Protein AF-0000000072984556 (afdb_homodimer)

Nearest PDB structures (foldseek):
  3bqy-assembly1_A-2  TM=7.834E-01  e=7.595E-07  Streptomyces coelicolor A3(2)
  6yr1-assembly1_AAA-2  TM=8.014E-01  e=3.953E-06  Escherichia coli
  3fiw-assembly2_C  TM=7.321E-01  e=1.421E-04  Streptomyces coelicolor
  5f27-assembly1_A-2  TM=6.091E-01  e=1.572E-03  Mycobacterium tuberculosis CDC1551
  6ho0-assembly1_A-2  TM=5.954E-01  e=1.648E-03  Mycobacterium tuberculosis H37Rv

Solvent-accessible surface area (backbone atoms only — not comparable to full-atom values): 23986 Å² total; per-residue (Å²): 130,78,80,74,72,81,74,85,72,74,88,40,70,67,54,52,44,53,51,48,51,55,50,36,63,76,36,54,66,86,76,63,45,66,61,58,50,18,58,75,69,72,45,56,48,65,68,51,36,75,75,27,83,44,70,66,53,44,50,51,50,45,45,50,52,52,49,57,68,33,65,57,82,72,75,88,42,82,85,48,47,39,65,53,50,52,51,50,39,51,50,41,41,41,53,53,42,63,76,33,54,54,46,48,72,58,51,43,34,47,72,90,68,46,52,69,56,50,52,44,50,40,54,50,48,53,52,24,41,76,50,66,50,74,88,43,78,46,44,49,54,52,54,49,38,55,50,18,27,43,50,17,43,43,39,50,54,50,67,22,61,62,47,65,67,52,50,33,70,53,49,65,52,55,37,66,56,78,42,65,64,51,43,59,46,44,39,36,66,78,64,56,71,59,53,72,68,55,54,49,48,52,43,55,50,6,34,64,66,22,52,66,83,85,101,130,78,80,75,72,80,72,85,70,76,88,39,70,68,55,52,46,52,50,48,51,55,50,36,63,76,37,54,66,85,76,62,46,64,60,57,49,17,56,75,68,72,45,57,47,65,66,52,37,76,76,28,84,42,68,65,53,45,52,50,49,46,44,51,54,52,48,56,68,32,66,58,83,73,74,87,42,81,85,48,46,40,66,54,50,52,51,51,38,51,51,42,41,42,54,54,41,64,76,35,53,55,46,49,70,56,53,43,36,48,73,91,70,47,52,69,56,50,52,46,50,39,54,51,48,54,51,26,41,75,50,66,50,73,89,44,77,45,44,48,54,51,54,49,39,54,48,18,27,43,49,16,45,43,39,50,54,50,68,23,60,61,47,64,67,52,50,34,71,53,48,64,54,53,35,68,60,77,41,66,64,50,44,58,45,44,39,35,66,77,62,57,72,59,53,71,67,56,53,51,48,52,44,53,50,6,36,64,67,22,51,66,82,84,99

Foldseek 3Di:
DPPPDDDLPPDDLVVLLVLQLVVLQVDAPVVDDLCVSCVSSVHHSVSVCVNPVGPLSSLVSNLVVLLVQLLDFPVVPPPPALLRRLLSSLVSSLVSCLSRVSSLVSNVVDDDDDPVSVVSVVVSVVVNVVRPDDDDPCVVVLSVVSNVLSSVLSNVVRPPPPVLVPVPVVVVVVCPCCPPVVCVVCVCVVVVVDDSSRVSVVVSVCSVVVVDPPD/DPPPPDDLPPDDLVVLLVLQLVVLQVDAPVVDDLCVSCVSSVHHSVSVCVNPVGPLSSLVSNLVVLLVQLLDDPVVPPPPALLRRLLSSLVSSLVSCLSRVSSLVSNVVDDDDDPVSVVSVVVSVVVNVVRPDDDDPCVVVLSVVSNVLSSVLSNVVRPPPPVLVPVPVVVVVVPPVPDPVVCVVCVCVVVVVDDSSRVSVVVSVCSVVVVDPPD

Sequence (430 aa):
MKPVKPTKTTLSRSYILQVALELLDQEDLQKFTMRKLGQEMSVSPMAVYRYFPNQEALFDGLVEMLWQRVLVLDQDAANATWQDQVTGLMSRLRQTLLAHPNILPLISTRPLSTHSEFALVEKILTIWTTKGLAIQPTTVFLINSLTAYTLGFVWTEAVNPQSMSELEPNLLSAAHPQSDLLNQFMQPIREQQFTSDEQFLMGIQALLAGWKKENMKPVKPTKTTLSRSYILQVALELLDQEDLQKFTMRKLGQEMSVSPMAVYRYFPNQEALFDGLVEMLWQRVLVLDQDAANATWQDQVTGLMSRLRQTLLAHPNILPLISTRPLSTHSEFALVEKILTIWTTKGLAIQPTTVFLINSLTAYTLGFVWTEAVNPQSMSELEPNLLSAAHPQSDLLNQFMQPIREQQFTSDEQFLMGIQALLAGWKKEN

pLDDT: mean 84.01, std 17.72, range [31.02, 98.44]

Structure (mmCIF, N/CA/C/O backbone):
data_AF-0000000072984556-model_v1
#
loop_
_entity.id
_entity.type
_entity.pdbx_description
1 polymer 'Transcriptional regulator'
#
loop_
_atom_site.group_PDB
_atom_site.id
_atom_site.type_symbol
_atom_site.label_atom_id
_atom_site.label_alt_id
_atom_site.label_comp_id
_atom_site.label_asym_id
_atom_site.label_entity_id
_atom_site.label_seq_id
_atom_site.pdbx_PDB_ins_code
_atom_site.Cartn_x
_atom_site.Cartn_y
_atom_site.Cartn_z
_atom_site.occupancy
_atom_site.B_iso_or_equiv
_atom_site.auth_seq_id
_atom_site.auth_comp_id
_atom_site.auth_asym_id
_atom_site.auth_atom_id
_atom_site.pdbx_PDB_model_num
ATOM 1 N N . MET A 1 1 ? 16.281 40.781 -21.234 1 40.44 1 MET A N 1
ATOM 2 C CA . MET A 1 1 ? 16.266 41.062 -19.812 1 40.44 1 MET A CA 1
ATOM 3 C C . MET A 1 1 ? 16.453 39.812 -18.984 1 40.44 1 MET A C 1
ATOM 5 O O . MET A 1 1 ? 15.727 38.812 -19.188 1 40.44 1 MET A O 1
ATOM 9 N N . LYS A 1 2 ? 17.625 39.594 -18.375 1 42.53 2 LYS A N 1
ATOM 10 C CA . LYS A 1 2 ? 18 38.406 -17.656 1 42.53 2 LYS A CA 1
ATOM 11 C C . LYS A 1 2 ? 16.969 38.062 -16.594 1 42.53 2 LYS A C 1
ATOM 13 O O . LYS A 1 2 ? 16.438 38.938 -15.922 1 42.53 2 LYS A O 1
ATOM 18 N N . PRO A 1 3 ? 16.359 36.969 -16.578 1 41.28 3 PRO A N 1
ATOM 19 C CA . PRO A 1 3 ? 15.375 36.656 -15.539 1 41.28 3 PRO A CA 1
ATOM 20 C C . PRO A 1 3 ? 15.914 36.938 -14.133 1 41.28 3 PRO A C 1
ATOM 22 O O . PRO A 1 3 ? 17.094 36.75 -13.875 1 41.28 3 PRO A O 1
ATOM 25 N N . VAL A 1 4 ? 15.562 38.031 -13.445 1 38.84 4 VAL A N 1
ATOM 26 C CA . VAL A 1 4 ? 15.945 38.406 -12.086 1 38.84 4 VAL A CA 1
ATOM 27 C C . VAL A 1 4 ? 15.93 37.188 -11.18 1 38.84 4 VAL A C 1
ATOM 29 O O . VAL A 1 4 ? 14.953 36.438 -11.156 1 38.84 4 VAL A O 1
ATOM 32 N N . LYS A 1 5 ? 16.984 36.719 -10.797 1 48.56 5 LYS A N 1
ATOM 33 C CA . LYS A 1 5 ? 17.188 35.656 -9.797 1 48.56 5 LYS A CA 1
ATOM 34 C C . LYS A 1 5 ? 16.234 35.844 -8.609 1 48.56 5 LYS A C 1
ATOM 36 O O . LYS A 1 5 ? 16.172 36.938 -8.039 1 48.56 5 LYS A O 1
ATOM 41 N N . PRO A 1 6 ? 15.164 35.031 -8.344 1 43.53 6 PRO A N 1
ATOM 42 C CA . PRO A 1 6 ? 14.234 35.344 -7.258 1 43.53 6 PRO A CA 1
ATOM 43 C C . PRO A 1 6 ? 14.922 35.938 -6.043 1 43.53 6 PRO A C 1
ATOM 45 O O . PRO A 1 6 ? 16.109 35.688 -5.809 1 43.53 6 PRO A O 1
ATOM 48 N N . THR A 1 7 ? 14.5 37.125 -5.477 1 44.78 7 THR A N 1
ATOM 49 C CA . THR A 1 7 ? 14.852 37.75 -4.211 1 44.78 7 THR A CA 1
ATOM 50 C C . THR A 1 7 ? 14.922 36.719 -3.092 1 44.78 7 THR A C 1
ATOM 52 O O . THR A 1 7 ? 14.328 35.656 -3.193 1 44.78 7 THR A O 1
ATOM 55 N N . LYS A 1 8 ? 15.719 36.875 -1.88 1 49.16 8 LYS A N 1
ATOM 56 C CA . LYS A 1 8 ? 16.062 36.031 -0.732 1 49.16 8 LYS A CA 1
ATOM 57 C C . LYS A 1 8 ? 14.812 35.406 -0.125 1 49.16 8 LYS A C 1
ATOM 59 O O . LYS A 1 8 ? 14.031 36.062 0.551 1 49.16 8 LYS A O 1
ATOM 64 N N . THR A 1 9 ? 14.062 34.625 -0.736 1 57.25 9 THR A N 1
ATOM 65 C CA . THR A 1 9 ? 12.898 34.031 -0.079 1 57.25 9 THR A CA 1
ATOM 66 C C . THR A 1 9 ? 13.227 33.656 1.366 1 57.25 9 THR A C 1
ATOM 68 O O . THR A 1 9 ? 14.289 33.094 1.647 1 57.25 9 THR A O 1
ATOM 71 N N . THR A 1 10 ? 12.672 34.438 2.334 1 75 10 THR A N 1
ATOM 72 C CA . THR A 1 10 ? 12.828 34.188 3.766 1 75 10 THR A CA 1
ATOM 73 C C . THR A 1 10 ? 12.602 32.719 4.098 1 75 10 THR A C 1
ATOM 75 O O . THR A 1 10 ? 11.641 32.125 3.619 1 75 10 THR A O 1
ATOM 78 N N . LEU A 1 11 ? 13.641 32.125 4.59 1 87.56 11 LEU A N 1
ATOM 79 C CA . LEU A 1 11 ? 13.602 30.75 5.035 1 87.56 11 LEU A CA 1
ATOM 80 C C . LEU A 1 11 ? 12.461 30.531 6.023 1 87.56 11 LEU A C 1
ATOM 82 O O . LEU A 1 11 ? 12.281 31.312 6.957 1 87.56 11 LEU A O 1
ATOM 86 N N . SER A 1 12 ? 11.539 29.703 5.609 1 94.12 12 SER A N 1
ATOM 87 C CA . SER A 1 12 ? 10.43 29.297 6.473 1 94.12 12 SER A CA 1
ATOM 88 C C . SER A 1 12 ? 10.242 27.797 6.461 1 94.12 12 SER A C 1
ATOM 90 O O . SER A 1 12 ? 10.758 27.109 5.574 1 94.12 12 SER A O 1
ATOM 92 N N . ARG A 1 13 ? 9.586 27.375 7.445 1 95.19 13 ARG A N 1
ATOM 93 C CA . ARG A 1 13 ? 9.266 25.953 7.523 1 95.19 13 ARG A CA 1
ATOM 94 C C . ARG A 1 13 ? 8.547 25.484 6.266 1 95.19 13 ARG A C 1
ATOM 96 O O . ARG A 1 13 ? 8.898 24.453 5.691 1 95.19 13 ARG A O 1
ATOM 103 N N . SER A 1 14 ? 7.613 26.281 5.84 1 95.38 14 SER A N 1
ATOM 104 C CA . SER A 1 14 ? 6.809 25.922 4.676 1 95.38 14 SER A CA 1
ATOM 105 C C . SER A 1 14 ? 7.652 25.906 3.406 1 95.38 14 SER A C 1
ATOM 107 O O . SER A 1 14 ? 7.492 25.031 2.559 1 95.38 14 SER A O 1
ATOM 109 N N . TYR A 1 15 ? 8.484 26.812 3.291 1 95.31 15 TYR A N 1
ATOM 110 C CA . TYR A 1 15 ? 9.344 26.875 2.115 1 95.31 15 TYR A CA 1
ATOM 111 C C . TYR A 1 15 ? 10.289 25.688 2.068 1 95.31 15 TYR A C 1
ATOM 113 O O . TYR A 1 15 ? 10.461 25.062 1.017 1 95.31 15 TYR A O 1
ATOM 121 N N . ILE A 1 16 ? 10.859 25.359 3.168 1 96.88 16 ILE A N 1
ATOM 122 C CA . ILE A 1 16 ? 11.781 24.219 3.256 1 96.88 16 ILE A CA 1
ATOM 123 C C . ILE A 1 16 ? 11.062 22.938 2.838 1 96.88 16 ILE A C 1
ATOM 125 O O . ILE A 1 16 ? 11.594 22.156 2.051 1 96.88 16 ILE A O 1
ATOM 129 N N . LEU A 1 17 ? 9.875 22.812 3.312 1 97.19 17 LEU A N 1
ATOM 130 C CA . LEU A 1 17 ? 9.102 21.609 3.008 1 97.19 17 LEU A CA 1
ATOM 131 C C . LEU A 1 17 ? 8.766 21.547 1.521 1 97.19 17 LEU A C 1
ATOM 133 O O . LEU A 1 17 ? 8.82 20.469 0.914 1 97.19 17 LEU A O 1
ATOM 137 N N . GLN A 1 18 ? 8.445 22.641 0.98 1 96.69 18 GLN A N 1
ATOM 138 C CA . GLN A 1 18 ? 8.117 22.688 -0.442 1 96.69 18 GLN A CA 1
ATOM 139 C C . GLN A 1 18 ? 9.328 22.297 -1.293 1 96.69 18 GLN A C 1
ATOM 141 O O . GLN A 1 18 ? 9.211 21.5 -2.219 1 96.69 18 GLN A O 1
ATOM 146 N N . VAL A 1 19 ? 10.445 22.828 -0.965 1 96.69 19 VAL A N 1
ATOM 147 C CA . VAL A 1 19 ? 11.656 22.531 -1.716 1 96.69 19 VAL A CA 1
ATOM 148 C C . VAL A 1 19 ? 12.055 21.078 -1.501 1 96.69 19 VAL A C 1
ATOM 150 O O . VAL A 1 19 ? 12.492 20.406 -2.436 1 96.69 19 VAL A O 1
ATOM 153 N N . ALA A 1 20 ? 11.914 20.641 -0.273 1 96.88 20 ALA A N 1
ATOM 154 C CA . ALA A 1 20 ? 12.219 19.234 0.028 1 96.88 20 ALA A CA 1
ATOM 155 C C . ALA A 1 20 ? 11.359 18.297 -0.815 1 96.88 20 ALA A C 1
ATOM 157 O O . ALA A 1 20 ? 11.852 17.297 -1.343 1 96.88 20 ALA A O 1
ATOM 158 N N . LEU A 1 21 ? 10.094 18.625 -0.904 1 96.62 21 LEU A N 1
ATOM 159 C CA . LEU A 1 21 ? 9.188 17.812 -1.704 1 96.62 21 LEU A CA 1
ATOM 160 C C . LEU A 1 21 ? 9.617 17.797 -3.168 1 96.62 21 LEU A C 1
ATOM 162 O O . LEU A 1 21 ? 9.617 16.75 -3.807 1 96.62 21 LEU A O 1
ATOM 166 N N . GLU A 1 22 ? 9.969 18.938 -3.67 1 95.88 22 GLU A N 1
ATOM 167 C CA . GLU A 1 22 ? 10.43 19.047 -5.051 1 95.88 22 GLU A CA 1
ATOM 168 C C . GLU A 1 22 ? 11.711 18.234 -5.27 1 95.88 22 GLU A C 1
ATOM 170 O O . GLU A 1 22 ? 11.867 17.578 -6.305 1 95.88 22 GLU A O 1
ATOM 175 N N . LEU A 1 23 ? 12.539 18.328 -4.328 1 95.56 23 LEU A N 1
ATOM 176 C CA . LEU A 1 23 ? 13.781 17.547 -4.406 1 95.56 23 LEU A CA 1
ATOM 177 C C . LEU A 1 23 ? 13.492 16.062 -4.391 1 95.56 23 LEU A C 1
ATOM 179 O O . LEU A 1 23 ? 14.086 15.297 -5.164 1 95.56 23 LEU A O 1
ATOM 183 N N . LEU A 1 24 ? 12.641 15.664 -3.564 1 93.88 24 LEU A N 1
ATOM 184 C CA . LEU A 1 24 ? 12.258 14.258 -3.473 1 93.88 24 LEU A CA 1
ATOM 185 C C . LEU A 1 24 ? 11.609 13.781 -4.77 1 93.88 24 LEU A C 1
ATOM 187 O O . LEU A 1 24 ? 11.758 12.625 -5.156 1 93.88 24 LEU A O 1
ATOM 191 N N . ASP A 1 25 ? 10.906 14.703 -5.371 1 92.94 25 ASP A N 1
ATOM 192 C CA . ASP A 1 25 ? 10.273 14.359 -6.641 1 92.94 25 ASP A CA 1
ATOM 193 C C . ASP A 1 25 ? 11.312 14.023 -7.707 1 92.94 25 ASP A C 1
ATOM 195 O O . ASP A 1 25 ? 11.039 13.25 -8.625 1 92.94 25 ASP A O 1
ATOM 199 N N . GLN A 1 26 ? 12.461 14.523 -7.562 1 90.19 26 GLN A N 1
ATOM 200 C CA . GLN A 1 26 ? 13.516 14.367 -8.555 1 90.19 26 GLN A CA 1
ATOM 201 C C . GLN A 1 26 ? 14.414 13.18 -8.227 1 90.19 26 GLN A C 1
ATOM 203 O O . GLN A 1 26 ? 15.055 12.609 -9.109 1 90.19 26 GLN A O 1
ATOM 208 N N . GLU A 1 27 ? 14.453 12.922 -6.91 1 85.75 27 GLU A N 1
ATOM 209 C CA . GLU A 1 27 ? 15.328 11.828 -6.508 1 85.75 27 GLU A CA 1
ATOM 210 C C . GLU A 1 27 ? 14.648 10.922 -5.484 1 85.75 27 GLU A C 1
ATOM 212 O O . GLU A 1 27 ? 13.711 11.344 -4.801 1 85.75 27 GLU A O 1
ATOM 217 N N . ASP A 1 28 ? 15.258 9.734 -5.418 1 80.12 28 ASP A N 1
ATOM 218 C CA . ASP A 1 28 ? 14.719 8.75 -4.488 1 80.12 28 ASP A CA 1
ATOM 219 C C . ASP A 1 28 ? 15.039 9.117 -3.043 1 80.12 28 ASP A C 1
ATOM 221 O O . ASP A 1 28 ? 16 9.844 -2.781 1 80.12 28 ASP A O 1
ATOM 225 N N . LEU A 1 29 ? 14.273 8.633 -2.125 1 82.31 29 LEU A N 1
ATOM 226 C CA . LEU A 1 29 ? 14.398 8.883 -0.692 1 82.31 29 LEU A CA 1
ATOM 227 C C . LEU A 1 29 ? 15.797 8.555 -0.198 1 82.31 29 LEU A C 1
ATOM 229 O O . LEU A 1 29 ? 16.344 9.258 0.666 1 82.31 29 LEU A O 1
ATOM 233 N N . GLN A 1 30 ? 16.375 7.633 -0.809 1 76.94 30 GLN A N 1
ATOM 234 C CA . GLN A 1 30 ? 17.672 7.148 -0.34 1 76.94 30 GLN A CA 1
ATOM 235 C C . GLN A 1 30 ? 18.781 8.141 -0.674 1 76.94 30 GLN A C 1
ATOM 237 O O . GLN A 1 30 ? 19.812 8.172 -0.005 1 76.94 30 GLN A O 1
ATOM 242 N N . LYS A 1 31 ? 18.609 8.875 -1.592 1 85.12 31 LYS A N 1
ATOM 243 C CA . LYS A 1 31 ? 19.625 9.828 -2.035 1 85.12 31 LYS A CA 1
ATOM 244 C C . LYS A 1 31 ? 19.406 11.195 -1.396 1 85.12 31 LYS A C 1
ATOM 246 O O . LYS A 1 31 ? 20.219 12.102 -1.571 1 85.12 31 LYS A O 1
ATOM 251 N N . PHE A 1 32 ? 18.344 11.352 -0.669 1 91 32 PHE A N 1
ATOM 252 C CA . PHE A 1 32 ? 17.984 12.633 -0.066 1 91 32 PHE A CA 1
ATOM 253 C C . PHE A 1 32 ? 18.859 12.914 1.155 1 91 32 PHE A C 1
ATOM 255 O O . PHE A 1 32 ? 19.016 12.055 2.023 1 91 32 PHE A O 1
ATOM 262 N N . THR A 1 33 ? 19.438 14.109 1.187 1 91.44 33 THR A N 1
ATOM 263 C CA . THR A 1 33 ? 20.172 14.531 2.371 1 91.44 33 THR A CA 1
ATOM 264 C C . THR A 1 33 ? 19.875 15.984 2.711 1 91.44 33 THR A C 1
ATOM 266 O O . THR A 1 33 ? 19.5 16.766 1.835 1 91.44 33 THR A O 1
ATOM 269 N N . MET A 1 34 ? 20.109 16.266 3.967 1 94.12 34 MET A N 1
ATOM 270 C CA . MET A 1 34 ? 19.938 17.641 4.422 1 94.12 34 MET A CA 1
ATOM 271 C C . MET A 1 34 ? 20.922 18.578 3.73 1 94.12 34 MET A C 1
ATOM 273 O O . MET A 1 34 ? 20.609 19.734 3.441 1 94.12 34 MET A O 1
ATOM 277 N N . ARG A 1 35 ? 22.047 18.031 3.475 1 94.06 35 ARG A N 1
ATOM 278 C CA . ARG A 1 35 ? 23.094 18.797 2.795 1 94.06 35 ARG A CA 1
ATOM 279 C C . ARG A 1 35 ? 22.641 19.188 1.384 1 94.06 35 ARG A C 1
ATOM 281 O O . ARG A 1 35 ? 22.75 20.344 0.985 1 94.06 35 ARG A O 1
ATOM 288 N N . LYS A 1 36 ? 22.109 18.25 0.7 1 94.62 36 LYS A N 1
ATOM 289 C CA . LYS A 1 36 ? 21.609 18.5 -0.651 1 94.62 36 LYS A CA 1
ATOM 290 C C . LYS A 1 36 ? 20.469 19.516 -0.643 1 94.62 36 LYS A C 1
ATOM 292 O O . LYS A 1 36 ? 20.391 20.375 -1.53 1 94.62 36 LYS A O 1
ATOM 297 N N . LEU A 1 37 ? 19.625 19.375 0.32 1 95.75 37 LEU A N 1
ATOM 298 C CA . LEU A 1 37 ? 18.5 20.312 0.46 1 95.75 37 LEU A CA 1
ATOM 299 C C . LEU A 1 37 ? 19.016 21.734 0.654 1 95.75 37 LEU A C 1
ATOM 301 O O . LEU A 1 37 ? 18.516 22.672 0.013 1 95.75 37 LEU A O 1
ATOM 305 N N . GLY A 1 38 ? 19.953 21.875 1.533 1 95.56 38 GLY A N 1
ATOM 306 C CA . GLY A 1 38 ? 20.562 23.172 1.716 1 95.56 38 GLY A CA 1
ATOM 307 C C . GLY A 1 38 ? 21.141 23.75 0.435 1 95.56 38 GLY A C 1
ATOM 308 O O . GLY A 1 38 ? 20.953 24.938 0.133 1 95.56 38 GLY A O 1
ATOM 309 N N . GLN A 1 39 ? 21.781 22.906 -0.303 1 94.81 39 GLN A N 1
ATOM 310 C CA . GLN A 1 39 ? 22.391 23.312 -1.568 1 94.81 39 GLN A CA 1
ATOM 311 C C . GLN A 1 39 ? 21.312 23.781 -2.557 1 94.81 39 GLN A C 1
ATOM 313 O O . GLN A 1 39 ? 21.484 24.812 -3.227 1 94.81 39 GLN A O 1
ATOM 318 N N . GLU A 1 40 ? 20.281 23.109 -2.572 1 93.94 40 GLU A N 1
ATOM 319 C CA . GLU A 1 40 ? 19.188 23.453 -3.479 1 93.94 40 GLU A CA 1
ATOM 320 C C . GLU A 1 40 ? 18.625 24.828 -3.16 1 93.94 40 GLU A C 1
ATOM 322 O O . GLU A 1 40 ? 18.203 25.562 -4.062 1 93.94 40 GLU A O 1
ATOM 327 N N . MET A 1 41 ? 18.609 25.141 -1.925 1 95.12 41 MET A N 1
ATOM 328 C CA . MET A 1 41 ? 18.016 26.406 -1.477 1 95.12 41 MET A CA 1
ATOM 329 C C . MET A 1 41 ? 19.078 27.484 -1.37 1 95.12 41 MET A C 1
ATOM 331 O O . MET A 1 41 ? 18.781 28.625 -1.036 1 95.12 41 MET A O 1
ATOM 335 N N . SER A 1 42 ? 20.328 27.094 -1.586 1 95 42 SER A N 1
ATOM 336 C CA . SER A 1 42 ? 21.453 28.016 -1.474 1 95 42 SER A CA 1
ATOM 337 C C . SER A 1 42 ? 21.562 28.594 -0.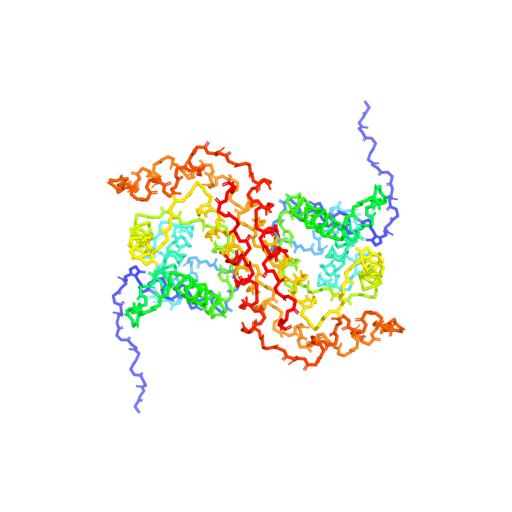065 1 95 42 SER A C 1
ATOM 339 O O . SER A 1 42 ? 21.75 29.797 0.108 1 95 42 SER A O 1
ATOM 341 N N . VAL A 1 43 ? 21.375 27.75 0.859 1 94.19 43 VAL A N 1
ATOM 342 C CA . VAL A 1 43 ? 21.562 28.094 2.264 1 94.19 43 VAL A CA 1
ATOM 343 C C . VAL A 1 43 ? 22.469 27.062 2.93 1 94.19 43 VAL A C 1
ATOM 345 O O . VAL A 1 43 ? 22.703 25.984 2.373 1 94.19 43 VAL A O 1
ATOM 348 N N . SER A 1 44 ? 22.969 27.406 4.133 1 89.5 44 SER A N 1
ATOM 349 C CA . SER A 1 44 ? 23.781 26.453 4.891 1 89.5 44 SER A CA 1
ATOM 350 C C . SER A 1 44 ? 22.922 25.328 5.465 1 89.5 44 SER A C 1
ATOM 352 O O . SER A 1 44 ? 21.75 25.547 5.785 1 89.5 44 SER A O 1
ATOM 354 N N . PRO A 1 45 ? 23.484 24.172 5.637 1 87.94 45 PRO A N 1
ATOM 355 C CA . PRO A 1 45 ? 22.75 23.094 6.312 1 87.94 45 PRO A CA 1
ATOM 356 C C . PRO A 1 45 ? 22.25 23.5 7.699 1 87.94 45 PRO A C 1
ATOM 358 O O . PRO A 1 45 ? 21.172 23.094 8.109 1 87.94 45 PRO A O 1
ATOM 361 N N . MET A 1 46 ? 23.016 24.297 8.32 1 91.06 46 MET A N 1
ATOM 362 C CA . MET A 1 46 ? 22.656 24.75 9.664 1 91.06 46 MET A CA 1
ATOM 363 C C . MET A 1 46 ? 21.344 25.531 9.648 1 91.06 46 MET A C 1
ATOM 365 O O . MET A 1 46 ? 20.531 25.406 10.57 1 91.06 46 MET A O 1
ATOM 369 N N . ALA A 1 47 ? 21.141 26.281 8.68 1 93 47 ALA A N 1
ATOM 370 C CA . ALA A 1 47 ? 19.906 27.047 8.547 1 93 47 ALA A CA 1
ATOM 371 C C . ALA A 1 47 ? 18.688 26.125 8.484 1 93 47 ALA A C 1
ATOM 373 O O . ALA A 1 47 ? 17.641 26.453 9.039 1 93 47 ALA A O 1
ATOM 374 N N . VAL A 1 48 ? 18.828 24.953 7.844 1 94.19 48 VAL A N 1
ATOM 375 C CA . VAL A 1 48 ? 17.75 23.969 7.742 1 94.19 48 VAL A CA 1
ATOM 376 C C . VAL A 1 48 ? 17.531 23.297 9.102 1 94.19 48 VAL A C 1
ATOM 378 O O . VAL A 1 48 ? 16.391 23.094 9.523 1 94.19 48 VAL A O 1
ATOM 381 N N . TYR A 1 49 ? 18.578 23.109 9.766 1 94.06 49 TYR A N 1
ATOM 382 C CA . TYR A 1 49 ? 18.547 22.406 11.039 1 94.06 49 TYR A CA 1
ATOM 383 C C . TYR A 1 49 ? 17.859 23.234 12.109 1 94.06 49 TYR A C 1
ATOM 385 O O . TYR A 1 49 ? 17.375 22.703 13.102 1 94.06 49 TYR A O 1
ATOM 393 N N . ARG A 1 50 ? 17.797 24.5 11.945 1 94.12 50 ARG A N 1
ATOM 394 C CA . ARG A 1 50 ? 17.062 25.375 12.859 1 94.12 50 ARG A CA 1
ATOM 395 C C . ARG A 1 50 ? 15.57 25.062 12.836 1 94.12 50 ARG A C 1
ATOM 397 O O . ARG A 1 50 ? 14.883 25.219 13.852 1 94.12 50 ARG A O 1
ATOM 404 N N . TYR A 1 51 ? 15.148 24.578 11.727 1 95.25 51 TYR A N 1
ATOM 405 C CA . TYR A 1 51 ? 13.727 24.281 11.578 1 95.25 51 TYR A CA 1
ATOM 406 C C . TYR A 1 51 ? 13.453 22.797 11.766 1 95.25 51 TYR A C 1
ATOM 408 O O . TYR A 1 51 ? 12.398 22.406 12.281 1 95.25 51 TYR A O 1
ATOM 416 N N . PHE A 1 52 ? 14.438 22 11.273 1 96.62 52 PHE A N 1
ATOM 417 C CA . PHE A 1 52 ? 14.344 20.547 11.367 1 96.62 52 PHE A CA 1
ATOM 418 C C . PHE A 1 52 ? 15.633 19.953 11.922 1 96.62 52 PHE A C 1
ATOM 420 O O . PHE A 1 52 ? 16.625 19.828 11.195 1 96.62 52 PHE A O 1
ATOM 427 N N . PRO A 1 53 ? 15.531 19.484 13.094 1 94.88 53 PRO A N 1
ATOM 428 C CA . PRO A 1 53 ? 16.75 19.078 13.781 1 94.88 53 PRO A CA 1
ATOM 429 C C . PRO A 1 53 ? 17.422 17.875 13.125 1 94.88 53 PRO A C 1
ATOM 431 O O . PRO A 1 53 ? 18.609 17.625 13.359 1 94.88 53 PRO A O 1
ATOM 434 N N . ASN A 1 54 ? 16.672 17.094 12.375 1 93.25 54 ASN A N 1
ATOM 435 C CA . ASN A 1 54 ? 17.203 15.945 11.641 1 93.25 54 ASN A CA 1
ATOM 436 C C . ASN A 1 54 ? 16.344 15.594 10.438 1 93.25 54 ASN A C 1
ATOM 438 O O . ASN A 1 54 ? 15.281 16.188 10.242 1 93.25 54 ASN A O 1
ATOM 442 N N . GLN A 1 55 ? 16.812 14.703 9.758 1 92.31 55 GLN A N 1
ATOM 443 C CA . GLN A 1 55 ? 16.109 14.289 8.539 1 92.31 55 GLN A CA 1
ATOM 444 C C . GLN A 1 55 ? 14.742 13.703 8.859 1 92.31 55 GLN A C 1
ATOM 446 O O . GLN A 1 55 ? 13.773 13.938 8.141 1 92.31 55 GLN A O 1
ATOM 451 N N . GLU A 1 56 ? 14.664 13.016 9.93 1 89.94 56 GLU A N 1
ATOM 452 C CA . GLU A 1 56 ? 13.406 12.391 10.328 1 89.94 56 GLU A CA 1
ATOM 453 C C . GLU A 1 56 ? 12.344 13.445 10.633 1 89.94 56 GLU A C 1
ATOM 455 O O . GLU A 1 56 ? 11.188 13.289 10.242 1 89.94 56 GLU A O 1
ATOM 460 N N . ALA A 1 57 ? 12.75 14.43 11.242 1 92.44 57 ALA A N 1
ATOM 461 C CA . ALA A 1 57 ? 11.828 15.523 11.539 1 92.44 57 ALA A CA 1
ATOM 462 C C . ALA A 1 57 ? 11.344 16.203 10.258 1 92.44 57 ALA A C 1
ATOM 464 O O . ALA A 1 57 ? 10.18 16.609 10.156 1 92.44 57 ALA A O 1
ATOM 465 N N . LEU A 1 58 ? 12.25 16.328 9.352 1 94.62 58 LEU A N 1
ATOM 466 C CA . LEU A 1 58 ? 11.883 16.875 8.055 1 94.62 58 LEU A CA 1
ATOM 467 C C . LEU A 1 58 ? 10.867 15.992 7.344 1 94.62 58 LEU A C 1
ATOM 469 O O . LEU A 1 58 ? 9.867 16.484 6.809 1 94.62 58 LEU A O 1
ATOM 473 N N . PHE A 1 59 ? 11.078 14.688 7.422 1 92.56 59 PHE A N 1
ATOM 474 C CA . PHE A 1 59 ? 10.188 13.734 6.773 1 92.56 59 PHE A CA 1
ATOM 475 C C . PHE A 1 59 ? 8.82 13.734 7.441 1 92.56 59 PHE A C 1
ATOM 477 O O . PHE A 1 59 ? 7.789 13.656 6.766 1 92.56 59 PHE A O 1
ATOM 484 N N . ASP A 1 60 ? 8.82 13.883 8.695 1 91.25 60 ASP A N 1
ATOM 485 C CA . ASP A 1 60 ? 7.559 14.008 9.414 1 91.25 60 ASP A CA 1
ATOM 486 C C . ASP A 1 60 ? 6.797 15.258 8.961 1 91.25 60 ASP A C 1
ATOM 488 O O . ASP A 1 60 ? 5.582 15.211 8.766 1 91.25 60 ASP A O 1
ATOM 492 N N . GLY A 1 61 ? 7.516 16.266 8.805 1 93.19 61 GLY A N 1
ATOM 493 C CA . GLY A 1 61 ? 6.918 17.5 8.328 1 93.19 61 GLY A CA 1
ATOM 494 C C . GLY A 1 61 ? 6.344 17.391 6.93 1 93.19 61 GLY A C 1
ATOM 495 O O . GLY A 1 61 ? 5.281 17.938 6.641 1 93.19 61 GLY A O 1
ATOM 496 N N . LEU A 1 62 ? 7.016 16.703 6.105 1 94.81 62 LEU A N 1
ATOM 497 C CA . LEU A 1 62 ? 6.547 16.484 4.746 1 94.81 62 LEU A CA 1
ATOM 498 C C . LEU A 1 62 ? 5.234 15.695 4.742 1 94.81 62 LEU A C 1
ATOM 500 O O . LEU A 1 62 ? 4.285 16.078 4.051 1 94.81 62 LEU A O 1
ATOM 504 N N . VAL A 1 63 ? 5.215 14.672 5.516 1 93.19 63 VAL A N 1
ATOM 505 C CA . VAL A 1 63 ? 4.023 13.836 5.602 1 93.19 63 VAL A CA 1
ATOM 506 C C . VAL A 1 63 ? 2.854 14.656 6.145 1 93.19 63 VAL A C 1
ATOM 508 O O . VAL A 1 63 ? 1.741 14.586 5.613 1 93.19 63 VAL A O 1
ATOM 511 N N . GLU A 1 64 ? 3.102 15.406 7.125 1 92.75 64 GLU A N 1
ATOM 512 C CA . GLU A 1 64 ? 2.07 16.281 7.68 1 92.75 64 GLU A CA 1
ATOM 513 C C . GLU A 1 64 ? 1.532 17.234 6.625 1 92.75 64 GLU A C 1
ATOM 515 O O . GLU A 1 64 ? 0.319 17.422 6.508 1 92.75 64 GLU A O 1
ATOM 520 N N . MET A 1 65 ? 2.426 17.812 5.938 1 94.31 65 MET A N 1
ATOM 521 C CA . MET A 1 65 ? 2.039 18.75 4.891 1 94.31 65 MET A CA 1
ATOM 522 C C . MET A 1 65 ? 1.144 18.078 3.857 1 94.31 65 MET A C 1
ATOM 524 O O . MET A 1 65 ? 0.141 18.656 3.43 1 94.31 65 MET A O 1
ATOM 528 N N . LEU A 1 66 ? 1.447 16.938 3.506 1 94.81 66 LEU A N 1
ATOM 529 C CA . LEU A 1 66 ? 0.662 16.234 2.502 1 94.81 66 LEU A CA 1
ATOM 530 C C . LEU A 1 66 ? -0.711 15.852 3.051 1 94.81 66 LEU A C 1
ATOM 532 O O . LEU A 1 66 ? -1.717 15.961 2.346 1 94.81 66 LEU A O 1
ATOM 536 N N . TRP A 1 67 ? -0.766 15.398 4.254 1 93.38 67 TRP A N 1
ATOM 537 C CA . TRP A 1 67 ? -2.057 15.086 4.859 1 93.38 67 TRP A CA 1
ATOM 538 C C . TRP A 1 67 ? -2.924 16.344 4.965 1 93.38 67 TRP A C 1
ATOM 540 O O . TRP A 1 67 ? -4.145 16.266 4.812 1 93.38 67 TRP A O 1
ATOM 550 N N . GLN A 1 68 ? -2.328 17.453 5.211 1 92 68 GLN A N 1
ATOM 551 C CA . GLN A 1 68 ? -3.08 18.703 5.27 1 92 68 GLN A CA 1
ATOM 552 C C . GLN A 1 68 ? -3.697 19.047 3.916 1 92 68 GLN A C 1
ATOM 554 O O . GLN A 1 68 ? -4.789 19.609 3.85 1 92 68 GLN A O 1
ATOM 559 N N . ARG A 1 69 ? -2.979 18.656 2.916 1 92.56 69 ARG A N 1
ATOM 560 C CA . ARG A 1 69 ? -3.494 18.859 1.567 1 92.56 69 ARG A CA 1
ATOM 561 C C . ARG A 1 69 ? -4.68 17.953 1.288 1 92.56 69 ARG A C 1
ATOM 563 O O . ARG A 1 69 ? -5.59 18.312 0.538 1 92.56 69 ARG A O 1
ATOM 570 N N . VAL A 1 70 ? -4.668 16.859 1.883 1 94.81 70 VAL A N 1
ATOM 571 C CA . VAL A 1 70 ? -5.66 15.828 1.613 1 94.81 70 VAL A CA 1
ATOM 572 C C . VAL A 1 70 ? -6.891 16.047 2.488 1 94.81 70 VAL A C 1
ATOM 574 O O . VAL A 1 70 ? -8.023 15.922 2.018 1 94.81 70 VAL A O 1
ATOM 577 N N . LEU A 1 71 ? -6.637 16.344 3.756 1 92.62 71 LEU A N 1
ATOM 578 C CA . LEU A 1 71 ? -7.703 16.469 4.746 1 92.62 71 LEU A CA 1
ATOM 579 C C . LEU A 1 71 ? -8.398 17.812 4.641 1 92.62 71 LEU A C 1
ATOM 581 O O . LEU A 1 71 ? -8.32 18.641 5.562 1 92.62 71 LEU A O 1
ATOM 585 N N . VAL A 1 72 ? -9.023 18.062 3.537 1 87 72 VAL A N 1
ATOM 586 C CA . VAL A 1 72 ? -9.758 19.297 3.289 1 87 72 VAL A CA 1
ATOM 587 C C . VAL A 1 72 ? -11.25 18.984 3.172 1 87 72 VAL A C 1
ATOM 589 O O . VAL A 1 72 ? -11.641 17.938 2.648 1 87 72 VAL A O 1
ATOM 592 N N . LEU A 1 73 ? -12 19.859 3.756 1 76.88 73 LEU A N 1
ATOM 593 C CA . LEU A 1 73 ? -13.445 19.719 3.688 1 76.88 73 LEU A CA 1
ATOM 594 C C . LEU A 1 73 ? -13.977 20.188 2.338 1 76.88 73 LEU A C 1
ATOM 596 O O . LEU A 1 73 ? -13.586 21.25 1.854 1 76.88 73 LEU A O 1
ATOM 600 N N . ASP A 1 74 ? -14.555 19.203 1.581 1 70.44 74 ASP A N 1
ATOM 601 C CA . ASP A 1 74 ? -15.203 19.625 0.344 1 70.44 74 ASP A CA 1
ATOM 602 C C . ASP A 1 74 ? -16.453 20.469 0.633 1 70.44 74 ASP A C 1
ATOM 604 O O . ASP A 1 74 ? -17.375 20 1.302 1 70.44 74 ASP A O 1
ATOM 608 N N . GLN A 1 75 ? -16.391 21.812 0.542 1 61.41 75 GLN A N 1
ATOM 609 C CA . GLN A 1 75 ? -17.469 22.75 0.832 1 61.41 75 GLN A CA 1
ATOM 610 C C . GLN A 1 75 ? -18.688 22.453 -0.029 1 61.41 75 GLN A C 1
ATOM 612 O O . GLN A 1 75 ? -19.828 22.703 0.385 1 61.41 75 GLN A O 1
ATOM 617 N N . ASP A 1 76 ? -18.438 22.203 -1.259 1 57.88 76 ASP A N 1
ATOM 618 C CA . ASP A 1 76 ? -19.562 22.188 -2.189 1 57.88 76 ASP A CA 1
ATOM 619 C C . ASP A 1 76 ? -20.469 20.984 -1.912 1 57.88 76 ASP A C 1
ATOM 621 O O . ASP A 1 76 ? -21.453 20.781 -2.623 1 57.88 76 ASP A O 1
ATOM 625 N N . ALA A 1 77 ? -20.219 20.219 -0.806 1 60.75 77 ALA A N 1
ATOM 626 C CA . ALA A 1 77 ? -20.875 18.906 -0.781 1 60.75 77 ALA A CA 1
ATOM 627 C C . ALA A 1 77 ? -22.078 18.922 0.151 1 60.75 77 ALA A C 1
ATOM 629 O O . ALA A 1 77 ? -22.359 17.938 0.823 1 60.75 77 ALA A O 1
ATOM 630 N N . ALA A 1 78 ? -22.781 20.078 0.203 1 65.94 78 ALA A N 1
ATOM 631 C CA . ALA A 1 78 ? -23.922 20.125 1.121 1 65.94 78 ALA A CA 1
ATOM 632 C C . ALA A 1 78 ? -24.844 18.922 0.926 1 65.94 78 ALA A C 1
ATOM 634 O O . ALA A 1 78 ? -25.312 18.328 1.898 1 65.94 78 ALA A O 1
ATOM 635 N N . ASN A 1 79 ? -24.938 18.391 -0.254 1 82.44 79 ASN A N 1
ATOM 636 C CA . ASN A 1 79 ? -25.875 17.297 -0.498 1 82.44 79 ASN A CA 1
ATOM 637 C C . ASN A 1 79 ? -25.141 15.961 -0.634 1 82.44 79 ASN A C 1
ATOM 639 O O . ASN A 1 79 ? -25.781 14.93 -0.845 1 82.44 79 ASN A O 1
ATOM 643 N N . ALA A 1 80 ? -23.953 16.016 -0.324 1 88.62 80 ALA A N 1
ATOM 644 C CA . ALA A 1 80 ? -23.203 14.766 -0.46 1 88.62 80 ALA A CA 1
ATOM 645 C C . ALA A 1 80 ? -23.281 13.938 0.814 1 88.62 80 ALA A C 1
ATOM 647 O O . ALA A 1 80 ? -23.25 14.477 1.922 1 88.62 80 ALA A O 1
ATOM 648 N N . THR A 1 81 ? -23.453 12.586 0.683 1 92.75 81 THR A N 1
ATOM 649 C CA . THR A 1 81 ? -23.406 11.68 1.828 1 92.75 81 THR A CA 1
ATOM 650 C C . THR A 1 81 ? -21.984 11.594 2.385 1 92.75 81 THR A C 1
ATOM 652 O O . THR A 1 81 ? -21.031 12.078 1.759 1 92.75 81 THR A O 1
ATOM 655 N N . TRP A 1 82 ? -21.875 11.125 3.537 1 93.25 82 TRP A N 1
ATOM 656 C CA . TRP A 1 82 ? -20.531 10.969 4.09 1 93.25 82 TRP A CA 1
ATOM 657 C C . TRP A 1 82 ? -19.719 9.969 3.264 1 93.25 82 TRP A C 1
ATOM 659 O O . TRP A 1 82 ? -18.5 10.094 3.162 1 93.25 82 TRP A O 1
ATOM 669 N N . GLN A 1 83 ? -20.422 9.07 2.607 1 94.94 83 GLN A N 1
ATOM 670 C CA . GLN A 1 83 ? -19.734 8.125 1.73 1 94.94 83 GLN A CA 1
ATOM 671 C C . GLN A 1 83 ? -19.125 8.836 0.521 1 94.94 83 GLN A C 1
ATOM 673 O O . GLN A 1 83 ? -18.016 8.531 0.107 1 94.94 83 GLN A O 1
ATOM 678 N N . ASP A 1 84 ? -19.828 9.773 0.002 1 93.94 84 ASP A N 1
ATOM 679 C CA . ASP A 1 84 ? -19.297 10.594 -1.084 1 93.94 84 ASP A CA 1
ATOM 680 C C . ASP A 1 84 ? -18.062 11.375 -0.632 1 93.94 84 ASP A C 1
ATOM 682 O O . ASP A 1 84 ? -17.078 11.469 -1.367 1 93.94 84 ASP A O 1
ATOM 686 N N . GLN A 1 85 ? -18.172 11.875 0.513 1 93.81 85 GLN A N 1
ATOM 687 C CA . GLN A 1 85 ? -17.094 12.703 1.029 1 93.81 85 GLN A CA 1
ATOM 688 C C . GLN A 1 85 ? -15.836 11.875 1.292 1 93.81 85 GLN A C 1
ATOM 690 O O . GLN A 1 85 ? -14.719 12.312 1.001 1 93.81 85 GLN A O 1
ATOM 695 N N . VAL A 1 86 ? -16.031 10.703 1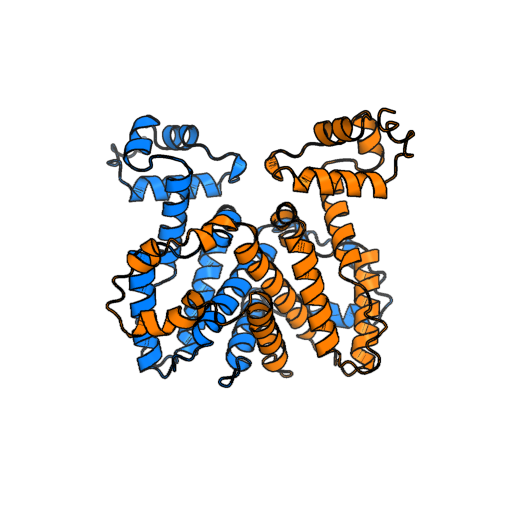.856 1 95.38 86 VAL A N 1
ATOM 696 C CA . VAL A 1 86 ? -14.859 9.875 2.115 1 95.38 86 VAL A CA 1
ATOM 697 C C . VAL A 1 86 ? -14.273 9.391 0.796 1 95.38 86 VAL A C 1
ATOM 699 O O . VAL A 1 86 ? -13.047 9.273 0.659 1 95.38 86 VAL A O 1
ATOM 702 N N . THR A 1 87 ? -15.086 9.133 -0.172 1 96.38 87 THR A N 1
ATOM 703 C CA . THR A 1 87 ? -14.609 8.781 -1.506 1 96.38 87 THR A CA 1
ATOM 704 C C . THR A 1 87 ? -13.773 9.914 -2.094 1 96.38 87 THR A C 1
ATOM 706 O O . THR A 1 87 ? -12.695 9.672 -2.65 1 96.38 87 THR A O 1
ATOM 709 N N . GLY A 1 88 ? -14.266 11.117 -1.964 1 94.88 88 GLY A N 1
ATOM 710 C CA . GLY A 1 88 ? -13.516 12.281 -2.406 1 94.88 88 GLY A CA 1
ATOM 711 C C . GLY A 1 88 ? -12.18 12.43 -1.702 1 94.88 88 GLY A C 1
ATOM 712 O O . GLY A 1 88 ? -11.172 12.766 -2.33 1 94.88 88 GLY A O 1
ATOM 713 N N . LEU A 1 89 ? -12.195 12.195 -0.447 1 95.44 89 LEU A N 1
ATOM 714 C CA . LEU A 1 89 ? -10.977 12.266 0.355 1 95.44 89 LEU A CA 1
ATOM 715 C C . LEU A 1 89 ? -9.945 11.258 -0.124 1 95.44 89 LEU A C 1
ATOM 717 O O . LEU A 1 89 ? -8.773 11.594 -0.313 1 95.44 89 LEU A O 1
ATOM 721 N N . MET A 1 90 ? -10.383 10.023 -0.375 1 97.25 90 MET A N 1
ATOM 722 C CA . MET A 1 90 ? -9.469 8.984 -0.84 1 97.25 90 MET A CA 1
ATOM 723 C C . MET A 1 90 ? -8.969 9.289 -2.248 1 97.25 90 MET A C 1
ATOM 725 O O . MET A 1 90 ? -7.816 9.008 -2.576 1 97.25 90 MET A O 1
ATOM 729 N N . SER A 1 91 ? -9.773 9.836 -3.035 1 97.38 91 SER A N 1
ATOM 730 C CA . SER A 1 91 ? -9.367 10.242 -4.375 1 97.38 91 SER A CA 1
ATOM 731 C C . SER A 1 91 ? -8.305 11.336 -4.32 1 97.38 91 SER A C 1
ATOM 733 O O . SER A 1 91 ? -7.328 11.297 -5.07 1 97.38 91 SER A O 1
ATOM 735 N N . ARG A 1 92 ? -8.477 12.234 -3.441 1 96.5 92 ARG A N 1
ATOM 736 C CA . ARG A 1 92 ? -7.484 13.289 -3.264 1 96.5 92 ARG A CA 1
ATOM 737 C C . ARG A 1 92 ? -6.16 12.719 -2.766 1 96.5 92 ARG A C 1
ATOM 739 O O . ARG A 1 92 ? -5.09 13.133 -3.215 1 96.5 92 ARG A O 1
ATOM 746 N N . LEU A 1 93 ? -6.273 11.859 -1.838 1 96.75 93 LEU A N 1
ATOM 747 C CA . LEU A 1 93 ? -5.066 11.188 -1.363 1 96.75 93 LEU A CA 1
ATOM 748 C C . LEU A 1 93 ? -4.332 10.508 -2.516 1 96.75 93 LEU A C 1
ATOM 750 O O . LEU A 1 93 ? -3.125 10.695 -2.682 1 96.75 93 LEU A O 1
ATOM 754 N N . ARG A 1 94 ? -5.047 9.742 -3.299 1 97.31 94 ARG A N 1
ATOM 755 C CA . ARG A 1 94 ? -4.469 9.062 -4.453 1 97.31 94 ARG A CA 1
ATOM 756 C C . ARG A 1 94 ? -3.795 10.055 -5.395 1 97.31 94 ARG A C 1
ATOM 758 O O . ARG A 1 94 ? -2.643 9.867 -5.789 1 97.31 94 ARG A O 1
ATOM 765 N N . GLN A 1 95 ? -4.477 11.117 -5.691 1 96.56 95 GLN A N 1
ATOM 766 C CA . GLN A 1 95 ? -3.953 12.117 -6.617 1 96.56 95 GLN A CA 1
ATOM 767 C C . GLN A 1 95 ? -2.697 12.781 -6.059 1 96.56 95 GLN A C 1
ATOM 769 O O . GLN A 1 95 ? -1.727 12.992 -6.789 1 96.56 95 GLN A O 1
ATOM 774 N N . THR A 1 96 ? -2.742 13.078 -4.832 1 96.44 96 THR A N 1
ATOM 775 C CA . THR A 1 96 ? -1.6 13.703 -4.172 1 96.44 96 THR A CA 1
ATOM 776 C C . THR A 1 96 ? -0.384 12.781 -4.211 1 96.44 96 THR A C 1
ATOM 778 O O . THR A 1 96 ? 0.725 13.227 -4.523 1 96.44 96 THR A O 1
ATOM 781 N N . LEU A 1 97 ? -0.592 11.594 -3.963 1 95.12 97 LEU A N 1
ATOM 782 C CA . LEU A 1 97 ? 0.505 10.633 -3.906 1 95.12 97 LEU A CA 1
ATOM 783 C C . LEU A 1 97 ? 1.029 10.328 -5.305 1 95.12 97 LEU A C 1
ATOM 785 O O . LEU A 1 97 ? 2.232 10.125 -5.492 1 95.12 97 LEU A O 1
ATOM 789 N N . LEU A 1 98 ? 0.173 10.266 -6.289 1 94.69 98 LEU A N 1
ATOM 790 C CA . LEU A 1 98 ? 0.597 10.047 -7.664 1 94.69 98 LEU A CA 1
ATOM 791 C C . LEU A 1 98 ? 1.454 11.203 -8.164 1 94.69 98 LEU A C 1
ATOM 793 O O . LEU A 1 98 ? 2.338 11.016 -9 1 94.69 98 LEU A O 1
ATOM 797 N N . ALA A 1 99 ? 1.161 12.367 -7.625 1 94.62 99 ALA A N 1
ATOM 798 C CA . ALA A 1 99 ? 1.94 13.547 -7.992 1 94.62 99 ALA A CA 1
ATOM 799 C C . ALA A 1 99 ? 3.326 13.508 -7.355 1 94.62 99 ALA A C 1
ATOM 801 O O . ALA A 1 99 ? 4.254 14.172 -7.828 1 94.62 99 ALA A O 1
ATOM 802 N N . HIS A 1 100 ? 3.467 12.711 -6.27 1 94 100 HIS A N 1
ATOM 803 C CA . HIS A 1 100 ? 4.723 12.633 -5.535 1 94 100 HIS A CA 1
ATOM 804 C C . HIS A 1 100 ? 5.047 11.195 -5.152 1 94 100 HIS A C 1
ATOM 806 O O . HIS A 1 100 ? 5.145 10.867 -3.965 1 94 100 HIS A O 1
ATOM 812 N N . PRO A 1 101 ? 5.332 10.383 -6.07 1 91.38 101 PRO A N 1
ATOM 813 C CA . PRO A 1 101 ? 5.438 8.945 -5.812 1 91.38 101 PRO A CA 1
ATOM 814 C C . PRO A 1 101 ? 6.617 8.594 -4.906 1 91.38 101 PRO A C 1
ATOM 816 O O . PRO A 1 101 ? 6.57 7.594 -4.184 1 91.38 101 PRO A O 1
ATOM 819 N N . ASN A 1 102 ? 7.645 9.422 -4.887 1 89.81 102 ASN A N 1
ATOM 820 C CA . ASN A 1 102 ? 8.836 9.102 -4.102 1 89.81 102 ASN A CA 1
ATOM 821 C C . ASN A 1 102 ? 8.578 9.273 -2.605 1 89.81 102 ASN A C 1
ATOM 823 O O . ASN A 1 102 ? 9.398 8.867 -1.781 1 89.81 102 ASN A O 1
ATOM 827 N N . ILE A 1 103 ? 7.371 9.766 -2.258 1 91.19 103 ILE A N 1
ATOM 828 C CA . ILE A 1 103 ? 7.043 9.977 -0.854 1 91.19 103 ILE A CA 1
ATOM 829 C C . ILE A 1 103 ? 6.336 8.742 -0.296 1 91.19 103 ILE A C 1
ATOM 831 O O . ILE A 1 103 ? 6.137 8.633 0.916 1 91.19 103 ILE A O 1
ATOM 835 N N . LEU A 1 104 ? 5.977 7.781 -1.078 1 90.81 104 LEU A N 1
ATOM 836 C CA . LEU A 1 104 ? 5.117 6.656 -0.722 1 90.81 104 LEU A CA 1
ATOM 837 C C . LEU A 1 104 ? 5.719 5.859 0.429 1 90.81 104 LEU A C 1
ATOM 839 O O . LEU A 1 104 ? 5.023 5.527 1.391 1 90.81 104 LEU A O 1
ATOM 843 N N . PRO A 1 105 ? 7 5.633 0.407 1 86.75 105 PRO A N 1
ATOM 844 C CA . PRO A 1 105 ? 7.547 4.887 1.542 1 86.75 105 PRO A CA 1
ATOM 845 C C . PRO A 1 105 ? 7.395 5.629 2.867 1 86.75 105 PRO A C 1
ATOM 847 O O . PRO A 1 105 ? 7.156 5.004 3.904 1 86.75 105 PRO A O 1
ATOM 850 N N . LEU A 1 106 ? 7.5 6.926 2.82 1 88.19 106 LEU A N 1
ATOM 851 C CA . LEU A 1 106 ? 7.422 7.73 4.035 1 88.19 106 LEU A CA 1
ATOM 852 C C . LEU A 1 106 ? 5.992 7.766 4.57 1 88.19 106 LEU A C 1
ATOM 854 O O . LEU A 1 106 ? 5.762 7.512 5.754 1 88.19 106 LEU A O 1
ATOM 858 N N . ILE A 1 107 ? 5.098 8.031 3.691 1 89.62 107 ILE A N 1
ATOM 859 C CA . ILE A 1 107 ? 3.729 8.25 4.145 1 89.62 107 ILE A CA 1
ATOM 860 C C . ILE A 1 107 ? 3.09 6.914 4.523 1 89.62 107 ILE A C 1
ATOM 862 O O . ILE A 1 107 ? 2.244 6.855 5.418 1 89.62 107 ILE A O 1
ATOM 866 N N . SER A 1 108 ? 3.527 5.84 3.943 1 87.25 108 SER A N 1
ATOM 867 C CA . SER A 1 108 ? 2.965 4.52 4.207 1 87.25 108 SER A CA 1
ATOM 868 C C . SER A 1 108 ? 3.428 3.98 5.555 1 87.25 108 SER A C 1
ATOM 870 O O . SER A 1 108 ? 2.805 3.074 6.113 1 87.25 108 SER A O 1
ATOM 872 N N . THR A 1 109 ? 4.473 4.551 6.039 1 81.81 109 THR A N 1
ATOM 873 C CA . THR A 1 109 ? 5.039 4.012 7.27 1 81.81 109 THR A CA 1
ATOM 874 C C . THR A 1 109 ? 4.852 4.992 8.422 1 81.81 109 THR A C 1
ATOM 876 O O . THR A 1 109 ? 5.246 4.707 9.562 1 81.81 109 THR A O 1
ATOM 879 N N . ARG A 1 110 ? 4.262 6.152 8.164 1 79.62 110 ARG A N 1
ATOM 880 C CA . ARG A 1 110 ? 4.105 7.168 9.195 1 79.62 110 ARG A CA 1
ATOM 881 C C . ARG A 1 110 ? 2.633 7.457 9.461 1 79.62 110 ARG A C 1
ATOM 883 O O . ARG A 1 110 ? 1.923 7.945 8.586 1 79.62 110 ARG A O 1
ATOM 890 N N . PRO A 1 111 ? 2.18 7.105 10.594 1 70.94 111 PRO A N 1
ATOM 891 C CA . PRO A 1 111 ? 0.796 7.418 10.953 1 70.94 111 PRO A CA 1
ATOM 892 C C . PRO A 1 111 ? 0.573 8.906 11.203 1 70.94 111 PRO A C 1
ATOM 894 O O . PRO A 1 111 ? 1.537 9.672 11.297 1 70.94 111 PRO A O 1
ATOM 897 N N . LEU A 1 112 ? -0.738 9.227 11.164 1 75.19 112 LEU A N 1
ATOM 898 C CA . LEU A 1 112 ? -1.051 10.547 11.695 1 75.19 112 LEU A CA 1
ATOM 899 C C . LEU A 1 112 ? -0.465 10.727 13.094 1 75.19 112 LEU A C 1
ATOM 901 O O . LEU A 1 112 ? -0.515 9.812 13.914 1 75.19 112 LEU A O 1
ATOM 905 N N . SER A 1 113 ? 0.111 11.945 13.344 1 72.62 113 SER A N 1
ATOM 906 C CA . SER A 1 113 ? 0.844 11.992 14.602 1 72.62 113 SER A CA 1
ATOM 907 C C . SER A 1 113 ? 0.784 13.391 15.219 1 72.62 113 SER A C 1
ATOM 909 O O . SER A 1 113 ? 1.266 13.602 16.328 1 72.62 113 SER A O 1
ATOM 911 N N . THR A 1 114 ? 0.203 14.328 14.578 1 77.44 114 THR A N 1
ATOM 912 C CA . THR A 1 114 ? 0.254 15.695 15.086 1 77.44 114 THR A CA 1
ATOM 913 C C . THR A 1 114 ? -1.126 16.156 15.555 1 77.44 114 THR A C 1
ATOM 915 O O . THR A 1 114 ? -2.145 15.617 15.102 1 77.44 114 THR A O 1
ATOM 918 N N . HIS A 1 115 ? -1.093 17.156 16.375 1 79.25 115 HIS A N 1
ATOM 919 C CA . HIS A 1 115 ? -2.336 17.766 16.844 1 79.25 115 HIS A CA 1
ATOM 920 C C . HIS A 1 115 ? -3.137 18.344 15.688 1 79.25 115 HIS A C 1
ATOM 922 O O . HIS A 1 115 ? -4.359 18.188 15.633 1 79.25 115 HIS A O 1
ATOM 928 N N . SER A 1 116 ? -2.418 18.922 14.82 1 82.25 116 SER A N 1
ATOM 929 C CA . SER A 1 116 ? -3.08 19.547 13.68 1 82.25 116 SER A CA 1
ATOM 930 C C . SER A 1 116 ? -3.766 18.5 12.797 1 82.25 116 SER A C 1
ATOM 932 O O . SER A 1 116 ? -4.871 18.734 12.305 1 82.25 116 SER A O 1
ATOM 934 N N . GLU A 1 117 ? -3.156 17.422 12.617 1 84.88 117 GLU A N 1
ATOM 935 C CA . GLU A 1 117 ? -3.748 16.344 11.82 1 84.88 117 GLU A CA 1
ATOM 936 C C . GLU A 1 117 ? -5.008 15.797 12.484 1 84.88 117 GLU A C 1
ATOM 938 O O . GLU A 1 117 ? -6.035 15.625 11.836 1 84.88 117 GLU A O 1
ATOM 943 N N . PHE A 1 118 ? -4.98 15.648 13.734 1 85 118 PHE A N 1
ATOM 944 C CA . PHE A 1 118 ? -6.113 15.078 14.453 1 85 118 PHE A CA 1
ATOM 945 C C . PHE A 1 118 ? -7.254 16.094 14.547 1 85 118 PHE A C 1
ATOM 947 O O . PHE A 1 118 ? -8.43 15.711 14.531 1 85 118 PHE A O 1
ATOM 954 N N . ALA A 1 119 ? -6.871 17.344 14.656 1 86.19 119 ALA A N 1
ATOM 955 C CA . ALA A 1 119 ? -7.898 18.391 14.633 1 86.19 119 ALA A CA 1
ATOM 956 C C . ALA A 1 119 ? -8.664 18.359 13.312 1 86.19 119 ALA A C 1
ATOM 958 O O . ALA A 1 119 ? -9.891 18.547 13.297 1 86.19 119 ALA A O 1
ATOM 959 N N . LEU A 1 120 ? -7.973 18.141 12.281 1 87.75 120 LEU A N 1
ATOM 960 C CA . LEU A 1 120 ? -8.609 18.047 10.977 1 87.75 120 LEU A CA 1
ATOM 961 C C . LEU A 1 120 ? -9.484 16.812 10.883 1 87.75 120 LEU A C 1
ATOM 963 O O . LEU A 1 120 ? -10.594 16.859 10.352 1 87.75 120 LEU A O 1
ATOM 967 N N . VAL A 1 121 ? -9.031 15.719 11.414 1 90.19 121 VAL A N 1
ATOM 968 C CA . VAL A 1 121 ? -9.812 14.484 11.445 1 90.19 121 VAL A CA 1
ATOM 969 C C . VAL A 1 121 ? -11.102 14.703 12.227 1 90.19 121 VAL A C 1
ATOM 971 O O . VAL A 1 121 ? -12.18 14.281 11.789 1 90.19 121 VAL A O 1
ATOM 974 N N . GLU A 1 122 ? -10.984 15.367 13.281 1 90.12 122 GLU A N 1
ATOM 975 C CA . GLU A 1 122 ? -12.164 15.648 14.094 1 90.12 122 GLU A CA 1
ATOM 976 C C . GLU A 1 122 ? -13.18 16.5 13.336 1 90.12 122 GLU A C 1
ATOM 978 O O . GLU A 1 122 ? -14.383 16.234 13.398 1 90.12 122 GLU A O 1
ATOM 983 N N . LYS A 1 123 ? -12.711 17.469 12.727 1 89.75 123 LYS A N 1
ATOM 984 C CA . LYS A 1 123 ? -13.594 18.328 11.938 1 89.75 123 LYS A CA 1
ATOM 985 C C . LYS A 1 123 ? -14.32 17.531 10.867 1 89.75 123 LYS A C 1
ATOM 987 O O . LYS A 1 123 ? -15.531 17.703 10.672 1 89.75 123 LYS A O 1
ATOM 992 N N . ILE A 1 124 ? -13.648 16.703 10.234 1 91.62 124 ILE A N 1
ATOM 993 C CA . ILE A 1 124 ? -14.219 15.875 9.172 1 91.62 124 ILE A CA 1
ATOM 994 C C . ILE A 1 124 ? -15.234 14.906 9.766 1 91.62 124 ILE A C 1
ATOM 996 O O . ILE A 1 124 ? -16.344 14.75 9.242 1 91.62 124 ILE A O 1
ATOM 1000 N N . LEU A 1 125 ? -14.883 14.312 10.891 1 92.19 125 LEU A N 1
ATOM 1001 C CA . LEU A 1 125 ? -15.789 13.375 11.562 1 92.19 125 LEU A CA 1
ATOM 1002 C C . LEU A 1 125 ? -17.078 14.078 11.984 1 92.19 125 LEU A C 1
ATOM 1004 O O . LEU A 1 125 ? -18.156 13.508 11.867 1 92.19 125 LEU A O 1
ATOM 1008 N N . THR A 1 126 ? -16.891 15.281 12.484 1 91.06 126 THR A N 1
ATOM 1009 C CA . THR A 1 126 ? -18.062 16.062 12.891 1 91.06 126 THR A CA 1
ATOM 1010 C C . THR A 1 126 ? -19.016 16.266 11.719 1 91.06 126 THR A C 1
ATOM 1012 O O . THR A 1 126 ? -20.219 16.047 11.852 1 91.06 126 THR A O 1
ATOM 1015 N N . ILE A 1 127 ? -18.516 16.547 10.656 1 90.69 127 ILE A N 1
ATOM 1016 C CA . ILE A 1 127 ? -19.328 16.781 9.461 1 90.69 127 ILE A CA 1
ATOM 1017 C C . ILE A 1 127 ? -19.969 15.461 9.016 1 90.69 127 ILE A C 1
ATOM 1019 O O . ILE A 1 127 ? -21.156 15.422 8.703 1 90.69 127 ILE A O 1
ATOM 1023 N N . TRP A 1 128 ? -19.203 14.398 9.023 1 92 128 TRP A N 1
ATOM 1024 C CA . TRP A 1 128 ? -19.703 13.102 8.578 1 92 128 TRP A CA 1
ATOM 1025 C C . TRP A 1 128 ? -20.828 12.617 9.484 1 92 128 TRP A C 1
ATOM 1027 O O . TRP A 1 128 ? -21.797 12.016 9.016 1 92 128 TRP A O 1
ATOM 1037 N N . THR A 1 129 ? -20.703 12.914 10.75 1 92.56 129 THR A N 1
ATOM 1038 C CA . THR A 1 129 ? -21.734 12.5 11.68 1 92.56 129 THR A CA 1
ATOM 1039 C C . THR A 1 129 ? -23.031 13.281 11.438 1 92.56 129 THR A C 1
ATOM 1041 O O . THR A 1 129 ? -24.125 12.75 11.594 1 92.56 129 THR A O 1
ATOM 1044 N N . THR A 1 130 ? -22.875 14.523 11.047 1 90 130 THR A N 1
ATOM 1045 C CA . THR A 1 130 ? -24.047 15.32 10.711 1 90 130 THR A CA 1
ATOM 1046 C C . THR A 1 130 ? -24.703 14.805 9.438 1 90 130 THR A C 1
ATOM 1048 O O . THR A 1 130 ? -25.891 15.055 9.195 1 90 130 THR A O 1
ATOM 1051 N N . LYS A 1 131 ? -23.953 14.055 8.672 1 90.75 131 LYS A N 1
ATOM 1052 C CA . LYS A 1 131 ? -24.453 13.508 7.414 1 90.75 131 LYS A CA 1
ATOM 1053 C C . LYS A 1 131 ? -24.859 12.047 7.574 1 90.75 131 LYS A C 1
ATOM 1055 O O . LYS A 1 131 ? -25.094 11.352 6.586 1 90.75 131 LYS A O 1
ATOM 1060 N N . GLY A 1 132 ? -24.766 11.547 8.789 1 90.88 132 GLY A N 1
ATOM 1061 C CA . GLY A 1 132 ? -25.359 10.25 9.055 1 90.88 132 GLY A CA 1
ATOM 1062 C C . GLY A 1 132 ? -24.344 9.18 9.398 1 90.88 132 GLY A C 1
ATOM 1063 O O . GLY A 1 132 ? -24.703 8.016 9.609 1 90.88 132 GLY A O 1
ATOM 1064 N N . LEU A 1 133 ? -23.109 9.531 9.477 1 92.88 133 LEU A N 1
ATOM 1065 C CA . LEU A 1 133 ? -22.125 8.539 9.906 1 92.88 133 LEU A CA 1
ATOM 1066 C C . LEU A 1 133 ? -22.266 8.25 11.391 1 92.88 133 LEU A C 1
ATOM 1068 O O . LEU A 1 133 ? -22.219 9.172 12.219 1 92.88 133 LEU A O 1
ATOM 1072 N N . ALA A 1 134 ? -22.5 6.973 11.711 1 91.31 134 ALA A N 1
ATOM 1073 C CA . ALA A 1 134 ? -22.484 6.531 13.102 1 91.31 134 ALA A CA 1
ATOM 1074 C C . ALA A 1 134 ? -21.094 6.062 13.508 1 91.31 134 ALA A C 1
ATOM 1076 O O . ALA A 1 134 ? -20.484 5.238 12.82 1 91.31 134 ALA A O 1
ATOM 1077 N N . ILE A 1 135 ? -20.625 6.562 14.547 1 92.75 135 ILE A N 1
ATOM 1078 C CA . ILE A 1 135 ? -19.328 6.137 15.047 1 92.75 135 ILE A CA 1
ATOM 1079 C C . ILE A 1 135 ? -19.484 4.836 15.836 1 92.75 135 ILE A C 1
ATOM 1081 O O . ILE A 1 135 ? -19.875 4.852 17 1 92.75 135 ILE A O 1
ATOM 1085 N N . GLN A 1 136 ? -19.109 3.797 15.219 1 93.06 136 GLN A N 1
ATOM 1086 C CA . GLN A 1 136 ? -19.078 2.461 15.797 1 93.06 136 GLN A CA 1
ATOM 1087 C C . GLN A 1 136 ? -17.656 2.033 16.125 1 93.06 136 GLN A C 1
ATOM 1089 O O . GLN A 1 136 ? -16.703 2.672 15.695 1 93.06 136 GLN A O 1
ATOM 1094 N N . PRO A 1 137 ? -17.5 0.988 16.891 1 92.38 137 PRO A N 1
ATOM 1095 C CA . PRO A 1 137 ? -16.156 0.526 17.266 1 92.38 137 PRO A CA 1
ATOM 1096 C C . PRO A 1 137 ? -15.297 0.195 16.047 1 92.38 137 PRO A C 1
ATOM 1098 O O . PRO A 1 137 ? -14.07 0.279 16.109 1 92.38 137 PRO A O 1
ATOM 1101 N N . THR A 1 138 ? -15.945 -0.069 14.891 1 94.5 138 THR A N 1
ATOM 1102 C CA . THR A 1 138 ? -15.156 -0.505 13.742 1 94.5 138 THR A CA 1
ATOM 1103 C C . THR A 1 138 ? -14.992 0.63 12.742 1 94.5 138 THR A C 1
ATOM 1105 O O . THR A 1 138 ? -14.305 0.475 11.727 1 94.5 138 THR A O 1
ATOM 1108 N N . THR A 1 139 ? -15.555 1.776 13.023 1 95.38 139 THR A N 1
ATOM 1109 C CA . THR A 1 139 ? -15.547 2.865 12.055 1 95.38 139 THR A CA 1
ATOM 1110 C C . THR A 1 139 ? -14.117 3.301 11.742 1 95.38 139 THR A C 1
ATOM 1112 O O . THR A 1 139 ? -13.773 3.545 10.586 1 95.38 139 THR A O 1
ATOM 1115 N N . VAL A 1 140 ? -13.289 3.381 12.766 1 93.81 140 VAL A N 1
ATOM 1116 C CA . VAL A 1 140 ? -11.906 3.791 12.555 1 93.81 140 VAL A CA 1
ATOM 1117 C C . VAL A 1 140 ? -11.195 2.777 11.664 1 93.81 140 VAL A C 1
ATOM 1119 O O . VAL A 1 140 ? -10.375 3.15 10.82 1 93.81 140 VAL A O 1
ATOM 1122 N N . PHE A 1 141 ? -11.555 1.576 11.758 1 94.62 141 PHE A N 1
ATOM 1123 C CA . PHE A 1 141 ? -10.906 0.533 10.961 1 94.62 141 PHE A CA 1
ATOM 1124 C C . PHE A 1 141 ? -11.406 0.559 9.523 1 94.62 141 PHE A C 1
ATOM 1126 O O . PHE A 1 141 ? -10.68 0.177 8.602 1 94.62 141 PHE A O 1
ATOM 1133 N N . LEU A 1 142 ? -12.641 1.017 9.328 1 96.62 142 LEU A N 1
ATOM 1134 C CA . LEU A 1 142 ? -13.102 1.29 7.965 1 96.62 142 LEU A CA 1
ATOM 1135 C C . LEU A 1 142 ? -12.219 2.338 7.297 1 96.62 142 LEU A C 1
ATOM 1137 O O . LEU A 1 142 ? -11.734 2.129 6.184 1 96.62 142 LEU A O 1
ATOM 1141 N N . ILE A 1 143 ? -11.969 3.408 8 1 95.19 143 ILE A N 1
ATOM 1142 C CA . ILE A 1 143 ? -11.18 4.504 7.449 1 95.19 143 ILE A CA 1
ATOM 1143 C C . ILE A 1 143 ? -9.75 4.031 7.211 1 95.19 143 ILE A C 1
ATOM 1145 O O . ILE A 1 143 ? -9.156 4.32 6.164 1 95.19 143 ILE A O 1
ATOM 1149 N N . ASN A 1 144 ? -9.211 3.283 8.133 1 94.56 144 ASN A N 1
ATOM 1150 C CA . ASN A 1 144 ? -7.871 2.719 7.969 1 94.56 144 ASN A CA 1
ATOM 1151 C C . ASN A 1 144 ? -7.805 1.781 6.766 1 94.56 144 ASN A C 1
ATOM 1153 O O . ASN A 1 144 ? -6.809 1.768 6.039 1 94.56 144 ASN A O 1
ATOM 1157 N N . SER A 1 145 ? -8.828 0.997 6.629 1 97.06 145 SER A N 1
ATOM 1158 C CA . SER A 1 145 ? -8.867 0.073 5.5 1 97.06 145 SER A CA 1
ATOM 1159 C C . SER A 1 145 ? -8.914 0.823 4.172 1 97.06 145 SER A C 1
ATOM 1161 O O . SER A 1 145 ? -8.234 0.448 3.217 1 97.06 145 SER A O 1
ATOM 1163 N N . LEU A 1 146 ? -9.734 1.849 4.09 1 98.06 146 LEU A N 1
ATOM 1164 C CA . LEU A 1 146 ? -9.805 2.676 2.893 1 98.06 146 LEU A CA 1
ATOM 1165 C C . LEU A 1 146 ? -8.453 3.314 2.592 1 98.06 146 LEU A C 1
ATOM 1167 O O . LEU A 1 146 ? -8.031 3.363 1.435 1 98.06 146 LEU A O 1
ATOM 1171 N N . THR A 1 147 ? -7.797 3.756 3.611 1 96.5 147 THR A N 1
ATOM 1172 C CA . THR A 1 147 ? -6.488 4.383 3.465 1 96.5 147 THR A CA 1
ATOM 1173 C C . THR A 1 147 ? -5.449 3.363 3.002 1 96.5 147 THR A C 1
ATOM 1175 O O . THR A 1 147 ? -4.68 3.629 2.076 1 96.5 147 THR A O 1
ATOM 1178 N N . ALA A 1 148 ? -5.469 2.203 3.645 1 96.25 148 ALA A N 1
ATOM 1179 C CA . ALA A 1 148 ? -4.559 1.132 3.248 1 96.25 148 ALA A CA 1
ATOM 1180 C C . ALA A 1 148 ? -4.773 0.745 1.787 1 96.25 148 ALA A C 1
ATOM 1182 O O . ALA A 1 148 ? -3.809 0.59 1.032 1 96.25 148 ALA A O 1
ATOM 1183 N N . TYR A 1 149 ? -5.992 0.584 1.441 1 97.94 149 TYR A N 1
ATOM 1184 C CA . TYR A 1 149 ? -6.324 0.259 0.058 1 97.94 149 TYR A CA 1
ATOM 1185 C C . TYR A 1 149 ? -5.777 1.313 -0.896 1 97.94 149 TYR A C 1
ATOM 1187 O O . TYR A 1 149 ? -5.168 0.982 -1.915 1 97.94 149 TYR A O 1
ATOM 1195 N N . THR A 1 150 ? -6.012 2.568 -0.593 1 97.81 150 THR A N 1
ATOM 1196 C CA . THR A 1 150 ? -5.562 3.67 -1.438 1 97.81 150 THR A CA 1
ATOM 1197 C C . THR A 1 150 ? -4.043 3.656 -1.584 1 97.81 150 THR A C 1
ATOM 1199 O O . THR A 1 150 ? -3.518 3.764 -2.693 1 97.81 150 THR A O 1
ATOM 1202 N N . LEU A 1 151 ? -3.387 3.463 -0.472 1 94.88 151 LEU A N 1
ATOM 1203 C CA . LEU A 1 151 ? -1.931 3.398 -0.5 1 94.88 151 LEU A CA 1
ATOM 1204 C C . LEU A 1 151 ? -1.454 2.242 -1.374 1 94.88 151 LEU A C 1
ATOM 1206 O O . LEU A 1 151 ? -0.601 2.428 -2.244 1 94.88 151 LEU A O 1
ATOM 1210 N N . GLY A 1 152 ? -1.993 1.095 -1.135 1 95.5 152 GLY A N 1
ATOM 1211 C CA . GLY A 1 152 ? -1.612 -0.056 -1.938 1 95.5 152 GLY A CA 1
ATOM 1212 C C . GLY A 1 152 ? -1.873 0.136 -3.42 1 95.5 152 GLY A C 1
ATOM 1213 O O . GLY A 1 152 ? -1.05 -0.243 -4.254 1 95.5 152 GLY A O 1
ATOM 1214 N N . PHE A 1 153 ? -2.965 0.717 -3.73 1 95.88 153 PHE A N 1
ATOM 1215 C CA . PHE A 1 153 ? -3.322 0.958 -5.125 1 95.88 153 PHE A CA 1
ATOM 1216 C C . PHE A 1 153 ? -2.322 1.899 -5.785 1 95.88 153 PHE A C 1
ATOM 1218 O O . PHE A 1 153 ? -1.878 1.653 -6.906 1 95.88 153 PHE A O 1
ATOM 1225 N N . VAL A 1 154 ? -1.95 2.938 -5.113 1 95.06 154 VAL A N 1
ATOM 1226 C CA . VAL A 1 154 ? -1.035 3.926 -5.672 1 95.06 154 VAL A CA 1
ATOM 1227 C C . VAL A 1 154 ? 0.344 3.301 -5.871 1 95.06 154 VAL A C 1
ATOM 1229 O O . VAL A 1 154 ? 1.025 3.586 -6.855 1 95.06 154 VAL A O 1
ATOM 1232 N N . TRP A 1 155 ? 0.74 2.494 -4.973 1 90.44 155 TRP A N 1
ATOM 1233 C CA . TRP A 1 155 ? 2.02 1.808 -5.113 1 90.44 155 TRP A CA 1
ATOM 1234 C C . TRP A 1 155 ? 2.068 1.009 -6.414 1 90.44 155 TRP A C 1
ATOM 1236 O O . TRP A 1 155 ? 3.07 1.04 -7.129 1 90.44 155 TRP A O 1
ATOM 1246 N N . THR A 1 156 ? 1.032 0.304 -6.691 1 86.56 156 THR A N 1
ATOM 1247 C CA . THR A 1 156 ? 0.988 -0.533 -7.887 1 86.56 156 THR A CA 1
ATOM 1248 C C . THR A 1 156 ? 0.917 0.324 -9.148 1 86.56 156 THR A C 1
ATOM 1250 O O . THR A 1 156 ? 1.412 -0.074 -10.203 1 86.56 156 THR A O 1
ATOM 1253 N N . GLU A 1 157 ? 0.33 1.504 -8.977 1 84.19 157 GLU A N 1
ATOM 1254 C CA . GLU A 1 157 ? 0.163 2.408 -10.109 1 84.19 157 GLU A CA 1
ATOM 1255 C C . GLU A 1 157 ? 1.448 3.18 -10.391 1 84.19 157 GLU A C 1
ATOM 1257 O O . GLU A 1 157 ? 1.788 3.424 -11.555 1 84.19 157 GLU A O 1
ATOM 1262 N N . ALA A 1 158 ? 2.014 3.875 -9.484 1 67.19 158 ALA A N 1
ATOM 1263 C CA . ALA A 1 158 ? 3.086 4.859 -9.586 1 67.19 158 ALA A CA 1
ATOM 1264 C C . ALA A 1 158 ? 4.383 4.215 -10.062 1 67.19 158 ALA A C 1
ATOM 1266 O O . ALA A 1 158 ? 5.117 4.797 -10.859 1 67.19 158 ALA A O 1
ATOM 1267 N N . VAL A 1 159 ? 4.895 3.244 -9.344 1 56.16 159 VAL A N 1
ATOM 1268 C CA . VAL A 1 159 ? 6.301 2.914 -9.562 1 56.16 159 VAL A CA 1
ATOM 1269 C C . VAL A 1 159 ? 6.473 2.24 -10.922 1 56.16 159 VAL A C 1
ATOM 1271 O O . VAL A 1 159 ? 7.527 2.357 -11.547 1 56.16 159 VAL A O 1
ATOM 1274 N N . ASN A 1 160 ? 5.461 1.438 -11.484 1 49.72 160 ASN A N 1
ATOM 1275 C CA . ASN A 1 160 ? 5.848 0.899 -12.781 1 49.72 160 ASN A CA 1
ATOM 1276 C C . ASN A 1 160 ? 5.312 1.754 -13.922 1 49.72 160 ASN A C 1
ATOM 1278 O O . ASN A 1 160 ? 4.285 1.426 -14.523 1 49.72 160 ASN A O 1
ATOM 1282 N N . PRO A 1 161 ? 5.672 3.045 -13.922 1 41.81 161 PRO A N 1
ATOM 1283 C CA . PRO A 1 161 ? 5.141 3.643 -15.148 1 41.81 161 PRO A CA 1
ATOM 1284 C C . PRO A 1 161 ? 5.387 2.773 -16.375 1 41.81 161 PRO A C 1
ATOM 1286 O O . PRO A 1 161 ? 4.52 2.672 -17.25 1 41.81 161 PRO A O 1
ATOM 1289 N N . GLN A 1 162 ? 6.59 2.482 -16.625 1 39.44 162 GLN A N 1
ATOM 1290 C CA . GLN A 1 162 ? 7.094 1.755 -17.781 1 39.44 162 GLN A CA 1
ATOM 1291 C C . GLN A 1 162 ? 6.648 0.296 -17.75 1 39.44 162 GLN A C 1
ATOM 1293 O O . GLN A 1 162 ? 6.598 -0.365 -18.797 1 39.44 162 GLN A O 1
ATOM 1298 N N . SER A 1 163 ? 6.52 -0.184 -16.609 1 39.12 163 SER A N 1
ATOM 1299 C CA . SER A 1 163 ? 6.371 -1.635 -16.562 1 39.12 163 SER A CA 1
ATOM 1300 C C . SER A 1 163 ? 4.961 -2.059 -16.969 1 39.12 163 SER A C 1
ATOM 1302 O O . SER A 1 163 ? 4.777 -3.094 -17.609 1 39.12 163 SER A O 1
ATOM 1304 N N . MET A 1 164 ? 3.932 -1.338 -16.469 1 40.03 164 MET A N 1
ATOM 1305 C CA . MET A 1 164 ? 2.646 -1.725 -17.031 1 40.03 164 MET A CA 1
ATOM 1306 C C . MET A 1 164 ? 2.646 -1.528 -18.547 1 40.03 164 MET A C 1
ATOM 1308 O O . MET A 1 164 ? 2.02 -2.297 -19.281 1 40.03 164 MET A O 1
ATOM 1312 N N . SER A 1 165 ? 3.188 -0.413 -18.906 1 38.25 165 SER A N 1
ATOM 1313 C CA . SER A 1 165 ? 3.318 -0.22 -20.344 1 38.25 165 SER A CA 1
ATOM 1314 C C . SER A 1 165 ? 4.191 -1.302 -20.969 1 38.25 165 SER A C 1
ATOM 1316 O O . SER A 1 165 ? 3.992 -1.676 -22.125 1 38.25 165 SER A O 1
ATOM 1318 N N . GLU A 1 166 ? 5.258 -1.604 -20.297 1 38.78 166 GLU A N 1
ATOM 1319 C CA . GLU A 1 166 ? 6.094 -2.668 -20.844 1 38.78 166 GLU A CA 1
ATOM 1320 C C . GLU A 1 166 ? 5.543 -4.043 -20.484 1 38.78 166 GLU A C 1
ATOM 1322 O O . GLU A 1 166 ? 6.234 -5.055 -20.625 1 38.78 166 GLU A O 1
ATOM 1327 N N . LEU A 1 167 ? 4.617 -4.098 -19.625 1 42.47 167 LEU A N 1
ATOM 1328 C CA . LEU A 1 167 ? 3.936 -5.379 -19.781 1 42.47 167 LEU A CA 1
ATOM 1329 C C . LEU A 1 167 ? 3.83 -5.754 -21.266 1 42.47 167 LEU A C 1
ATOM 1331 O O . LEU A 1 167 ? 3.012 -5.195 -22 1 42.47 167 LEU A O 1
ATOM 1335 N N . GLU A 1 168 ? 4.934 -5.734 -21.859 1 40.03 168 GLU A N 1
ATOM 1336 C CA . GLU A 1 168 ? 5.078 -6.18 -23.234 1 40.03 168 GLU A CA 1
ATOM 1337 C C . GLU A 1 168 ? 3.955 -7.137 -23.625 1 40.03 168 GLU A C 1
ATOM 1339 O O . GLU A 1 168 ? 3.631 -8.062 -22.875 1 40.03 168 GLU A O 1
ATOM 1344 N N . PRO A 1 169 ? 3.182 -6.727 -24.484 1 40 169 PRO A N 1
ATOM 1345 C CA . PRO A 1 169 ? 2.389 -7.758 -25.156 1 40 169 PRO A CA 1
ATOM 1346 C C . PRO A 1 169 ? 3.023 -9.141 -25.062 1 40 169 PRO A C 1
ATOM 1348 O O . PRO A 1 169 ? 2.312 -10.148 -25.031 1 40 169 PRO A O 1
ATOM 1351 N N . ASN A 1 170 ? 4.285 -9.07 -24.922 1 43.22 170 ASN A N 1
ATOM 1352 C CA . ASN A 1 170 ? 5 -10.344 -24.969 1 43.22 170 ASN A CA 1
ATOM 1353 C C . ASN A 1 170 ? 4.855 -11.117 -23.656 1 43.22 170 ASN A C 1
ATOM 1355 O O . ASN A 1 170 ? 4.805 -12.352 -23.672 1 43.22 170 ASN A O 1
ATOM 1359 N N . LEU A 1 171 ? 4.977 -10.461 -22.594 1 45.19 171 LEU A N 1
ATOM 1360 C CA . LEU A 1 171 ? 4.785 -11.227 -21.375 1 45.19 171 LEU A CA 1
ATOM 1361 C C . LEU A 1 171 ? 3.379 -11.812 -21.297 1 45.19 171 LEU A C 1
ATOM 1363 O O . LEU A 1 171 ? 3.193 -12.945 -20.859 1 45.19 171 LEU A O 1
ATOM 1367 N N . LEU A 1 172 ? 2.41 -10.984 -21.594 1 46.88 172 LEU A N 1
ATOM 1368 C CA . LEU A 1 172 ? 1.088 -11.555 -21.812 1 46.88 172 LEU A CA 1
ATOM 1369 C C . LEU A 1 172 ? 1.126 -12.594 -22.938 1 46.88 172 LEU A C 1
ATOM 1371 O O . LEU A 1 172 ? 0.37 -13.57 -22.906 1 46.88 172 LEU A O 1
ATOM 1375 N N . SER A 1 173 ? 1.991 -12.289 -23.891 1 43.88 173 SER A N 1
ATOM 1376 C CA . SER A 1 173 ? 2.178 -13.281 -24.953 1 43.88 173 SER A CA 1
ATOM 1377 C C . SER A 1 173 ? 2.807 -14.555 -24.406 1 43.88 173 SER A C 1
ATOM 1379 O O . SER A 1 173 ? 2.695 -15.617 -25.016 1 43.88 173 SER A O 1
ATOM 1381 N N . ALA A 1 174 ? 3.682 -14.336 -23.484 1 44.22 174 ALA A N 1
ATOM 1382 C CA . ALA A 1 174 ? 4.262 -15.578 -22.969 1 44.22 174 ALA A CA 1
ATOM 1383 C C . ALA A 1 174 ? 3.199 -16.438 -22.281 1 44.22 174 ALA A C 1
ATOM 1385 O O . ALA A 1 174 ? 3.434 -17.609 -21.984 1 44.22 174 ALA A O 1
ATOM 1386 N N . ALA A 1 175 ? 2.232 -15.773 -21.703 1 44.44 175 ALA A N 1
ATOM 1387 C CA . ALA A 1 175 ? 1.119 -16.625 -21.297 1 44.44 175 ALA A CA 1
ATOM 1388 C C . ALA A 1 175 ? 0.58 -17.422 -22.484 1 44.44 175 ALA A C 1
ATOM 1390 O O . ALA A 1 175 ? 0.105 -16.844 -23.469 1 44.44 175 ALA A O 1
ATOM 1391 N N . HIS A 1 176 ? 1.222 -18.25 -22.953 1 47.81 176 HIS A N 1
ATOM 1392 C CA . HIS A 1 176 ? 0.493 -19.141 -23.844 1 47.81 176 HIS A CA 1
ATOM 1393 C C . HIS A 1 176 ? -0.974 -19.25 -23.438 1 47.81 176 HIS A C 1
ATOM 1395 O O . HIS A 1 176 ? -1.338 -20.094 -22.625 1 47.81 176 HIS A O 1
ATOM 1401 N N . PRO A 1 177 ? -1.565 -18.047 -23.25 1 51.06 177 PRO A N 1
ATOM 1402 C CA . PRO A 1 177 ? -2.943 -18.109 -22.75 1 51.06 177 PRO A CA 1
ATOM 1403 C C . PRO A 1 177 ? -3.742 -19.25 -23.375 1 51.06 177 PRO A C 1
ATOM 1405 O O . PRO A 1 177 ? -4.633 -19 -24.188 1 51.06 177 PRO A O 1
ATOM 1408 N N . GLN A 1 178 ? -3.053 -20.141 -23.75 1 57.28 178 GLN A N 1
ATOM 1409 C CA . GLN A 1 178 ? -3.908 -21.156 -24.344 1 57.28 178 GLN A CA 1
ATOM 1410 C C . GLN A 1 178 ? -5.098 -21.469 -23.438 1 57.28 178 GLN A C 1
ATOM 1412 O O . GLN A 1 178 ? -6.035 -22.156 -23.844 1 57.28 178 GLN A O 1
ATOM 1417 N N . SER A 1 179 ? -5.02 -20.859 -22.188 1 78.81 179 SER A N 1
ATOM 1418 C CA . SER A 1 179 ? -6.176 -21.203 -21.359 1 78.81 179 SER A CA 1
ATOM 1419 C C . SER A 1 179 ? -7.285 -20.172 -21.5 1 78.81 179 SER A C 1
ATOM 1421 O O . SER A 1 179 ? -7.035 -18.953 -21.422 1 78.81 179 SER A O 1
ATOM 1423 N N . ASP A 1 180 ? -8.328 -20.5 -21.953 1 85.12 180 ASP A N 1
ATOM 1424 C CA . ASP A 1 180 ? -9.531 -19.703 -22.125 1 85.12 180 ASP A CA 1
ATOM 1425 C C . ASP A 1 180 ? -9.891 -18.969 -20.844 1 85.12 180 ASP A C 1
ATOM 1427 O O . ASP A 1 180 ? -10.273 -17.797 -20.875 1 85.12 180 ASP A O 1
ATOM 1431 N N . LEU A 1 181 ? -9.594 -19.609 -19.766 1 89.88 181 LEU A N 1
ATOM 1432 C CA . LEU A 1 181 ? -9.992 -19.031 -18.484 1 89.88 181 LEU A CA 1
ATOM 1433 C C . LEU A 1 181 ? -9.117 -17.844 -18.125 1 89.88 181 LEU A C 1
ATOM 1435 O O . LEU A 1 181 ? -9.625 -16.781 -17.75 1 89.88 181 LEU A O 1
ATOM 1439 N N . LEU A 1 182 ? -7.828 -17.953 -18.219 1 88.12 182 LEU A N 1
ATOM 1440 C CA . LEU A 1 182 ? -6.91 -16.859 -17.922 1 88.12 182 LEU A CA 1
ATOM 1441 C C . LEU A 1 182 ? -7.133 -15.688 -18.891 1 88.12 182 LEU A C 1
ATOM 1443 O O . LEU A 1 182 ? -7.094 -14.523 -18.484 1 88.12 182 LEU A O 1
ATOM 1447 N N . ASN A 1 183 ? -7.355 -16.016 -20.109 1 88.12 183 ASN A N 1
ATOM 1448 C CA . ASN A 1 183 ? -7.625 -14.977 -21.109 1 88.12 183 ASN A CA 1
ATOM 1449 C C . ASN A 1 183 ? -8.867 -14.172 -20.75 1 88.12 183 ASN A C 1
ATOM 1451 O O . ASN A 1 183 ? -8.867 -12.938 -20.844 1 88.12 183 ASN A O 1
ATOM 1455 N N . GLN A 1 184 ? -9.867 -14.898 -20.438 1 90.12 184 GLN A N 1
ATOM 1456 C CA . GLN A 1 184 ? -11.102 -14.234 -20.016 1 90.12 184 GLN A CA 1
ATOM 1457 C C . GLN A 1 184 ? -10.867 -13.352 -18.797 1 90.12 184 GLN A C 1
ATOM 1459 O O . GLN A 1 184 ? -11.359 -12.227 -18.734 1 90.12 184 GLN A O 1
ATOM 1464 N N . PHE A 1 185 ? -10.117 -13.852 -17.891 1 91.19 185 PHE A N 1
ATOM 1465 C CA . PHE A 1 185 ? -9.82 -13.172 -16.641 1 91.19 185 PHE A CA 1
ATOM 1466 C C . PHE A 1 185 ? -9.023 -11.898 -16.891 1 91.19 185 PHE A C 1
ATOM 1468 O O . PHE A 1 185 ? -9.297 -10.852 -16.297 1 91.19 185 PHE A O 1
ATOM 1475 N N . MET A 1 186 ? -8.156 -11.922 -17.844 1 89.38 186 MET A N 1
ATOM 1476 C CA . MET A 1 186 ? -7.211 -10.828 -18.062 1 89.38 186 MET A CA 1
ATOM 1477 C C . MET A 1 186 ? -7.719 -9.883 -19.141 1 89.38 186 MET A C 1
ATOM 1479 O O . MET A 1 186 ? -7.184 -8.781 -19.297 1 89.38 186 MET A O 1
ATOM 1483 N N . GLN A 1 187 ? -8.734 -10.258 -19.828 1 89.88 187 GLN A N 1
ATOM 1484 C CA . GLN A 1 187 ? -9.219 -9.531 -21 1 89.88 187 GLN A CA 1
ATOM 1485 C C . GLN A 1 187 ? -9.523 -8.07 -20.656 1 89.88 187 GLN A C 1
ATOM 1487 O O . GLN A 1 187 ? -9.117 -7.164 -21.375 1 89.88 187 GLN A O 1
ATOM 1492 N N . PRO A 1 188 ? -10.172 -7.805 -19.578 1 89.88 188 PRO A N 1
ATOM 1493 C CA . PRO A 1 188 ? -10.5 -6.41 -19.281 1 89.88 188 PRO A CA 1
ATOM 1494 C C . PRO A 1 188 ? -9.258 -5.551 -19.047 1 89.88 188 PRO A C 1
ATOM 1496 O O . PRO A 1 188 ? -9.281 -4.344 -19.312 1 89.88 188 PRO A O 1
ATOM 1499 N N . ILE A 1 189 ? -8.234 -6.137 -18.531 1 86.31 189 ILE A N 1
ATOM 1500 C CA . ILE A 1 189 ? -6.988 -5.41 -18.328 1 86.31 189 ILE A CA 1
ATOM 1501 C C . ILE A 1 189 ? -6.328 -5.141 -19.672 1 86.31 189 ILE A C 1
ATOM 1503 O O . ILE A 1 189 ? -5.93 -4.008 -19.969 1 86.31 189 ILE A O 1
ATOM 1507 N N . ARG A 1 190 ? -6.27 -6.176 -20.484 1 83.94 190 ARG A N 1
ATOM 1508 C CA . ARG A 1 190 ? -5.637 -6.09 -21.797 1 83.94 190 ARG A CA 1
ATOM 1509 C C . ARG A 1 190 ? -6.352 -5.07 -22.688 1 83.94 190 ARG A C 1
ATOM 1511 O O . ARG A 1 190 ? -5.707 -4.34 -23.438 1 83.94 190 ARG A O 1
ATOM 1518 N N . GLU A 1 191 ? -7.617 -5.047 -22.5 1 89.19 191 GLU A N 1
ATOM 1519 C CA . GLU A 1 191 ? -8.414 -4.172 -23.359 1 89.19 191 GLU A CA 1
ATOM 1520 C C . GLU A 1 191 ? -8.594 -2.797 -22.719 1 89.19 191 GLU A C 1
ATOM 1522 O O . GLU A 1 191 ? -9.297 -1.942 -23.266 1 89.19 191 GLU A O 1
ATOM 1527 N N . GLN A 1 192 ? -7.945 -2.596 -21.594 1 87.56 192 GLN A N 1
ATOM 1528 C CA . GLN A 1 192 ? -8.055 -1.323 -20.891 1 87.56 192 GLN A CA 1
ATOM 1529 C C . GLN A 1 192 ? -9.516 -0.881 -20.781 1 87.56 192 GLN A C 1
ATOM 1531 O O . GLN A 1 192 ? -9.844 0.262 -21.109 1 87.56 192 GLN A O 1
ATOM 1536 N N . GLN A 1 193 ? -10.344 -1.806 -20.391 1 89.81 193 GLN A N 1
ATOM 1537 C CA . GLN A 1 193 ? -11.789 -1.593 -20.359 1 89.81 193 GLN A CA 1
ATOM 1538 C C . GLN A 1 193 ? -12.164 -0.526 -19.328 1 89.81 193 GLN A C 1
ATOM 1540 O O . GLN A 1 193 ? -13.18 0.153 -19.484 1 89.81 193 GLN A O 1
ATOM 1545 N N . PHE A 1 194 ? -11.359 -0.375 -18.266 1 92.56 194 PHE A N 1
ATOM 1546 C CA . PHE A 1 194 ? -11.602 0.586 -17.203 1 92.56 194 PHE A CA 1
ATOM 1547 C C . PHE A 1 194 ? -10.352 1.427 -16.938 1 92.56 194 PHE A C 1
ATOM 1549 O O . PHE A 1 194 ? -9.234 0.914 -16.969 1 92.56 194 PHE A O 1
ATOM 1556 N N . THR A 1 195 ? -10.586 2.707 -16.688 1 93.75 195 THR A N 1
ATOM 1557 C CA . THR A 1 195 ? -9.484 3.588 -16.312 1 93.75 195 THR A CA 1
ATOM 1558 C C . THR A 1 195 ? -8.977 3.256 -14.906 1 93.75 195 THR A C 1
ATOM 1560 O O . THR A 1 195 ? -9.648 2.559 -14.148 1 93.75 195 THR A O 1
ATOM 1563 N N . SER A 1 196 ? -7.82 3.711 -14.641 1 93.69 196 SER A N 1
ATOM 1564 C CA . SER A 1 196 ? -7.277 3.523 -13.305 1 93.69 196 SER A CA 1
ATOM 1565 C C . SER A 1 196 ? -8.211 4.098 -12.242 1 93.69 196 SER A C 1
ATOM 1567 O O . SER A 1 196 ? -8.375 3.516 -11.164 1 93.69 196 SER A O 1
ATOM 1569 N N . ASP A 1 197 ? -8.805 5.27 -12.547 1 95.81 197 ASP A N 1
ATOM 1570 C CA . ASP A 1 197 ? -9.75 5.902 -11.625 1 95.81 197 ASP A CA 1
ATOM 1571 C C . ASP A 1 197 ? -10.961 5.004 -11.383 1 95.81 197 ASP A C 1
ATOM 1573 O O . ASP A 1 197 ? -11.391 4.836 -10.234 1 95.81 197 ASP A O 1
ATOM 1577 N N . GLU A 1 198 ? -11.477 4.438 -12.414 1 95.88 198 GLU A N 1
ATOM 1578 C CA . GLU A 1 198 ? -12.625 3.549 -12.297 1 95.88 198 GLU A CA 1
ATOM 1579 C C . GLU A 1 198 ? -12.289 2.314 -11.461 1 95.88 198 GLU A C 1
ATOM 1581 O O . GLU A 1 198 ? -13.078 1.907 -10.602 1 95.88 198 GLU A O 1
ATOM 1586 N N . GLN A 1 199 ? -11.172 1.759 -11.766 1 95.12 199 GLN A N 1
ATOM 1587 C CA . GLN A 1 199 ? -10.719 0.587 -11.023 1 95.12 199 GLN A CA 1
ATOM 1588 C C . GLN A 1 199 ? -10.547 0.91 -9.539 1 95.12 199 GLN A C 1
ATOM 1590 O O . GLN A 1 199 ? -10.984 0.145 -8.68 1 95.12 199 GLN A O 1
ATOM 1595 N N . PHE A 1 200 ? -9.977 2.031 -9.297 1 97.5 200 PHE A N 1
ATOM 1596 C CA . PHE A 1 200 ? -9.773 2.492 -7.934 1 97.5 200 PHE A CA 1
ATOM 1597 C C . PHE A 1 200 ? -11.102 2.627 -7.203 1 97.5 200 PHE A C 1
ATOM 1599 O O . PHE A 1 200 ? -11.258 2.129 -6.086 1 97.5 200 PHE A O 1
ATOM 1606 N N . LEU A 1 201 ? -12 3.221 -7.809 1 98 201 LEU A N 1
ATOM 1607 C CA . LEU A 1 201 ? -13.289 3.508 -7.191 1 98 201 LEU A CA 1
ATOM 1608 C C . LEU A 1 201 ? -14.078 2.223 -6.957 1 98 201 LEU A C 1
ATOM 1610 O O . LEU A 1 201 ? -14.875 2.139 -6.02 1 98 201 LEU A O 1
ATOM 1614 N N . MET A 1 202 ? -13.859 1.158 -7.77 1 97 202 MET A N 1
ATOM 1615 C CA . MET A 1 202 ? -14.492 -0.134 -7.52 1 97 202 MET A CA 1
ATOM 1616 C C . MET A 1 202 ? -14.156 -0.649 -6.125 1 97 202 MET A C 1
ATOM 1618 O O . MET A 1 202 ? -15.031 -1.117 -5.402 1 97 202 MET A O 1
ATOM 1622 N N . GLY A 1 203 ? -12.875 -0.537 -5.789 1 97.94 203 GLY A N 1
ATOM 1623 C CA . GLY A 1 203 ? -12.438 -0.988 -4.477 1 97.94 203 GLY A CA 1
ATOM 1624 C C . GLY A 1 203 ? -12.984 -0.141 -3.342 1 97.94 203 GLY A C 1
ATOM 1625 O O . GLY A 1 203 ? -13.43 -0.672 -2.32 1 97.94 203 GLY A O 1
ATOM 1626 N N . ILE A 1 204 ? -12.992 1.179 -3.521 1 98.44 204 ILE A N 1
ATOM 1627 C CA . ILE A 1 204 ? -13.516 2.092 -2.51 1 98.44 204 ILE A CA 1
ATOM 1628 C C . ILE A 1 204 ? -14.992 1.797 -2.26 1 98.44 204 ILE A C 1
ATOM 1630 O O . ILE A 1 204 ? -15.422 1.656 -1.111 1 98.44 204 ILE A O 1
ATOM 1634 N N . GLN A 1 205 ? -15.742 1.671 -3.281 1 97.56 205 GLN A N 1
ATOM 1635 C CA . GLN A 1 205 ? -17.172 1.43 -3.174 1 97.56 205 GLN A CA 1
ATOM 1636 C C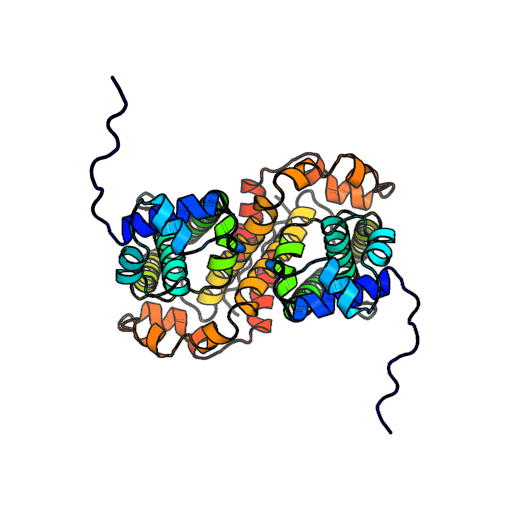 . GLN A 1 205 ? -17.469 0.078 -2.525 1 97.56 205 GLN A C 1
ATOM 1638 O O . GLN A 1 205 ? -18.391 -0.051 -1.729 1 97.56 205 GLN A O 1
ATOM 1643 N N . ALA A 1 206 ? -16.672 -0.884 -2.877 1 97.69 206 ALA A N 1
ATOM 1644 C CA . ALA A 1 206 ? -16.844 -2.209 -2.285 1 97.69 206 ALA A CA 1
ATOM 1645 C C . ALA A 1 206 ? -16.594 -2.174 -0.78 1 97.69 206 ALA A C 1
ATOM 1647 O O . ALA A 1 206 ? -17.375 -2.746 -0.007 1 97.69 206 ALA A O 1
ATOM 1648 N N . LEU A 1 207 ? -15.539 -1.502 -0.366 1 98.06 207 LEU A N 1
ATOM 1649 C CA . LEU A 1 207 ? -15.234 -1.387 1.056 1 98.06 207 LEU A CA 1
ATOM 1650 C C . LEU A 1 207 ? -16.375 -0.696 1.803 1 98.06 207 LEU A C 1
ATOM 1652 O O . LEU A 1 207 ? -16.781 -1.147 2.875 1 98.06 207 LEU A O 1
ATOM 1656 N N . LEU A 1 208 ? -16.891 0.368 1.209 1 96.94 208 LEU A N 1
ATOM 1657 C CA . LEU A 1 208 ? -17.953 1.134 1.844 1 96.94 208 LEU A CA 1
ATOM 1658 C C . LEU A 1 208 ? -19.25 0.321 1.909 1 96.94 208 LEU A C 1
ATOM 1660 O O . LEU A 1 208 ? -19.906 0.282 2.947 1 96.94 208 LEU A O 1
ATOM 1664 N N . ALA A 1 209 ? -19.562 -0.37 0.83 1 95.81 209 ALA A N 1
ATOM 1665 C CA . ALA A 1 209 ? -20.812 -1.123 0.747 1 95.81 209 ALA A CA 1
ATOM 1666 C C . ALA A 1 209 ? -20.75 -2.387 1.601 1 95.81 209 ALA A C 1
ATOM 1668 O O . ALA A 1 209 ? -21.766 -2.814 2.162 1 95.81 209 ALA A O 1
ATOM 1669 N N . GLY A 1 210 ? -19.562 -2.928 1.684 1 96.5 210 GLY A N 1
ATOM 1670 C CA . GLY A 1 210 ? -19.438 -4.223 2.334 1 96.5 210 GLY A CA 1
ATOM 1671 C C . GLY A 1 210 ? -19.156 -4.117 3.818 1 96.5 210 GLY A C 1
ATOM 1672 O O . GLY A 1 210 ? -19.203 -5.117 4.539 1 96.5 210 GLY A O 1
ATOM 1673 N N . TRP A 1 211 ? -18.828 -2.9 4.246 1 94.06 211 TRP A N 1
ATOM 1674 C CA . TRP A 1 211 ? -18.469 -2.766 5.652 1 94.06 211 TRP A CA 1
ATOM 1675 C C . TRP A 1 211 ? -19.703 -2.932 6.543 1 94.06 211 TRP A C 1
ATOM 1677 O O . TRP A 1 211 ? -20.672 -2.191 6.414 1 94.06 211 TRP A O 1
ATOM 1687 N N . LYS A 1 212 ? -19.812 -4.145 7.207 1 77.62 212 LYS A N 1
ATOM 1688 C CA . LYS A 1 212 ? -20.969 -4.477 8.039 1 77.62 212 LYS A CA 1
ATOM 1689 C C . LYS A 1 212 ? -20.953 -3.695 9.344 1 77.62 212 LYS A C 1
ATOM 1691 O O . LYS A 1 212 ? -19.875 -3.461 9.922 1 77.62 212 LYS A O 1
ATOM 1696 N N . LYS A 1 213 ? -22.047 -3.068 9.586 1 63.06 213 LYS A N 1
ATOM 1697 C CA . LYS A 1 213 ? -22.281 -2.307 10.805 1 63.06 213 LYS A CA 1
ATOM 1698 C C . LYS A 1 213 ? -22.047 -3.166 12.047 1 63.06 213 LYS A C 1
ATOM 1700 O O . LYS A 1 213 ? -21.641 -2.656 13.086 1 63.06 213 LYS A O 1
ATOM 1705 N N . GLU A 1 214 ? -22.344 -4.445 12.023 1 57.41 214 GLU A N 1
ATOM 1706 C CA . GLU A 1 214 ? -22.469 -5.258 13.234 1 57.41 214 GLU A CA 1
ATOM 1707 C C . GLU A 1 214 ? -21.141 -5.918 13.594 1 57.41 214 GLU A C 1
ATOM 1709 O O . GLU A 1 214 ? -21.078 -6.707 14.531 1 57.41 214 GLU A O 1
ATOM 1714 N N . ASN A 1 215 ? -20.016 -5.582 12.93 1 42.5 215 ASN A N 1
ATOM 1715 C CA . ASN A 1 215 ? -18.875 -6.203 13.602 1 42.5 215 ASN A CA 1
ATOM 1716 C C . ASN A 1 215 ? -18.484 -5.441 14.859 1 42.5 215 ASN A C 1
ATOM 1718 O O . ASN A 1 215 ? -18.578 -4.215 14.906 1 42.5 215 ASN A O 1
ATOM 1722 N N . MET B 1 1 ? 33.781 -28.328 19.578 1 31.02 1 MET B N 1
ATOM 1723 C CA . MET B 1 1 ? 33.938 -28.578 18.141 1 31.02 1 MET B CA 1
ATOM 1724 C C . MET B 1 1 ? 33.312 -27.438 17.344 1 31.02 1 MET B C 1
ATOM 1726 O O . MET B 1 1 ? 32.156 -27.078 17.547 1 31.02 1 MET B O 1
ATOM 1730 N N . LYS B 1 2 ? 34.125 -26.484 16.734 1 38.84 2 LYS B N 1
ATOM 1731 C CA . LYS B 1 2 ? 33.656 -25.297 16.016 1 38.84 2 LYS B CA 1
ATOM 1732 C C . LYS B 1 2 ? 32.625 -25.672 14.953 1 38.84 2 LYS B C 1
ATOM 1734 O O . LYS B 1 2 ? 32.719 -26.719 14.312 1 38.84 2 LYS B O 1
ATOM 1739 N N . PRO B 1 3 ? 31.5 -25.078 14.922 1 40.38 3 PRO B N 1
ATOM 1740 C CA . PRO B 1 3 ? 30.5 -25.5 13.93 1 40.38 3 PRO B CA 1
ATOM 1741 C C . PRO B 1 3 ? 31.078 -25.594 12.523 1 40.38 3 PRO B C 1
ATOM 1743 O O . PRO B 1 3 ? 32 -24.844 12.18 1 40.38 3 PRO B O 1
ATOM 1746 N N . VAL B 1 4 ? 31.219 -26.719 11.914 1 39.19 4 VAL B N 1
ATOM 1747 C CA . VAL B 1 4 ? 31.703 -27 10.57 1 39.19 4 VAL B CA 1
ATOM 1748 C C . VAL B 1 4 ? 31.109 -26 9.578 1 39.19 4 VAL B C 1
ATOM 1750 O O . VAL B 1 4 ? 29.891 -25.781 9.57 1 39.19 4 VAL B O 1
ATOM 1753 N N . LYS B 1 5 ? 31.828 -25.094 9.109 1 47.25 5 LYS B N 1
ATOM 1754 C CA . LYS B 1 5 ? 31.453 -24.172 8.031 1 47.25 5 LYS B CA 1
ATOM 1755 C C . LYS B 1 5 ? 30.719 -24.922 6.918 1 47.25 5 LYS B C 1
ATOM 1757 O O . LYS B 1 5 ? 31.203 -25.938 6.414 1 47.25 5 LYS B O 1
ATOM 1762 N N . PRO B 1 6 ? 29.375 -24.781 6.703 1 43.75 6 PRO B N 1
ATOM 1763 C CA . PRO B 1 6 ? 28.703 -25.609 5.699 1 43.75 6 PRO B CA 1
ATOM 1764 C C . PRO B 1 6 ? 29.562 -25.859 4.465 1 43.75 6 PRO B C 1
ATOM 1766 O O . PRO B 1 6 ? 30.438 -25.047 4.141 1 43.75 6 PRO B O 1
ATOM 1769 N N . THR B 1 7 ? 29.719 -27.109 3.93 1 44.75 7 THR B N 1
ATOM 1770 C CA . THR B 1 7 ? 30.281 -27.562 2.658 1 44.75 7 THR B CA 1
ATOM 1771 C C . THR B 1 7 ? 29.797 -26.672 1.512 1 44.75 7 THR B C 1
ATOM 1773 O O . THR B 1 7 ? 28.75 -26.016 1.625 1 44.75 7 THR B O 1
ATOM 1776 N N . LYS B 1 8 ? 30.516 -26.516 0.278 1 49.38 8 LYS B N 1
ATOM 1777 C CA . LYS B 1 8 ? 30.359 -25.672 -0.908 1 49.38 8 LYS B CA 1
ATOM 1778 C C . LYS B 1 8 ? 28.922 -25.75 -1.451 1 49.38 8 LYS B C 1
ATOM 1780 O O . LYS B 1 8 ? 28.562 -26.734 -2.092 1 49.38 8 LYS B O 1
ATOM 1785 N N . THR B 1 9 ? 27.938 -25.422 -0.804 1 57.22 9 THR B N 1
ATOM 1786 C CA . THR B 1 9 ? 26.609 -25.5 -1.407 1 57.22 9 THR B CA 1
ATOM 1787 C C . THR B 1 9 ? 26.656 -25.047 -2.863 1 57.22 9 THR B C 1
ATOM 1789 O O . THR B 1 9 ? 27.297 -24.047 -3.189 1 57.22 9 THR B O 1
ATOM 1792 N N . THR B 1 10 ? 26.469 -26 -3.809 1 75.5 10 THR B N 1
ATOM 1793 C CA . THR B 1 10 ? 26.406 -25.734 -5.242 1 75.5 10 THR B CA 1
ATOM 1794 C C . THR B 1 10 ? 25.531 -24.516 -5.535 1 75.5 10 THR B C 1
ATOM 1796 O O . THR B 1 10 ? 24.438 -24.391 -4.98 1 75.5 10 THR B O 1
ATOM 1799 N N . LEU B 1 11 ? 26.156 -23.547 -6.082 1 87.69 11 LEU B N 1
ATOM 1800 C CA . LEU B 1 11 ? 25.484 -22.328 -6.5 1 87.69 11 LEU B CA 1
ATOM 1801 C C . LEU B 1 11 ? 24.312 -22.625 -7.414 1 87.69 11 LEU B C 1
ATOM 1803 O O . LEU B 1 11 ? 24.438 -23.422 -8.344 1 87.69 11 LEU B O 1
ATOM 1807 N N . SER B 1 12 ? 23.141 -22.297 -6.922 1 94.19 12 SER B N 1
ATOM 1808 C CA . SER B 1 12 ? 21.922 -22.422 -7.715 1 94.19 12 SER B CA 1
ATOM 1809 C C . SER B 1 12 ? 21.094 -21.156 -7.664 1 94.19 12 SER B C 1
ATOM 1811 O O . SER B 1 12 ? 21.297 -20.297 -6.805 1 94.19 12 SER B O 1
ATOM 1813 N N . ARG B 1 13 ? 20.266 -21.062 -8.609 1 95.19 13 ARG B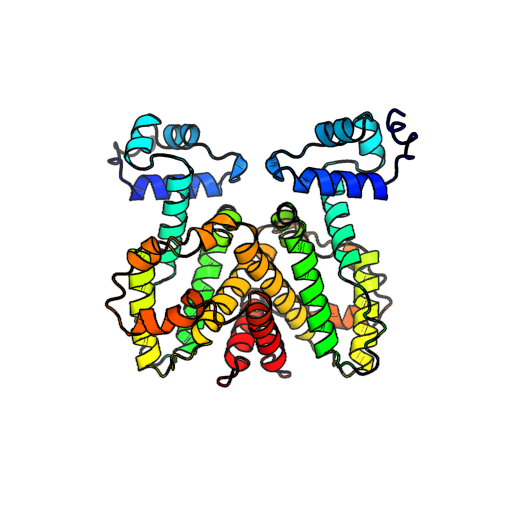 N 1
ATOM 1814 C CA . ARG B 1 13 ? 19.344 -19.922 -8.641 1 95.19 13 ARG B CA 1
ATOM 1815 C C . ARG B 1 13 ? 18.578 -19.812 -7.336 1 95.19 13 ARG B C 1
ATOM 1817 O O . ARG B 1 13 ? 18.469 -18.719 -6.773 1 95.19 13 ARG B O 1
ATOM 1824 N N . SER B 1 14 ? 18.109 -20.922 -6.879 1 95.44 14 SER B N 1
ATOM 1825 C CA . SER B 1 14 ? 17.297 -20.953 -5.664 1 95.44 14 SER B CA 1
ATOM 1826 C C . SER B 1 14 ? 18.125 -20.547 -4.445 1 95.44 14 SER B C 1
ATOM 1828 O O . SER B 1 14 ? 17.656 -19.812 -3.576 1 95.44 14 SER B O 1
ATOM 1830 N N . TYR B 1 15 ? 19.266 -21 -4.387 1 95.38 15 TYR B N 1
ATOM 1831 C CA . TYR B 1 15 ? 20.141 -20.672 -3.266 1 95.38 15 TYR B CA 1
ATOM 1832 C C . TYR B 1 15 ? 20.469 -19.172 -3.256 1 95.38 15 TYR B C 1
ATOM 1834 O O . TYR B 1 15 ? 20.422 -18.531 -2.205 1 95.38 15 TYR B O 1
ATOM 1842 N N . ILE B 1 16 ? 20.781 -18.641 -4.379 1 96.88 16 ILE B N 1
ATOM 1843 C CA . ILE B 1 16 ? 21.094 -17.234 -4.508 1 96.88 16 ILE B CA 1
ATOM 1844 C C . ILE B 1 16 ? 19.922 -16.391 -4.023 1 96.88 16 ILE B C 1
ATOM 1846 O O . ILE B 1 16 ? 20.109 -15.438 -3.258 1 96.88 16 ILE B O 1
ATOM 1850 N N . LEU B 1 17 ? 18.766 -16.797 -4.43 1 97.25 17 LEU B N 1
ATOM 1851 C CA . LEU B 1 17 ? 17.578 -16.047 -4.055 1 97.25 17 LEU B CA 1
ATOM 1852 C C . LEU B 1 17 ? 17.328 -16.125 -2.553 1 97.25 17 LEU B C 1
ATOM 1854 O O . LEU B 1 17 ? 16.953 -15.125 -1.932 1 97.25 17 LEU B O 1
ATOM 1858 N N . GLN B 1 18 ? 17.562 -17.234 -2.006 1 96.69 18 GLN B N 1
ATOM 1859 C CA . GLN B 1 18 ? 17.375 -17.406 -0.567 1 96.69 18 GLN B CA 1
ATOM 1860 C C . GLN B 1 18 ? 18.344 -16.516 0.216 1 96.69 18 GLN B C 1
ATOM 1862 O O . GLN B 1 18 ? 17.938 -15.836 1.161 1 96.69 18 GLN B O 1
ATOM 1867 N N . VAL B 1 19 ? 19.547 -16.516 -0.186 1 96.75 19 VAL B N 1
ATOM 1868 C CA . VAL B 1 19 ? 20.547 -15.703 0.495 1 96.75 19 VAL B CA 1
ATOM 1869 C C . VAL B 1 19 ? 20.25 -14.219 0.282 1 96.75 19 VAL B C 1
ATOM 1871 O O . VAL B 1 19 ? 20.406 -13.414 1.199 1 96.75 19 VAL B O 1
ATOM 1874 N N . ALA B 1 20 ? 19.875 -13.891 -0.932 1 96.88 20 ALA B N 1
ATOM 1875 C CA . ALA B 1 20 ? 19.5 -12.508 -1.228 1 96.88 20 ALA B CA 1
ATOM 1876 C C . ALA B 1 20 ? 18.375 -12.031 -0.319 1 96.88 20 ALA B C 1
ATOM 1878 O O . ALA B 1 20 ? 18.406 -10.906 0.193 1 96.88 20 ALA B O 1
ATOM 1879 N N . LEU B 1 21 ? 17.391 -12.875 -0.16 1 96.62 21 LEU B N 1
ATOM 1880 C CA . LEU B 1 21 ? 16.266 -12.539 0.706 1 96.62 21 LEU B CA 1
ATOM 1881 C C . LEU B 1 21 ? 16.734 -12.32 2.141 1 96.62 21 LEU B C 1
ATOM 1883 O O . LEU B 1 21 ? 16.312 -11.367 2.797 1 96.62 21 LEU B O 1
ATOM 1887 N N . GLU B 1 22 ? 17.594 -13.172 2.607 1 95.94 22 GLU B N 1
ATOM 1888 C CA . GLU B 1 22 ? 18.125 -13.047 3.955 1 95.94 22 GLU B CA 1
ATOM 1889 C C . GLU B 1 22 ? 18.938 -11.758 4.109 1 95.94 22 GLU B C 1
ATOM 1891 O O . GLU B 1 22 ? 18.859 -11.094 5.145 1 95.94 22 GLU B O 1
ATOM 1896 N N . LEU B 1 23 ? 19.656 -11.484 3.115 1 95.56 23 LEU B N 1
ATOM 1897 C CA . LEU B 1 23 ? 20.438 -10.25 3.131 1 95.56 23 LEU B CA 1
ATOM 1898 C C . LEU B 1 23 ? 19.531 -9.031 3.162 1 95.56 23 LEU B C 1
ATOM 1900 O O . LEU B 1 23 ? 19.781 -8.086 3.908 1 95.56 23 LEU B O 1
ATOM 1904 N N . LEU B 1 24 ? 18.531 -9.07 2.389 1 93.81 24 LEU B N 1
ATOM 1905 C CA . LEU B 1 24 ? 17.578 -7.977 2.344 1 93.81 24 LEU B CA 1
ATOM 1906 C C . LEU B 1 24 ? 16.859 -7.824 3.682 1 93.81 24 LEU B C 1
ATOM 1908 O O . LEU B 1 24 ? 16.5 -6.711 4.078 1 93.81 24 LEU B O 1
ATOM 1912 N N . ASP B 1 25 ? 16.672 -8.945 4.312 1 92.94 25 ASP B N 1
ATOM 1913 C CA . ASP B 1 25 ? 16.031 -8.898 5.621 1 92.94 25 ASP B CA 1
ATOM 1914 C C . ASP B 1 25 ? 16.875 -8.125 6.625 1 92.94 25 ASP B C 1
ATOM 1916 O O . ASP B 1 25 ? 16.359 -7.539 7.57 1 92.94 25 ASP B O 1
ATOM 1920 N N . GLN B 1 26 ? 18.125 -8.062 6.414 1 90.25 26 GLN B N 1
ATOM 1921 C CA . GLN B 1 26 ? 19.062 -7.449 7.348 1 90.25 26 GLN B CA 1
ATOM 1922 C C . GLN B 1 26 ? 19.328 -5.992 6.977 1 90.25 26 GLN B C 1
ATOM 1924 O O . GLN B 1 26 ? 19.703 -5.188 7.836 1 90.25 26 GLN B O 1
ATOM 1929 N N . GLU B 1 27 ? 19.172 -5.762 5.656 1 85.88 27 GLU B N 1
ATOM 1930 C CA . GLU B 1 27 ? 19.453 -4.398 5.219 1 85.88 27 GLU B CA 1
ATOM 1931 C C . GLU B 1 27 ? 18.391 -3.895 4.246 1 85.88 27 GLU B C 1
ATOM 1933 O O . GLU B 1 27 ? 17.703 -4.691 3.615 1 85.88 27 GLU B O 1
ATOM 1938 N N . ASP B 1 28 ? 18.406 -2.566 4.16 1 80.12 28 ASP B N 1
ATOM 1939 C CA . ASP B 1 28 ? 17.438 -1.922 3.285 1 80.12 28 ASP B CA 1
ATOM 1940 C C . ASP B 1 28 ? 17.797 -2.127 1.815 1 80.12 28 ASP B C 1
ATOM 1942 O O . ASP B 1 28 ? 18.969 -2.359 1.486 1 80.12 28 ASP B O 1
ATOM 1946 N N . LEU B 1 29 ? 16.844 -2.037 0.958 1 82.25 29 LEU B N 1
ATOM 1947 C CA . LEU B 1 29 ? 16.984 -2.229 -0.482 1 82.25 29 LEU B CA 1
ATOM 1948 C C . LEU B 1 29 ? 18.062 -1.326 -1.054 1 82.25 29 LEU B C 1
ATOM 1950 O O . LEU B 1 29 ? 18.797 -1.729 -1.959 1 82.25 29 LEU B O 1
ATOM 1954 N N . GLN B 1 30 ? 18.219 -0.236 -0.469 1 76.94 30 GLN B N 1
ATOM 1955 C CA . GLN B 1 30 ? 19.141 0.758 -1.007 1 76.94 30 GLN B CA 1
ATOM 1956 C C . GLN B 1 30 ? 20.594 0.354 -0.754 1 76.94 30 GLN B C 1
ATOM 1958 O O . GLN B 1 30 ? 21.484 0.777 -1.479 1 76.94 30 GLN B O 1
ATOM 1963 N N . LYS B 1 31 ? 20.812 -0.371 0.162 1 85.31 31 LYS B N 1
ATOM 1964 C CA . LYS B 1 31 ? 22.156 -0.778 0.53 1 85.31 31 LYS B CA 1
ATOM 1965 C C . LYS B 1 31 ? 22.531 -2.111 -0.116 1 85.31 31 LYS B C 1
ATOM 1967 O O . LYS B 1 31 ? 23.672 -2.566 -0.005 1 85.31 31 LYS B O 1
ATOM 1972 N N . PHE B 1 32 ? 21.609 -2.729 -0.777 1 90.94 32 PHE B N 1
ATOM 1973 C CA . PHE B 1 32 ? 21.812 -4.039 -1.378 1 90.94 32 PHE B CA 1
ATOM 1974 C C . PHE B 1 32 ? 22.641 -3.93 -2.654 1 90.94 32 PHE B C 1
ATOM 1976 O O . PHE B 1 32 ? 22.344 -3.102 -3.52 1 90.94 32 PHE B O 1
ATOM 1983 N N . THR B 1 33 ? 23.688 -4.75 -2.742 1 91.38 33 THR B N 1
ATOM 1984 C CA . THR B 1 33 ? 24.453 -4.816 -3.977 1 91.38 33 THR B CA 1
ATOM 1985 C C . THR B 1 33 ? 24.797 -6.262 -4.32 1 91.38 33 THR B C 1
ATOM 1987 O O . THR B 1 33 ? 24.859 -7.121 -3.438 1 91.38 33 THR B O 1
ATOM 1990 N N . MET B 1 34 ? 25.047 -6.434 -5.594 1 94.19 34 MET B N 1
ATOM 1991 C CA . MET B 1 34 ? 25.469 -7.754 -6.059 1 94.19 34 MET B CA 1
ATOM 1992 C C . MET B 1 34 ? 26.797 -8.148 -5.445 1 94.19 34 MET B C 1
ATOM 1994 O O . MET B 1 34 ? 27.031 -9.32 -5.156 1 94.19 34 MET B O 1
ATOM 1998 N N . ARG B 1 35 ? 27.594 -7.156 -5.25 1 94.19 35 ARG B N 1
ATOM 1999 C CA . ARG B 1 35 ? 28.906 -7.395 -4.648 1 94.19 35 ARG B CA 1
ATOM 2000 C C . ARG B 1 35 ? 28.766 -7.914 -3.219 1 94.19 35 ARG B C 1
ATOM 2002 O O . ARG B 1 35 ? 29.391 -8.906 -2.846 1 94.19 35 ARG B O 1
ATOM 2009 N N . LYS B 1 36 ? 27.906 -7.309 -2.486 1 94.62 36 LYS B N 1
ATOM 2010 C CA . LYS B 1 36 ? 27.656 -7.734 -1.112 1 94.62 36 LYS B CA 1
ATOM 2011 C C . LYS B 1 36 ? 27.094 -9.148 -1.07 1 94.62 36 LYS B C 1
ATOM 2013 O O . LYS B 1 36 ? 27.438 -9.938 -0.194 1 94.62 36 LYS B O 1
ATOM 2018 N N . LEU B 1 37 ? 26.188 -9.398 -1.971 1 95.75 37 LEU B N 1
ATOM 2019 C CA . LEU B 1 37 ? 25.578 -10.727 -2.061 1 95.75 37 LEU B CA 1
ATOM 2020 C C . LEU B 1 37 ? 26.656 -11.789 -2.309 1 95.75 37 LEU B C 1
ATOM 2022 O O . LEU B 1 37 ? 26.656 -12.836 -1.658 1 95.75 37 LEU B O 1
ATOM 2026 N N . GLY B 1 38 ? 27.5 -11.508 -3.244 1 95.62 38 GLY B N 1
ATOM 2027 C CA . GLY B 1 38 ? 28.609 -12.414 -3.488 1 95.62 38 GLY B CA 1
ATOM 2028 C C . GLY B 1 38 ? 29.453 -12.664 -2.252 1 95.62 38 GLY B C 1
ATOM 2029 O O . GLY B 1 38 ? 29.812 -13.805 -1.962 1 95.62 38 GLY B O 1
ATOM 2030 N N . GLN B 1 39 ? 29.719 -11.625 -1.536 1 94.94 39 GLN B N 1
ATOM 2031 C CA . GLN B 1 39 ? 30.516 -11.711 -0.316 1 94.94 39 GLN B CA 1
ATOM 2032 C C . GLN B 1 39 ? 29.828 -12.594 0.726 1 94.94 39 GLN B C 1
ATOM 2034 O O . GLN B 1 39 ? 30.469 -13.43 1.364 1 94.94 39 GLN B O 1
ATOM 2039 N N . GLU B 1 40 ? 28.609 -12.438 0.807 1 94.06 40 GLU B N 1
ATOM 2040 C CA . GLU B 1 40 ? 27.828 -13.211 1.771 1 94.06 40 GLU B CA 1
ATOM 2041 C C . GLU B 1 40 ? 27.891 -14.703 1.463 1 94.06 40 GLU B C 1
ATOM 2043 O O . GLU B 1 40 ? 27.906 -15.531 2.377 1 94.06 40 GLU B O 1
ATOM 2048 N N . MET B 1 41 ? 27.938 -15 0.243 1 95.19 41 MET B N 1
ATOM 2049 C CA . MET B 1 41 ? 27.938 -16.391 -0.191 1 95.19 41 MET B CA 1
ATOM 2050 C C . MET B 1 41 ? 29.359 -16.906 -0.384 1 95.19 41 MET B C 1
ATOM 2052 O O . MET B 1 41 ? 29.562 -18.062 -0.729 1 95.19 41 MET B O 1
ATOM 2056 N N . SER B 1 42 ? 30.328 -15.992 -0.239 1 95.06 42 SER B N 1
ATOM 2057 C CA . SER B 1 42 ? 31.734 -16.312 -0.435 1 95.06 42 SER B CA 1
ATOM 2058 C C . SER B 1 42 ? 32 -16.797 -1.857 1 95.06 42 SER B C 1
ATOM 2060 O O . SER B 1 42 ? 32.688 -17.812 -2.062 1 95.06 42 SER B O 1
ATOM 2062 N N . VAL B 1 43 ? 31.391 -16.156 -2.748 1 94.31 43 VAL B N 1
ATOM 2063 C CA . VAL B 1 43 ? 31.641 -16.391 -4.164 1 94.31 43 VAL B CA 1
ATOM 2064 C C . VAL B 1 43 ? 31.953 -15.078 -4.867 1 94.31 43 VAL B C 1
ATOM 2066 O O . VAL B 1 43 ? 31.734 -14 -4.309 1 94.31 43 VAL B O 1
ATOM 2069 N N . SER B 1 44 ? 32.469 -15.188 -6.113 1 89.81 44 SER B N 1
ATOM 2070 C CA . SER B 1 44 ? 32.75 -13.984 -6.898 1 89.81 44 SER B CA 1
ATOM 2071 C C . SER B 1 44 ? 31.438 -13.359 -7.402 1 89.81 44 SER B C 1
ATOM 2073 O O . SER B 1 44 ? 30.469 -14.07 -7.656 1 89.81 44 SER B O 1
ATOM 2075 N N . PRO B 1 45 ? 31.422 -12.07 -7.586 1 88.12 45 PRO B N 1
ATOM 2076 C CA . PRO B 1 45 ? 30.25 -11.438 -8.203 1 88.12 45 PRO B CA 1
ATOM 2077 C C . PRO B 1 45 ? 29.906 -12.039 -9.562 1 88.12 45 PRO B C 1
ATOM 2079 O O . PRO B 1 45 ? 28.719 -12.148 -9.906 1 88.12 45 PRO B O 1
ATOM 2082 N N . MET B 1 46 ? 30.906 -12.422 -10.242 1 91.12 46 MET B N 1
ATOM 2083 C CA . MET B 1 46 ? 30.688 -13 -11.562 1 91.12 46 MET B CA 1
ATOM 2084 C C . MET B 1 46 ? 29.859 -14.273 -11.477 1 91.12 46 MET B C 1
ATOM 2086 O O . MET B 1 46 ? 29.016 -14.539 -12.344 1 91.12 46 MET B O 1
ATOM 2090 N N . ALA B 1 47 ? 30.062 -15.031 -10.516 1 93.12 47 ALA B N 1
ATOM 2091 C CA . ALA B 1 47 ? 29.312 -16.266 -10.312 1 93.12 47 ALA B CA 1
ATOM 2092 C C . ALA B 1 47 ? 27.812 -15.969 -10.172 1 93.12 47 ALA B C 1
ATOM 2094 O O . ALA B 1 47 ? 26.969 -16.734 -10.656 1 93.12 47 ALA B O 1
ATOM 2095 N N . VAL B 1 48 ? 27.453 -14.836 -9.516 1 94.25 48 VAL B N 1
ATOM 2096 C CA . VAL B 1 48 ? 26.062 -14.43 -9.328 1 94.25 48 VAL B CA 1
ATOM 2097 C C . VAL B 1 48 ? 25.484 -13.945 -10.656 1 94.25 48 VAL B C 1
ATOM 2099 O O . VAL B 1 48 ? 24.359 -14.266 -11.008 1 94.25 48 VAL B O 1
ATOM 2102 N N . TYR B 1 49 ? 26.312 -13.328 -11.391 1 94.12 49 TYR B N 1
ATOM 2103 C CA . TYR B 1 49 ? 25.891 -12.719 -12.648 1 94.12 49 TYR B CA 1
ATOM 2104 C C . TYR B 1 49 ? 25.578 -13.781 -13.688 1 94.12 49 TYR B C 1
ATOM 2106 O O . TYR B 1 49 ? 24.844 -13.523 -14.648 1 94.12 49 TYR B O 1
ATOM 2114 N N . ARG B 1 50 ? 26.078 -14.945 -13.547 1 94.12 50 ARG B N 1
ATOM 2115 C CA . ARG B 1 50 ? 25.75 -16.062 -14.43 1 94.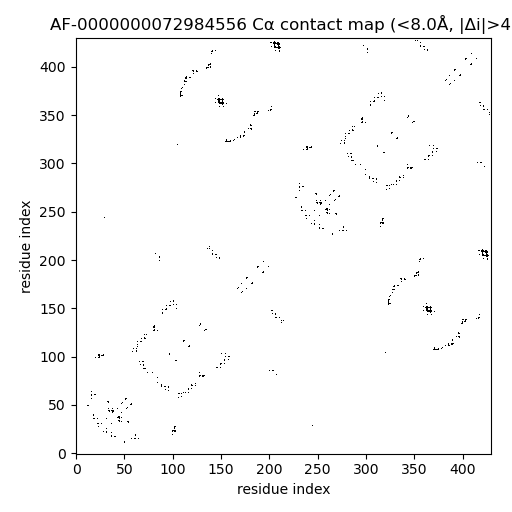12 50 ARG B CA 1
ATOM 2116 C C . ARG B 1 50 ? 24.281 -16.438 -14.312 1 94.12 50 ARG B C 1
ATOM 2118 O O . ARG B 1 50 ? 23.672 -16.891 -15.289 1 94.12 50 ARG B O 1
ATOM 2125 N N . TYR B 1 51 ? 23.75 -16.172 -13.172 1 95.31 51 TYR B N 1
ATOM 2126 C CA . TYR B 1 51 ? 22.359 -16.531 -12.938 1 95.31 51 TYR B CA 1
ATOM 2127 C C . TYR B 1 51 ? 21.453 -15.312 -13.086 1 95.31 51 TYR B C 1
ATOM 2129 O O . TYR B 1 51 ? 20.312 -15.438 -13.523 1 95.31 51 TYR B O 1
ATOM 2137 N N . PHE B 1 52 ? 22 -14.172 -12.633 1 96.62 52 PHE B N 1
ATOM 2138 C CA . PHE B 1 52 ? 21.281 -12.906 -12.695 1 96.62 52 PHE B CA 1
ATOM 2139 C C . PHE B 1 52 ? 22.156 -11.82 -13.32 1 96.62 52 PHE B C 1
ATOM 2141 O O . PHE B 1 52 ? 23.031 -11.258 -12.656 1 96.62 52 PHE B O 1
ATOM 2148 N N . PRO B 1 53 ? 21.781 -11.453 -14.469 1 94.94 53 PRO B N 1
ATOM 2149 C CA . PRO B 1 53 ? 22.656 -10.562 -15.227 1 94.94 53 PRO B CA 1
ATOM 2150 C C . PRO B 1 53 ? 22.766 -9.18 -14.602 1 94.94 53 PRO B C 1
ATOM 2152 O O . PRO B 1 53 ? 23.719 -8.438 -14.898 1 94.94 53 PRO B O 1
ATOM 2155 N N . ASN B 1 54 ? 21.797 -8.789 -13.789 1 93.31 54 ASN B N 1
ATOM 2156 C CA . ASN B 1 54 ? 21.828 -7.52 -13.07 1 93.31 54 ASN B CA 1
ATOM 2157 C C . ASN B 1 54 ? 20.969 -7.566 -11.812 1 93.31 54 ASN B C 1
ATOM 2159 O O . ASN B 1 54 ? 20.281 -8.562 -11.562 1 93.31 54 ASN B O 1
ATOM 2163 N N . GLN B 1 55 ? 21.031 -6.551 -11.156 1 92.25 55 GLN B N 1
ATOM 2164 C CA . GLN B 1 55 ? 20.297 -6.469 -9.891 1 92.25 55 GLN B CA 1
ATOM 2165 C C . GLN B 1 55 ? 18.797 -6.539 -10.117 1 92.25 55 GLN B C 1
ATOM 2167 O O . GLN B 1 55 ? 18.078 -7.164 -9.344 1 92.25 55 GLN B O 1
ATOM 2172 N N . GLU B 1 56 ? 18.359 -5.969 -11.172 1 89.69 56 GLU B N 1
ATOM 2173 C CA . GLU B 1 56 ? 16.938 -5.965 -11.484 1 89.69 56 GLU B CA 1
ATOM 2174 C C . GLU B 1 56 ? 16.422 -7.379 -11.742 1 89.69 56 GLU B C 1
ATOM 2176 O O . GLU B 1 56 ? 15.344 -7.746 -11.281 1 89.69 56 GLU B O 1
ATOM 2181 N N . ALA B 1 57 ? 17.188 -8.094 -12.391 1 92.38 57 ALA B N 1
ATOM 2182 C CA . ALA B 1 57 ? 16.812 -9.492 -12.648 1 92.38 57 ALA B CA 1
ATOM 2183 C C . ALA B 1 57 ? 16.766 -10.289 -11.344 1 92.38 57 ALA B C 1
ATOM 2185 O O . ALA B 1 57 ? 15.898 -11.156 -11.188 1 92.38 57 ALA B O 1
ATOM 2186 N N . LEU B 1 58 ? 17.688 -9.984 -10.508 1 94.62 58 LEU B N 1
ATOM 2187 C CA . LEU B 1 58 ? 17.672 -10.633 -9.195 1 94.62 58 LEU B CA 1
ATOM 2188 C C . LEU B 1 58 ? 16.422 -10.266 -8.414 1 94.62 58 LEU B C 1
ATOM 2190 O O . LEU B 1 58 ? 15.773 -11.141 -7.828 1 94.62 58 LEU B O 1
ATOM 2194 N N . PHE B 1 59 ? 16.031 -9.008 -8.484 1 92.5 59 PHE B N 1
ATOM 2195 C CA . PHE B 1 59 ? 14.852 -8.531 -7.766 1 92.5 59 PHE B CA 1
ATOM 2196 C C . PHE B 1 59 ? 13.578 -9.133 -8.352 1 92.5 59 PHE B C 1
ATOM 2198 O O . PHE B 1 59 ? 12.672 -9.508 -7.613 1 92.5 59 PHE B O 1
ATOM 2205 N N . ASP B 1 60 ? 13.578 -9.281 -9.609 1 91.06 60 ASP B N 1
ATOM 2206 C CA . ASP B 1 60 ? 12.453 -9.969 -10.25 1 91.06 60 ASP B CA 1
ATOM 2207 C C . ASP B 1 60 ? 12.344 -11.414 -9.766 1 91.06 60 ASP B C 1
ATOM 2209 O O . ASP B 1 60 ? 11.25 -11.906 -9.5 1 91.06 60 ASP B O 1
ATOM 2213 N N . GLY B 1 61 ? 13.445 -12.008 -9.664 1 93.12 61 GLY B N 1
ATOM 2214 C CA . GLY B 1 61 ? 13.477 -13.375 -9.172 1 93.12 61 GLY B CA 1
ATOM 2215 C C . GLY B 1 61 ? 13 -13.508 -7.734 1 93.12 61 GLY B C 1
ATOM 2216 O O . GLY B 1 61 ? 12.305 -14.461 -7.391 1 93.12 61 GLY B O 1
ATOM 2217 N N . LEU B 1 62 ? 13.359 -12.578 -6.945 1 94.75 62 LEU B N 1
ATOM 2218 C CA . LEU B 1 62 ? 12.922 -12.57 -5.551 1 94.75 62 LEU B CA 1
ATOM 2219 C C . LEU B 1 62 ? 11.406 -12.438 -5.457 1 94.75 62 LEU B C 1
ATOM 2221 O O . LEU B 1 62 ? 10.766 -13.188 -4.715 1 94.75 62 LEU B O 1
ATOM 2225 N N . VAL B 1 63 ? 10.883 -11.539 -6.207 1 93.06 63 VAL B N 1
ATOM 2226 C CA . VAL B 1 63 ? 9.445 -11.305 -6.211 1 93.06 63 VAL B CA 1
ATOM 2227 C C . VAL B 1 63 ? 8.719 -12.562 -6.691 1 93.06 63 VAL B C 1
ATOM 2229 O O . VAL B 1 63 ? 7.727 -12.977 -6.098 1 93.06 63 VAL B O 1
ATOM 2232 N N . GLU B 1 64 ? 9.211 -13.141 -7.703 1 92.56 64 GLU B N 1
ATOM 2233 C CA . GLU B 1 64 ? 8.641 -14.391 -8.211 1 92.56 64 GLU B CA 1
ATOM 2234 C C . GLU B 1 64 ? 8.641 -15.469 -7.137 1 92.56 64 GLU B C 1
ATOM 2236 O O . GLU B 1 64 ? 7.637 -16.172 -6.945 1 92.56 64 GLU B O 1
ATOM 2241 N N . MET B 1 65 ? 9.734 -15.586 -6.52 1 94.25 65 MET B N 1
ATOM 2242 C CA . MET B 1 65 ? 9.867 -16.594 -5.465 1 94.25 65 MET B CA 1
ATOM 2243 C C . MET B 1 65 ? 8.836 -16.359 -4.367 1 94.25 65 MET B C 1
ATOM 2245 O O . MET B 1 65 ? 8.211 -17.312 -3.889 1 94.25 65 MET B O 1
ATOM 2249 N N . LEU B 1 66 ? 8.617 -15.195 -4.008 1 94.75 66 LEU B N 1
ATOM 2250 C CA . LEU B 1 66 ? 7.668 -14.891 -2.947 1 94.75 66 LEU B CA 1
ATOM 2251 C C . LEU B 1 66 ? 6.238 -15.164 -3.404 1 94.75 66 LEU B C 1
ATOM 2253 O O . LEU B 1 66 ? 5.43 -15.688 -2.641 1 94.75 66 LEU B O 1
ATOM 2257 N N . TRP B 1 67 ? 5.914 -14.797 -4.602 1 93.25 67 TRP B N 1
ATOM 2258 C CA . TRP B 1 67 ? 4.582 -15.094 -5.121 1 93.25 67 TRP B CA 1
ATOM 2259 C C . TRP B 1 67 ? 4.348 -16.594 -5.191 1 93.25 67 TRP B C 1
ATOM 2261 O O . TRP B 1 67 ? 3.23 -17.062 -4.957 1 93.25 67 TRP B O 1
ATOM 2271 N N . GLN B 1 68 ? 5.352 -17.344 -5.484 1 91.81 68 GLN B N 1
ATOM 2272 C CA . GLN B 1 68 ? 5.223 -18.797 -5.516 1 91.81 68 GLN B CA 1
ATOM 2273 C C . GLN B 1 68 ? 4.898 -19.344 -4.129 1 91.81 68 GLN B C 1
ATOM 2275 O O . GLN B 1 68 ? 4.172 -20.328 -4.004 1 91.81 68 GLN B O 1
ATOM 2280 N N . ARG B 1 69 ? 5.445 -18.672 -3.17 1 92.44 69 ARG B N 1
ATOM 2281 C CA . ARG B 1 69 ? 5.156 -19.062 -1.795 1 92.44 69 ARG B CA 1
ATOM 2282 C C . ARG B 1 69 ? 3.709 -18.75 -1.429 1 92.44 69 ARG B C 1
ATOM 2284 O O . ARG B 1 69 ? 3.1 -19.469 -0.625 1 92.44 69 ARG B O 1
ATOM 2291 N N . VAL B 1 70 ? 3.205 -17.781 -2.01 1 94.62 70 VAL B N 1
ATOM 2292 C CA . VAL B 1 70 ? 1.879 -17.281 -1.666 1 94.62 70 VAL B CA 1
ATOM 2293 C C . VAL B 1 70 ? 0.818 -18.031 -2.465 1 94.62 70 VAL B C 1
ATOM 2295 O O . VAL B 1 70 ? -0.223 -18.422 -1.924 1 94.62 70 VAL B O 1
ATOM 2298 N N . LEU B 1 71 ? 1.092 -18.203 -3.754 1 92.5 71 LEU B N 1
ATOM 2299 C CA . LEU B 1 71 ? 0.129 -18.797 -4.68 1 92.5 71 LEU B CA 1
ATOM 2300 C C . LEU B 1 71 ? 0.109 -20.312 -4.547 1 92.5 71 LEU B C 1
ATOM 2302 O O . LEU B 1 71 ? 0.48 -21.031 -5.484 1 92.5 71 LEU B O 1
ATOM 2306 N N . VAL B 1 72 ? -0.287 -20.797 -3.422 1 86.75 72 VAL B N 1
ATOM 2307 C CA . VAL B 1 72 ? -0.388 -22.219 -3.148 1 86.75 72 VAL B CA 1
ATOM 2308 C C . VAL B 1 72 ? -1.853 -22.609 -2.947 1 86.75 72 VAL B C 1
ATOM 2310 O O . VAL B 1 72 ? -2.633 -21.844 -2.389 1 86.75 72 VAL B O 1
ATOM 2313 N N . LEU B 1 73 ? -2.172 -23.719 -3.498 1 76.81 73 LEU B N 1
ATOM 2314 C CA . LEU B 1 73 ? -3.527 -24.234 -3.346 1 76.81 73 LEU B CA 1
ATOM 2315 C C . LEU B 1 73 ? -3.717 -24.875 -1.973 1 76.81 73 LEU B C 1
ATOM 2317 O O . LEU B 1 73 ? -2.875 -25.656 -1.523 1 76.81 73 LEU B O 1
ATOM 2321 N N . ASP B 1 74 ? -4.621 -24.219 -1.167 1 70.44 74 ASP B N 1
ATOM 2322 C CA . ASP B 1 74 ? -4.949 -24.859 0.104 1 70.44 74 ASP B CA 1
ATOM 2323 C C . ASP B 1 74 ? -5.715 -26.156 -0.117 1 70.44 74 ASP B C 1
ATOM 2325 O O . ASP B 1 74 ? -6.785 -26.156 -0.73 1 70.44 74 ASP B O 1
ATOM 2329 N N . GLN B 1 75 ? -5.059 -27.344 -0.07 1 61.31 75 GLN B N 1
ATOM 2330 C CA . GLN B 1 75 ? -5.648 -28.656 -0.307 1 61.31 75 GLN B CA 1
ATOM 2331 C C . GLN B 1 75 ? -6.82 -28.922 0.638 1 61.31 75 GLN B C 1
ATOM 2333 O O . GLN B 1 75 ? -7.758 -29.641 0.291 1 61.31 75 GLN B O 1
ATOM 2338 N N . ASP B 1 76 ? -6.605 -28.578 1.848 1 57.75 76 ASP B N 1
ATOM 2339 C CA . ASP B 1 76 ? -7.559 -29.047 2.85 1 57.75 76 ASP B CA 1
ATOM 2340 C C . ASP B 1 76 ? -8.922 -28.375 2.658 1 57.75 76 ASP B C 1
ATOM 2342 O O . ASP B 1 76 ? -9.852 -28.625 3.424 1 57.75 76 ASP B O 1
ATOM 2346 N N . ALA B 1 77 ? -9.102 -27.562 1.577 1 60.81 77 ALA B N 1
ATOM 2347 C CA . ALA B 1 77 ? -10.273 -26.703 1.65 1 60.81 77 ALA B CA 1
ATOM 2348 C C . ALA B 1 77 ? -11.414 -27.25 0.791 1 60.81 77 ALA B C 1
ATOM 2350 O O . ALA B 1 77 ? -12.148 -26.484 0.163 1 60.81 77 ALA B O 1
ATOM 2351 N N . ALA B 1 78 ? -11.539 -28.594 0.751 1 65.88 78 ALA B N 1
ATOM 2352 C CA . ALA B 1 78 ? -12.594 -29.141 -0.096 1 65.88 78 ALA B CA 1
ATOM 2353 C C . ALA B 1 78 ? -13.93 -28.453 0.17 1 65.88 78 ALA B C 1
ATOM 2355 O O . ALA B 1 78 ? -14.672 -28.156 -0.765 1 65.88 78 ALA B O 1
ATOM 2356 N N . ASN B 1 79 ? -14.188 -28 1.344 1 82 79 ASN B N 1
ATOM 2357 C CA . ASN B 1 79 ? -15.484 -27.422 1.658 1 82 79 ASN B CA 1
ATOM 2358 C C . ASN B 1 79 ? -15.406 -25.906 1.768 1 82 79 ASN B C 1
ATOM 2360 O O . ASN B 1 79 ? -16.406 -25.234 2.037 1 82 79 ASN B O 1
ATOM 2364 N N . ALA B 1 80 ? -14.336 -25.438 1.382 1 88.31 80 ALA B N 1
ATOM 2365 C CA . ALA B 1 80 ? -14.195 -23.984 1.488 1 88.31 80 ALA B CA 1
ATOM 2366 C C . ALA B 1 80 ? -14.719 -23.281 0.234 1 88.31 80 ALA B C 1
ATOM 2368 O O . ALA B 1 80 ? -14.523 -23.781 -0.881 1 88.31 80 ALA B O 1
ATOM 2369 N N . THR B 1 81 ? -15.445 -22.141 0.39 1 92.56 81 THR B N 1
ATOM 2370 C CA . THR B 1 81 ? -15.867 -21.328 -0.744 1 92.56 81 THR B CA 1
ATOM 2371 C C . THR B 1 81 ? -14.664 -20.641 -1.386 1 92.56 81 THR B C 1
ATOM 2373 O O . THR B 1 81 ? -13.562 -20.641 -0.827 1 92.56 81 THR B O 1
ATOM 2376 N N . TRP B 1 82 ? -14.852 -20.188 -2.529 1 93.19 82 TRP B N 1
ATOM 2377 C CA . TRP B 1 82 ? -13.75 -19.453 -3.162 1 93.19 82 TRP B CA 1
ATOM 2378 C C . TRP B 1 82 ? -13.406 -18.203 -2.375 1 93.19 82 TRP B C 1
ATOM 2380 O O . TRP B 1 82 ? -12.25 -17.781 -2.352 1 93.19 82 TRP B O 1
ATOM 2390 N N . GLN B 1 83 ? -14.383 -17.672 -1.672 1 94.88 83 GLN B N 1
ATOM 2391 C CA . GLN B 1 83 ? -14.125 -16.516 -0.826 1 94.88 83 GLN B CA 1
ATOM 2392 C C . GLN B 1 83 ? -13.203 -16.875 0.333 1 94.88 83 GLN B C 1
ATOM 2394 O O . GLN B 1 83 ? -12.305 -16.109 0.681 1 94.88 83 GLN B O 1
ATOM 2399 N N . ASP B 1 84 ? -13.383 -18.016 0.881 1 93.88 84 ASP B N 1
ATOM 2400 C CA . ASP B 1 84 ? -12.484 -18.516 1.921 1 93.88 84 ASP B CA 1
ATOM 2401 C C . ASP B 1 84 ? -11.062 -18.688 1.383 1 93.88 84 ASP B C 1
ATOM 2403 O O . ASP B 1 84 ? -10.094 -18.328 2.055 1 93.88 84 ASP B O 1
ATOM 2407 N N . GLN B 1 85 ? -11.008 -19.188 0.245 1 93.75 85 GLN B N 1
ATOM 2408 C CA . GLN B 1 85 ? -9.711 -19.469 -0.349 1 93.75 85 GLN B CA 1
ATOM 2409 C C . GLN B 1 85 ? -8.961 -18.172 -0.675 1 93.75 85 GLN B C 1
ATOM 2411 O O . GLN B 1 85 ? -7.75 -18.078 -0.458 1 93.75 85 GLN B O 1
ATOM 2416 N N . VAL B 1 86 ? -9.688 -17.219 -1.211 1 95.38 86 VAL B N 1
ATOM 2417 C CA . VAL B 1 86 ? -9.016 -15.969 -1.529 1 95.38 86 VAL B CA 1
ATOM 2418 C C . VAL B 1 86 ? -8.617 -15.258 -0.24 1 95.38 86 VAL B C 1
ATOM 2420 O O . VAL B 1 86 ? -7.562 -14.617 -0.177 1 95.38 86 VAL B O 1
ATOM 2423 N N . THR B 1 87 ? -9.398 -15.367 0.78 1 96.31 87 THR B N 1
ATOM 2424 C CA . THR B 1 87 ? -9.039 -14.828 2.088 1 96.31 87 THR B CA 1
ATOM 2425 C C . THR B 1 87 ? -7.762 -15.469 2.607 1 96.31 87 THR B C 1
ATOM 2427 O O . THR B 1 87 ? -6.867 -14.781 3.102 1 96.31 87 THR B O 1
ATOM 2430 N N . GLY B 1 88 ? -7.688 -16.766 2.49 1 94.88 88 GLY B N 1
ATOM 2431 C CA . GLY B 1 88 ? -6.477 -17.484 2.867 1 94.88 88 GLY B CA 1
ATOM 2432 C C . GLY B 1 88 ? -5.254 -17.031 2.082 1 94.88 88 GLY B C 1
ATOM 2433 O O . GLY B 1 88 ? -4.168 -16.891 2.643 1 94.88 88 GLY B O 1
ATOM 2434 N N . LEU B 1 89 ? -5.445 -16.844 0.835 1 95.44 89 LEU B N 1
ATOM 2435 C CA . LEU B 1 89 ? -4.371 -16.391 -0.042 1 95.44 89 LEU B CA 1
ATOM 2436 C C . LEU B 1 89 ? -3.857 -15.023 0.388 1 95.44 89 LEU B C 1
ATOM 2438 O O . LEU B 1 89 ? -2.646 -14.82 0.497 1 95.44 89 LEU B O 1
ATOM 2442 N N . MET B 1 90 ? -4.773 -14.109 0.68 1 97.19 90 MET B N 1
ATOM 2443 C CA . MET B 1 90 ? -4.379 -12.773 1.103 1 97.19 90 MET B CA 1
ATOM 2444 C C . MET B 1 90 ? -3.711 -12.805 2.473 1 97.19 90 MET B C 1
ATOM 2446 O O . MET B 1 90 ? -2.779 -12.047 2.734 1 97.19 90 MET B O 1
ATOM 2450 N N . SER B 1 91 ? -4.156 -13.633 3.305 1 97.38 91 SER B N 1
ATOM 2451 C CA . SER B 1 91 ? -3.527 -13.797 4.609 1 97.38 91 SER B CA 1
ATOM 2452 C C . SER B 1 91 ? -2.1 -14.32 4.477 1 97.38 91 SER B C 1
ATOM 2454 O O . SER B 1 91 ? -1.194 -13.852 5.168 1 97.38 91 SER B O 1
ATOM 2456 N N . ARG B 1 92 ? -1.905 -15.219 3.598 1 96.5 92 ARG B N 1
ATOM 2457 C CA . ARG B 1 92 ? -0.565 -15.734 3.344 1 96.5 92 ARG B CA 1
ATOM 2458 C C . ARG B 1 92 ? 0.342 -14.656 2.773 1 96.5 92 ARG B C 1
ATOM 2460 O O . ARG B 1 92 ? 1.513 -14.555 3.146 1 96.5 92 ARG B O 1
ATOM 2467 N N . LEU B 1 93 ? -0.193 -13.938 1.87 1 96.69 93 LEU B N 1
ATOM 2468 C CA . LEU B 1 93 ? 0.564 -12.812 1.332 1 96.69 93 LEU B CA 1
ATOM 2469 C C . LEU B 1 93 ? 1 -11.867 2.447 1 96.69 93 LEU B C 1
ATOM 2471 O O . LEU B 1 93 ? 2.176 -11.508 2.537 1 96.69 93 LEU B O 1
ATOM 2475 N N . ARG B 1 94 ? 0.064 -11.484 3.277 1 97.31 94 ARG B N 1
ATOM 2476 C CA . ARG B 1 94 ? 0.36 -10.602 4.402 1 97.31 94 ARG B CA 1
ATOM 2477 C C . ARG B 1 94 ? 1.457 -11.188 5.281 1 97.31 94 ARG B C 1
ATOM 2479 O O . ARG B 1 94 ? 2.432 -10.508 5.605 1 97.31 94 ARG B O 1
ATOM 2486 N N . GLN B 1 95 ? 1.321 -12.43 5.613 1 96.56 95 GLN B N 1
ATOM 2487 C CA . GLN B 1 95 ? 2.283 -13.086 6.492 1 96.56 95 GLN B CA 1
ATOM 2488 C C . GLN B 1 95 ? 3.666 -13.141 5.848 1 96.56 95 GLN B C 1
ATOM 2490 O O . GLN B 1 95 ? 4.676 -12.906 6.516 1 96.56 95 GLN B O 1
ATOM 2495 N N . THR B 1 96 ? 3.693 -13.445 4.621 1 96.44 96 THR B N 1
ATOM 2496 C CA . THR B 1 96 ? 4.949 -13.516 3.887 1 96.44 96 THR B CA 1
ATOM 2497 C C . THR B 1 96 ? 5.641 -12.156 3.865 1 96.44 96 THR B C 1
ATOM 2499 O O . THR B 1 96 ? 6.848 -12.062 4.102 1 96.44 96 THR B O 1
ATOM 2502 N N . LEU B 1 97 ? 4.918 -11.188 3.648 1 95.12 97 LEU B N 1
ATOM 2503 C CA . LEU B 1 97 ? 5.477 -9.844 3.541 1 95.12 97 LEU B CA 1
ATOM 2504 C C . LEU B 1 97 ? 5.902 -9.32 4.91 1 95.12 97 LEU B C 1
ATOM 2506 O O . LEU B 1 97 ? 6.902 -8.609 5.023 1 95.12 97 LEU B O 1
ATOM 2510 N N . LEU B 1 98 ? 5.16 -9.625 5.938 1 94.75 98 LEU B N 1
ATOM 2511 C CA . LEU B 1 98 ? 5.531 -9.227 7.293 1 94.75 98 LEU B CA 1
ATOM 2512 C C . LEU B 1 98 ? 6.836 -9.891 7.715 1 94.75 98 LEU B C 1
ATOM 2514 O O . LEU B 1 98 ? 7.598 -9.328 8.5 1 94.75 98 LEU B O 1
ATOM 2518 N N . ALA B 1 99 ? 7.043 -11.078 7.172 1 94.69 99 ALA B N 1
ATOM 2519 C CA . ALA B 1 99 ? 8.281 -11.789 7.477 1 94.69 99 ALA B CA 1
ATOM 2520 C C . ALA B 1 99 ? 9.469 -11.164 6.758 1 94.69 99 ALA B C 1
ATOM 2522 O O . ALA B 1 99 ? 10.617 -11.352 7.16 1 94.69 99 ALA B O 1
ATOM 2523 N N . HIS B 1 100 ? 9.172 -10.391 5.68 1 94.06 100 HIS B N 1
ATOM 2524 C CA . HIS B 1 100 ? 10.227 -9.781 4.871 1 94.06 100 HIS B CA 1
ATOM 2525 C C . HIS B 1 100 ? 9.867 -8.344 4.488 1 94.06 100 HIS B C 1
ATOM 2527 O O . HIS B 1 100 ? 9.742 -8.031 3.305 1 94.06 100 HIS B O 1
ATOM 2533 N N . PRO B 1 101 ? 9.82 -7.48 5.398 1 91.38 101 PRO B N 1
ATOM 2534 C CA . PRO B 1 101 ? 9.273 -6.145 5.156 1 91.38 101 PRO B CA 1
ATOM 2535 C C . PRO B 1 101 ? 10.125 -5.324 4.188 1 91.38 101 PRO B C 1
ATOM 2537 O O . PRO B 1 101 ? 9.602 -4.457 3.486 1 91.38 101 PRO B O 1
ATOM 2540 N N . ASN B 1 102 ? 11.406 -5.613 4.098 1 89.94 102 ASN B N 1
ATOM 2541 C CA . ASN B 1 102 ? 12.281 -4.816 3.248 1 89.94 102 ASN B CA 1
ATOM 2542 C C . ASN B 1 102 ? 12.039 -5.102 1.768 1 89.94 102 ASN B C 1
ATOM 2544 O O . ASN B 1 102 ? 12.547 -4.387 0.903 1 89.94 102 ASN B O 1
ATOM 2548 N N . ILE B 1 103 ? 11.148 -6.074 1.483 1 91.12 103 ILE B N 1
ATOM 2549 C CA . ILE B 1 103 ? 10.859 -6.426 0.097 1 91.12 103 ILE B CA 1
ATOM 2550 C C . ILE B 1 103 ? 9.656 -5.629 -0.398 1 91.12 103 ILE B C 1
ATOM 2552 O O . ILE B 1 103 ? 9.359 -5.625 -1.595 1 91.12 103 ILE B O 1
ATOM 2556 N N . LEU B 1 104 ? 8.961 -4.922 0.428 1 90.75 104 LEU B N 1
ATOM 2557 C CA . LEU B 1 104 ? 7.676 -4.293 0.142 1 90.75 104 LEU B CA 1
ATOM 2558 C C . LEU B 1 104 ? 7.797 -3.324 -1.03 1 90.75 104 LEU B C 1
ATOM 2560 O O . LEU B 1 104 ? 6.965 -3.342 -1.942 1 90.75 104 LEU B O 1
ATOM 2564 N N . PRO B 1 105 ? 8.852 -2.561 -1.091 1 86.69 105 PRO B N 1
ATOM 2565 C CA . PRO B 1 105 ? 8.945 -1.662 -2.244 1 86.69 105 PRO B CA 1
ATOM 2566 C C . PRO B 1 105 ? 9.047 -2.412 -3.57 1 86.69 105 PRO B C 1
ATOM 2568 O O . PRO B 1 105 ? 8.5 -1.965 -4.582 1 86.69 105 PRO B O 1
ATOM 2571 N N . LEU B 1 106 ? 9.711 -3.535 -3.539 1 88.19 106 LEU B N 1
ATOM 2572 C CA . LEU B 1 106 ? 9.914 -4.309 -4.758 1 88.19 106 LEU B CA 1
ATOM 2573 C C . LEU B 1 106 ? 8.617 -4.969 -5.207 1 88.19 106 LEU B C 1
ATOM 2575 O O . LEU B 1 106 ? 8.227 -4.855 -6.371 1 88.19 106 LEU B O 1
ATOM 2579 N N . ILE B 1 107 ? 7.984 -5.602 -4.285 1 89.5 107 ILE B N 1
ATOM 2580 C CA . ILE B 1 107 ? 6.82 -6.398 -4.66 1 89.5 107 ILE B CA 1
ATOM 2581 C C . ILE B 1 107 ? 5.645 -5.477 -4.977 1 89.5 107 ILE B C 1
ATOM 2583 O O . ILE B 1 107 ? 4.805 -5.801 -5.82 1 89.5 107 ILE B O 1
ATOM 2587 N N . SER B 1 108 ? 5.605 -4.305 -4.41 1 87.06 108 SER B N 1
ATOM 2588 C CA . SER B 1 108 ? 4.508 -3.363 -4.617 1 87.06 108 SER B CA 1
ATOM 2589 C C . SER B 1 108 ? 4.605 -2.691 -5.98 1 87.06 108 SER B C 1
ATOM 2591 O O . SER B 1 108 ? 3.621 -2.15 -6.484 1 87.06 108 SER B O 1
ATOM 2593 N N . THR B 1 109 ? 5.77 -2.768 -6.547 1 81.56 109 THR B N 1
ATOM 2594 C CA . THR B 1 109 ? 5.973 -2.053 -7.801 1 81.56 109 THR B CA 1
ATOM 2595 C C . THR B 1 109 ? 6.156 -3.031 -8.961 1 81.56 109 THR B C 1
ATOM 2597 O O . THR B 1 109 ? 6.328 -2.619 -10.109 1 81.56 109 THR B O 1
ATOM 2600 N N . ARG B 1 110 ? 6.137 -4.332 -8.672 1 79.31 110 ARG B N 1
ATOM 2601 C CA . ARG B 1 110 ? 6.375 -5.324 -9.711 1 79.31 110 ARG B CA 1
ATOM 2602 C C . ARG B 1 110 ? 5.16 -6.23 -9.891 1 79.31 110 ARG B C 1
ATOM 2604 O O . ARG B 1 110 ? 4.777 -6.953 -8.969 1 79.31 110 ARG B O 1
ATOM 2611 N N . PRO B 1 111 ? 4.527 -6.121 -10.992 1 70.56 111 PRO B N 1
ATOM 2612 C CA . PRO B 1 111 ? 3.402 -7.012 -11.273 1 70.56 111 PRO B CA 1
ATOM 2613 C C . PRO B 1 111 ? 3.84 -8.453 -11.523 1 70.56 111 PRO B C 1
ATOM 2615 O O . PRO B 1 111 ? 5.035 -8.727 -11.68 1 70.56 111 PRO B O 1
ATOM 2618 N N . LEU B 1 112 ? 2.805 -9.328 -11.43 1 74.56 112 LEU B N 1
ATOM 2619 C CA . LEU B 1 112 ? 3.072 -10.664 -11.953 1 74.56 112 LEU B CA 1
ATOM 2620 C C . LEU B 1 112 ? 3.594 -10.586 -13.383 1 74.56 112 LEU B C 1
ATOM 2622 O O . LEU B 1 112 ? 3.096 -9.805 -14.195 1 74.56 112 LEU B O 1
ATOM 2626 N N . SER B 1 113 ? 4.633 -11.43 -13.68 1 72.56 113 SER B N 1
ATOM 2627 C CA . SER B 1 113 ? 5.242 -11.172 -14.977 1 72.56 113 SER B CA 1
ATOM 2628 C C . SER B 1 113 ? 5.762 -12.461 -15.609 1 72.56 113 SER B C 1
ATOM 2630 O O . SER B 1 113 ? 6.219 -12.461 -16.75 1 72.56 113 SER B O 1
ATOM 2632 N N . THR B 1 114 ? 5.684 -13.539 -14.953 1 77 114 THR B N 1
ATOM 2633 C CA . THR B 1 114 ? 6.297 -14.75 -15.484 1 77 114 THR B CA 1
ATOM 2634 C C . THR B 1 114 ? 5.23 -15.773 -15.875 1 77 114 THR B C 1
ATOM 2636 O O . THR B 1 114 ? 4.113 -15.734 -15.352 1 77 114 THR B O 1
ATOM 2639 N N . HIS B 1 115 ? 5.648 -16.688 -16.719 1 78.62 115 HIS B N 1
ATOM 2640 C CA . HIS B 1 115 ? 4.773 -17.781 -17.109 1 78.62 115 HIS B CA 1
ATOM 2641 C C . HIS B 1 115 ? 4.375 -18.641 -15.922 1 78.62 115 HIS B C 1
ATOM 2643 O O . HIS B 1 115 ? 3.217 -19.031 -15.797 1 78.62 115 HIS B O 1
ATOM 2649 N N . SER B 1 116 ? 5.32 -18.828 -15.102 1 81.75 116 SER B N 1
ATOM 2650 C CA . SER B 1 116 ? 5.07 -19.656 -13.938 1 81.75 116 SER B CA 1
ATOM 2651 C C . SER B 1 116 ? 4.051 -19.016 -13 1 81.75 116 SER B C 1
ATOM 2653 O O . SER B 1 116 ? 3.189 -19.703 -12.445 1 81.75 116 SER B O 1
ATOM 2655 N N . GLU B 1 117 ? 4.141 -17.781 -12.836 1 84.5 117 GLU B N 1
ATOM 2656 C CA . GLU B 1 117 ? 3.186 -17.062 -11.992 1 84.5 117 GLU B CA 1
ATOM 2657 C C . GLU B 1 117 ? 1.777 -17.125 -12.578 1 84.5 117 GLU B C 1
ATOM 2659 O O . GLU B 1 117 ? 0.816 -17.406 -11.859 1 84.5 117 GLU B O 1
ATOM 2664 N N . PHE B 1 118 ? 1.66 -17 -13.828 1 84.69 118 PHE B N 1
ATOM 2665 C CA . PHE B 1 118 ? 0.351 -17 -14.469 1 84.69 118 PHE B CA 1
ATOM 2666 C C . PHE B 1 118 ? -0.238 -18.391 -14.508 1 84.69 118 PHE B C 1
ATOM 2668 O O . PHE B 1 118 ? -1.455 -18.562 -14.414 1 84.69 118 PHE B O 1
ATOM 2675 N N . ALA B 1 119 ? 0.653 -19.359 -14.656 1 85.88 119 ALA B N 1
ATOM 2676 C CA . ALA B 1 119 ? 0.189 -20.75 -14.578 1 85.88 119 ALA B CA 1
ATOM 2677 C C . ALA B 1 119 ? -0.434 -21.047 -13.219 1 85.88 119 ALA B C 1
ATOM 2679 O O . ALA B 1 119 ? -1.449 -21.734 -13.133 1 85.88 119 ALA B O 1
ATOM 2680 N N . LEU B 1 120 ? 0.151 -20.547 -12.227 1 87.31 120 LEU B N 1
ATOM 2681 C CA . LEU B 1 120 ? -0.382 -20.719 -10.883 1 87.31 120 LEU B CA 1
ATOM 2682 C C . LEU B 1 120 ? -1.703 -19.984 -10.719 1 87.31 120 LEU B C 1
ATOM 2684 O O . LEU B 1 120 ? -2.646 -20.5 -10.125 1 87.31 120 LEU B O 1
ATOM 2688 N N . VAL B 1 121 ? -1.794 -18.812 -11.258 1 89.88 121 VAL B N 1
ATOM 2689 C CA . VAL B 1 121 ? -3.031 -18.031 -11.219 1 89.88 121 VAL B CA 1
ATOM 2690 C C . VAL B 1 121 ? -4.145 -18.812 -11.922 1 89.88 121 VAL B C 1
ATOM 2692 O O . VAL B 1 121 ? -5.27 -18.891 -11.422 1 89.88 121 VAL B O 1
ATOM 2695 N N . GLU B 1 122 ? -3.814 -19.375 -12.992 1 90 122 GLU B N 1
ATOM 2696 C CA . GLU B 1 122 ? -4.801 -20.141 -13.742 1 90 122 GLU B CA 1
ATOM 2697 C C . GLU B 1 122 ? -5.293 -21.344 -12.93 1 90 122 GLU B C 1
ATOM 2699 O O . GLU B 1 122 ? -6.492 -21.625 -12.922 1 90 122 GLU B O 1
ATOM 2704 N N . LYS B 1 123 ? -4.418 -22 -12.367 1 89.5 123 LYS B N 1
ATOM 2705 C CA . LYS B 1 123 ? -4.785 -23.141 -11.547 1 89.5 123 LYS B CA 1
ATOM 2706 C C . LYS B 1 123 ? -5.727 -22.734 -10.414 1 89.5 123 LYS B C 1
ATOM 2708 O O . LYS B 1 123 ? -6.723 -23.406 -10.156 1 89.5 123 LYS B O 1
ATOM 2713 N N . ILE B 1 124 ? -5.445 -21.688 -9.812 1 91.44 124 ILE B N 1
ATOM 2714 C CA . ILE B 1 124 ? -6.25 -21.188 -8.703 1 91.44 124 ILE B CA 1
ATOM 2715 C C . ILE B 1 124 ? -7.625 -20.75 -9.219 1 91.44 124 ILE B C 1
ATOM 2717 O O . ILE B 1 124 ? -8.648 -21.094 -8.625 1 91.44 124 ILE B O 1
ATOM 2721 N N . LEU B 1 125 ? -7.637 -20.078 -10.352 1 92 125 LEU B N 1
ATOM 2722 C CA . LEU B 1 125 ? -8.891 -19.656 -10.953 1 92 125 LEU B CA 1
ATOM 2723 C C . LEU B 1 125 ? -9.773 -20.844 -11.305 1 92 125 LEU B C 1
ATOM 2725 O O . LEU B 1 125 ? -10.992 -20.812 -11.117 1 92 125 LEU B O 1
ATOM 2729 N N . THR B 1 126 ? -9.125 -21.844 -11.828 1 90.94 126 THR B N 1
ATOM 2730 C CA . THR B 1 126 ? -9.859 -23.062 -12.18 1 90.94 126 THR B CA 1
ATOM 2731 C C . THR B 1 126 ? -10.547 -23.656 -10.953 1 90.94 126 THR B C 1
ATOM 2733 O O . THR B 1 126 ? -11.734 -23.984 -11 1 90.94 126 THR B O 1
ATOM 2736 N N . ILE B 1 127 ? -9.898 -23.688 -9.93 1 90.62 127 ILE B N 1
ATOM 2737 C CA . ILE B 1 127 ? -10.453 -24.219 -8.695 1 90.62 127 ILE B CA 1
ATOM 2738 C C . ILE B 1 127 ? -11.578 -23.312 -8.195 1 90.62 127 ILE B C 1
ATOM 2740 O O . ILE B 1 127 ? -12.641 -23.797 -7.809 1 90.62 127 ILE B O 1
ATOM 2744 N N . TRP B 1 128 ? -11.352 -22.016 -8.219 1 91.94 128 TRP B N 1
ATOM 2745 C CA . TRP B 1 128 ? -12.344 -21.078 -7.727 1 91.94 128 TRP B CA 1
ATOM 2746 C C . TRP B 1 128 ? -13.617 -21.141 -8.562 1 91.94 128 TRP B C 1
ATOM 2748 O O . TRP B 1 128 ? -14.727 -21.016 -8.023 1 91.94 128 TRP B O 1
ATOM 2758 N N . THR B 1 129 ? -13.461 -21.359 -9.828 1 92.5 129 THR B N 1
ATOM 2759 C CA . THR B 1 129 ? -14.633 -21.469 -10.688 1 92.5 129 THR B CA 1
ATOM 2760 C C . THR B 1 129 ? -15.43 -22.734 -10.383 1 92.5 129 THR B C 1
ATOM 2762 O O . THR B 1 129 ? -16.656 -22.734 -10.461 1 92.5 129 THR B O 1
ATOM 2765 N N . THR B 1 130 ? -14.719 -23.766 -10.023 1 89.94 130 THR B N 1
ATOM 2766 C CA . THR B 1 130 ? -15.414 -24.984 -9.625 1 89.94 130 THR B CA 1
ATOM 2767 C C . THR B 1 130 ? -16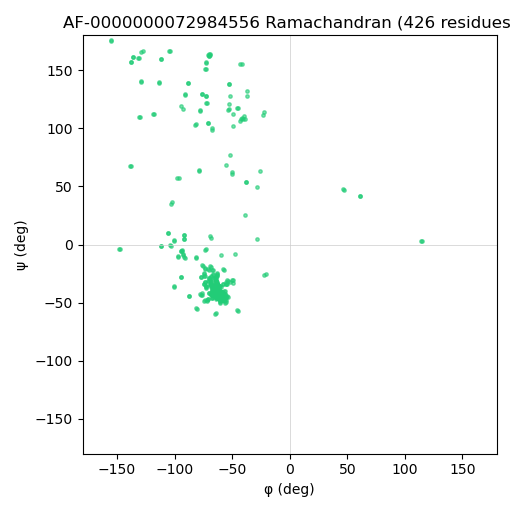.141 -24.797 -8.305 1 89.94 130 THR B C 1
ATOM 2769 O O . THR B 1 130 ? -17.078 -25.531 -7.996 1 89.94 130 THR B O 1
ATOM 2772 N N . LYS B 1 131 ? -15.742 -23.797 -7.582 1 90.62 131 LYS B N 1
ATOM 2773 C CA . LYS B 1 131 ? -16.359 -23.516 -6.289 1 90.62 131 LYS B CA 1
ATOM 2774 C C . LYS B 1 131 ? -17.375 -22.375 -6.406 1 90.62 131 LYS B C 1
ATOM 2776 O O . LYS B 1 131 ? -17.844 -21.844 -5.395 1 90.62 131 LYS B O 1
ATOM 2781 N N . GLY B 1 132 ? -17.578 -21.906 -7.621 1 90.69 132 GLY B N 1
ATOM 2782 C CA . GLY B 1 132 ? -18.703 -21 -7.836 1 90.69 132 GLY B CA 1
ATOM 2783 C C . GLY B 1 132 ? -18.281 -19.594 -8.219 1 90.69 132 GLY B C 1
ATOM 2784 O O . GLY B 1 132 ? -19.125 -18.719 -8.391 1 90.69 132 GLY B O 1
ATOM 2785 N N . LEU B 1 133 ? -17.031 -19.375 -8.375 1 92.81 133 LEU B N 1
ATOM 2786 C CA . LEU B 1 133 ? -16.609 -18.062 -8.844 1 92.81 133 LEU B CA 1
ATOM 2787 C C . LEU B 1 133 ? -16.938 -17.875 -10.32 1 92.81 133 LEU B C 1
ATOM 2789 O O . LEU B 1 133 ? -16.531 -18.688 -11.156 1 92.81 133 LEU B O 1
ATOM 2793 N N . ALA B 1 134 ? -17.734 -16.828 -10.617 1 91.25 134 ALA B N 1
ATOM 2794 C CA . ALA B 1 134 ? -17.984 -16.453 -12 1 91.25 134 ALA B CA 1
ATOM 2795 C C . ALA B 1 134 ? -16.969 -15.422 -12.477 1 91.25 134 ALA B C 1
ATOM 2797 O O . ALA B 1 134 ? -16.734 -14.414 -11.812 1 91.25 134 ALA B O 1
ATOM 2798 N N . ILE B 1 135 ? -16.406 -15.688 -13.547 1 92.69 135 ILE B N 1
ATOM 2799 C CA . ILE B 1 135 ? -15.445 -14.742 -14.117 1 92.69 135 ILE B CA 1
ATOM 2800 C C . ILE B 1 135 ? -16.203 -13.648 -14.875 1 92.69 135 ILE B C 1
ATOM 2802 O O . ILE B 1 135 ? -16.609 -13.852 -16.016 1 92.69 135 ILE B O 1
ATOM 2806 N N . GLN B 1 136 ? -16.297 -12.547 -14.258 1 93.06 136 GLN B N 1
ATOM 2807 C CA . GLN B 1 136 ? -16.891 -11.344 -14.82 1 93.06 136 GLN B CA 1
ATOM 2808 C C . GLN B 1 136 ? -15.82 -10.336 -15.234 1 93.06 136 GLN B C 1
ATOM 2810 O O . GLN B 1 136 ? -14.648 -10.484 -14.867 1 93.06 136 GLN B O 1
ATOM 2815 N N . PRO B 1 137 ? -16.172 -9.344 -15.992 1 92.25 137 PRO B N 1
ATOM 2816 C CA . PRO B 1 137 ? -15.188 -8.344 -16.422 1 92.25 137 PRO B CA 1
ATOM 2817 C C . PRO B 1 137 ? -14.484 -7.656 -15.258 1 92.25 137 PRO B C 1
ATOM 2819 O O . PRO B 1 137 ? -13.359 -7.188 -15.406 1 92.25 137 PRO B O 1
ATOM 2822 N N . THR B 1 138 ? -15.117 -7.676 -14.07 1 94.44 138 THR B N 1
ATOM 2823 C CA . THR B 1 138 ? -14.531 -6.926 -12.961 1 94.44 138 THR B CA 1
ATOM 2824 C C . THR B 1 138 ? -13.82 -7.859 -11.992 1 94.44 138 THR B C 1
ATOM 2826 O O . THR B 1 138 ? -13.211 -7.406 -11.023 1 94.44 138 THR B O 1
ATOM 2829 N N . THR B 1 139 ? -13.852 -9.141 -12.258 1 95.31 139 THR B N 1
ATOM 2830 C CA . THR B 1 139 ? -13.312 -10.102 -11.305 1 95.31 139 THR B CA 1
ATOM 2831 C C . THR B 1 139 ? -11.812 -9.867 -11.094 1 95.31 139 THR B C 1
ATOM 2833 O O . THR B 1 139 ? -11.328 -9.922 -9.961 1 95.31 139 THR B O 1
ATOM 2836 N N . VAL B 1 140 ? -11.109 -9.586 -12.156 1 93.62 140 VAL B N 1
ATOM 2837 C CA . VAL B 1 140 ? -9.672 -9.352 -12.047 1 93.62 140 VAL B CA 1
ATOM 2838 C C . VAL B 1 140 ? -9.422 -8.117 -11.18 1 93.62 140 VAL B C 1
ATOM 2840 O O . VAL B 1 140 ? -8.469 -8.078 -10.398 1 93.62 140 VAL B O 1
ATOM 2843 N N . PHE B 1 141 ? -10.266 -7.195 -11.227 1 94.5 141 PHE B N 1
ATOM 2844 C CA . PHE B 1 141 ? -10.094 -5.965 -10.461 1 94.5 141 PHE B CA 1
ATOM 2845 C C . PHE B 1 141 ? -10.445 -6.188 -8.992 1 94.5 141 PHE B C 1
ATOM 2847 O O . PHE B 1 141 ? -9.906 -5.516 -8.117 1 94.5 141 PHE B O 1
ATOM 2854 N N . LEU B 1 142 ? -11.336 -7.137 -8.727 1 96.5 142 LEU B N 1
ATOM 2855 C CA . LEU B 1 142 ? -11.547 -7.562 -7.348 1 96.5 142 LEU B CA 1
ATOM 2856 C C . LEU B 1 142 ? -10.258 -8.109 -6.746 1 96.5 142 LEU B C 1
ATOM 2858 O O . LEU B 1 142 ? -9.844 -7.699 -5.66 1 96.5 142 LEU B O 1
ATOM 2862 N N . ILE B 1 143 ? -9.602 -8.977 -7.488 1 95.06 143 ILE B N 1
ATOM 2863 C CA . ILE B 1 143 ? -8.383 -9.609 -7.004 1 95.06 143 ILE B CA 1
ATOM 2864 C C . ILE B 1 143 ? -7.289 -8.555 -6.844 1 95.06 143 ILE B C 1
ATOM 2866 O O . ILE B 1 143 ? -6.57 -8.539 -5.84 1 95.06 143 ILE B O 1
ATOM 2870 N N . ASN B 1 144 ? -7.195 -7.656 -7.789 1 94.38 144 ASN B N 1
ATOM 2871 C CA . ASN B 1 144 ? -6.234 -6.559 -7.695 1 94.38 144 ASN B CA 1
ATOM 2872 C C . ASN B 1 144 ? -6.508 -5.672 -6.484 1 94.38 144 ASN B C 1
ATOM 2874 O O . ASN B 1 144 ? -5.578 -5.219 -5.82 1 94.38 144 ASN B O 1
ATOM 2878 N N . SER B 1 145 ? -7.762 -5.418 -6.27 1 97 145 SER B N 1
ATOM 2879 C CA . SER B 1 145 ? -8.133 -4.594 -5.125 1 97 145 SER B CA 1
ATOM 2880 C C . SER B 1 145 ? -7.766 -5.27 -3.809 1 97 145 SER B C 1
ATOM 2882 O O . SER B 1 145 ? -7.254 -4.617 -2.893 1 97 145 SER B O 1
ATOM 2884 N N . LEU B 1 146 ? -8.047 -6.543 -3.693 1 98 146 LEU B N 1
ATOM 2885 C CA . LEU B 1 146 ? -7.676 -7.305 -2.506 1 98 146 LEU B CA 1
ATOM 2886 C C . LEU B 1 146 ? -6.164 -7.285 -2.299 1 98 146 LEU B C 1
ATOM 2888 O O . LEU B 1 146 ? -5.688 -7.125 -1.172 1 98 146 LEU B O 1
ATOM 2892 N N . THR B 1 147 ? -5.441 -7.41 -3.363 1 96.38 147 THR B N 1
ATOM 2893 C CA . THR B 1 147 ? -3.986 -7.398 -3.309 1 96.38 147 THR B CA 1
ATOM 2894 C C . THR B 1 147 ? -3.471 -6.023 -2.896 1 96.38 147 THR B C 1
ATOM 2896 O O . THR B 1 147 ? -2.605 -5.914 -2.025 1 96.38 147 THR B O 1
ATOM 2899 N N . ALA B 1 148 ? -4.039 -4.992 -3.52 1 96.12 148 ALA B N 1
ATOM 2900 C CA . ALA B 1 148 ? -3.668 -3.623 -3.164 1 96.12 148 ALA B CA 1
ATOM 2901 C C . ALA B 1 148 ? -3.938 -3.346 -1.688 1 96.12 148 ALA B C 1
ATOM 2903 O O . ALA B 1 148 ? -3.096 -2.773 -0.993 1 96.12 148 ALA B O 1
ATOM 2904 N N . TYR B 1 149 ? -5.082 -3.73 -1.263 1 97.94 149 TYR B N 1
ATOM 2905 C CA . TYR B 1 149 ? -5.434 -3.564 0.143 1 97.94 149 TYR B CA 1
ATOM 2906 C C . TYR B 1 149 ? -4.422 -4.258 1.046 1 97.94 149 TYR B C 1
ATOM 2908 O O . TYR B 1 149 ? -3.957 -3.678 2.027 1 97.94 149 TYR B O 1
ATOM 2916 N N . THR B 1 150 ? -4.098 -5.488 0.74 1 97.81 150 THR B N 1
ATOM 2917 C CA . THR B 1 150 ? -3.16 -6.27 1.541 1 97.81 150 THR B CA 1
ATOM 2918 C C . THR B 1 150 ? -1.795 -5.59 1.59 1 97.81 150 THR B C 1
ATOM 2920 O O . THR B 1 150 ? -1.208 -5.441 2.664 1 97.81 150 THR B O 1
ATOM 2923 N N . LEU B 1 151 ? -1.357 -5.148 0.446 1 94.81 151 LEU B N 1
ATOM 2924 C CA . LEU B 1 151 ? -0.078 -4.453 0.385 1 94.81 151 LEU B CA 1
ATOM 2925 C C . LEU B 1 151 ? -0.103 -3.191 1.242 1 94.81 151 LEU B C 1
ATOM 2927 O O . LEU B 1 151 ? 0.798 -2.971 2.055 1 94.81 151 LEU B O 1
ATOM 2931 N N . GLY B 1 152 ? -1.109 -2.4 1.061 1 95.5 152 GLY B N 1
ATOM 2932 C CA . GLY B 1 152 ? -1.225 -1.188 1.854 1 95.5 152 GLY B CA 1
ATOM 2933 C C . GLY B 1 152 ? -1.282 -1.454 3.346 1 95.5 152 GLY B C 1
ATOM 2934 O O . GLY B 1 152 ? -0.656 -0.741 4.133 1 95.5 152 GLY B O 1
ATOM 2935 N N . PHE B 1 153 ? -1.991 -2.449 3.715 1 96 153 PHE B N 1
ATOM 2936 C CA . PHE B 1 153 ? -2.121 -2.803 5.125 1 96 153 PHE B CA 1
ATOM 2937 C C . PHE B 1 153 ? -0.772 -3.205 5.707 1 96 153 PHE B C 1
ATOM 2939 O O . PHE B 1 153 ? -0.411 -2.773 6.805 1 96 153 PHE B O 1
ATOM 2946 N N . VAL B 1 154 ? -0.024 -3.979 5 1 95.12 154 VAL B N 1
ATOM 2947 C CA . VAL B 1 154 ? 1.264 -4.461 5.492 1 95.12 154 VAL B CA 1
ATOM 2948 C C . VAL B 1 154 ? 2.24 -3.293 5.613 1 95.12 154 VAL B C 1
ATOM 2950 O O . VAL B 1 154 ? 3.039 -3.24 6.551 1 95.12 154 VAL B O 1
ATOM 2953 N N . TRP B 1 155 ? 2.188 -2.41 4.707 1 90.5 155 TRP B N 1
ATOM 2954 C CA . TRP B 1 155 ? 3.045 -1.233 4.777 1 90.5 155 TRP B CA 1
ATOM 2955 C C . TRP B 1 155 ? 2.818 -0.473 6.078 1 90.5 155 TRP B C 1
ATOM 2957 O O . TRP B 1 155 ? 3.775 -0.05 6.734 1 90.5 155 TRP B O 1
ATOM 2967 N N . THR B 1 156 ? 1.598 -0.294 6.434 1 86.69 156 THR B N 1
ATOM 2968 C CA . THR B 1 156 ? 1.264 0.456 7.641 1 86.69 156 THR B CA 1
ATOM 2969 C C . THR B 1 156 ? 1.654 -0.327 8.891 1 86.69 156 THR B C 1
ATOM 2971 O O . THR B 1 156 ? 1.987 0.264 9.922 1 86.69 156 THR B O 1
ATOM 2974 N N . GLU B 1 157 ? 1.636 -1.641 8.742 1 84.56 157 GLU B N 1
ATOM 2975 C CA . GLU B 1 157 ? 1.945 -2.51 9.875 1 84.56 157 GLU B CA 1
ATOM 2976 C C . GLU B 1 157 ? 3.453 -2.648 10.07 1 84.56 157 GLU B C 1
ATOM 2978 O O . GLU B 1 157 ? 3.936 -2.703 11.203 1 84.56 157 GLU B O 1
ATOM 2983 N N . ALA B 1 158 ? 4.203 -3.031 9.109 1 67.44 158 ALA B N 1
ATOM 2984 C CA . ALA B 1 158 ? 5.602 -3.453 9.125 1 67.44 158 ALA B CA 1
ATOM 2985 C C . ALA B 1 158 ? 6.52 -2.301 9.531 1 67.44 158 ALA B C 1
ATOM 2987 O O . ALA B 1 158 ? 7.477 -2.494 10.281 1 67.44 158 ALA B O 1
ATOM 2988 N N . VAL B 1 159 ? 6.523 -1.213 8.781 1 56.53 159 VAL B N 1
ATOM 2989 C CA . VAL B 1 159 ? 7.652 -0.296 8.914 1 56.53 159 VAL B CA 1
ATOM 2990 C C . VAL B 1 159 ? 7.594 0.406 10.266 1 56.53 159 VAL B C 1
ATOM 2992 O O . VAL B 1 159 ? 8.625 0.769 10.836 1 56.53 159 VAL B O 1
ATOM 2995 N N . ASN B 1 160 ? 6.359 0.695 10.906 1 50.09 160 ASN B N 1
ATOM 2996 C CA . ASN B 1 160 ? 6.527 1.369 12.188 1 50.09 160 ASN B CA 1
ATOM 2997 C C . ASN B 1 160 ? 6.441 0.386 13.352 1 50.09 160 ASN B C 1
ATOM 2999 O O . ASN B 1 160 ? 5.402 0.287 14.008 1 50.09 160 ASN B O 1
ATOM 3003 N N . PRO B 1 161 ? 7.316 -0.636 13.336 1 42 161 PRO B N 1
ATOM 3004 C CA . PRO B 1 161 ? 7.137 -1.379 14.586 1 42 161 PRO B CA 1
ATOM 3005 C C . PRO B 1 161 ? 7.062 -0.468 15.805 1 42 161 PRO B C 1
ATOM 3007 O O . PRO B 1 161 ? 6.266 -0.71 16.719 1 42 161 PRO B O 1
ATOM 3010 N N . GLN B 1 162 ? 8.031 0.312 15.984 1 39.5 162 GLN B N 1
ATOM 3011 C CA . GLN B 1 162 ? 8.266 1.202 17.109 1 39.5 162 GLN B CA 1
ATOM 3012 C C . GLN B 1 162 ? 7.25 2.344 17.125 1 39.5 162 GLN B C 1
ATOM 3014 O O . GLN B 1 162 ? 6.996 2.941 18.172 1 39.5 162 GLN B O 1
ATOM 3019 N N . SER B 1 163 ? 6.879 2.723 15.992 1 39.09 163 SER B N 1
ATOM 3020 C CA . SER B 1 163 ? 6.129 3.975 15.984 1 39.09 163 SER B CA 1
ATOM 3021 C C . SER B 1 163 ? 4.699 3.768 16.469 1 39.09 163 SER B C 1
ATOM 3023 O O . SER B 1 163 ? 4.129 4.641 17.125 1 39.09 163 SER B O 1
ATOM 3025 N N . MET B 1 164 ? 4.051 2.678 16.031 1 39.69 164 MET B N 1
ATOM 3026 C CA . MET B 1 164 ? 2.76 2.484 16.672 1 39.69 164 MET B CA 1
ATOM 3027 C C . MET B 1 164 ? 2.928 2.344 18.188 1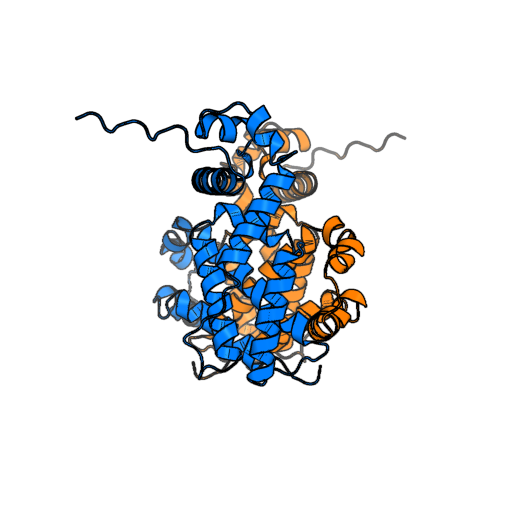 39.69 164 MET B C 1
ATOM 3029 O O . MET B 1 164 ? 2.074 2.789 18.953 1 39.69 164 MET B O 1
ATOM 3033 N N . SER B 1 165 ? 3.914 1.583 18.5 1 38.06 165 SER B N 1
ATOM 3034 C CA . SER B 1 165 ? 4.195 1.506 19.938 1 38.06 165 SER B CA 1
ATOM 3035 C C . SER B 1 165 ? 4.543 2.877 20.5 1 38.06 165 SER B C 1
ATOM 3037 O O . SER B 1 165 ? 4.254 3.162 21.672 1 38.06 165 SER B O 1
ATOM 3039 N N . GLU B 1 166 ? 5.324 3.584 19.766 1 38.97 166 GLU B N 1
ATOM 3040 C CA . GLU B 1 166 ? 5.648 4.918 20.266 1 38.97 166 GLU B CA 1
ATOM 3041 C C . GLU B 1 166 ? 4.539 5.91 19.938 1 38.97 166 GLU B C 1
ATOM 3043 O O . GLU B 1 166 ? 4.73 7.125 20.047 1 38.97 166 GLU B O 1
ATOM 3048 N N . LEU B 1 167 ? 3.633 5.543 19.125 1 42.5 167 LEU B N 1
ATOM 3049 C CA . LEU B 1 167 ? 2.471 6.406 19.328 1 42.5 167 LEU B CA 1
ATOM 3050 C C . LEU B 1 167 ? 2.275 6.715 20.812 1 42.5 167 LEU B C 1
ATOM 3052 O O . LEU B 1 167 ? 1.85 5.848 21.578 1 42.5 167 LEU B O 1
ATOM 3056 N N . GLU B 1 168 ? 3.297 7.184 21.359 1 39.91 168 GLU B N 1
ATOM 3057 C CA . GLU B 1 168 ? 3.299 7.652 22.734 1 39.91 168 GLU B CA 1
ATOM 3058 C C . GLU B 1 168 ? 1.893 8.031 23.203 1 39.91 168 GLU B C 1
ATOM 3060 O O . GLU B 1 168 ? 1.159 8.703 22.469 1 39.91 168 GLU B O 1
ATOM 3065 N N . PRO B 1 169 ? 1.414 7.312 24.047 1 40.06 169 PRO B N 1
ATOM 3066 C CA . PRO B 1 169 ? 0.282 7.887 24.781 1 40.06 169 PRO B CA 1
ATOM 3067 C C . PRO B 1 169 ? 0.238 9.414 24.703 1 40.06 169 PRO B C 1
ATOM 3069 O O . PRO B 1 169 ? -0.844 10.008 24.703 1 40.06 169 PRO B O 1
ATOM 3072 N N . ASN B 1 170 ? 1.403 9.906 24.5 1 43.25 170 ASN B N 1
ATOM 3073 C CA . ASN B 1 170 ? 1.488 11.367 24.547 1 43.25 170 ASN B CA 1
ATOM 3074 C C . ASN B 1 170 ? 0.961 11.992 23.25 1 43.25 170 ASN B C 1
ATOM 3076 O O . ASN B 1 170 ? 0.377 13.078 23.281 1 43.25 170 ASN B O 1
ATOM 3080 N N . LEU B 1 171 ? 1.288 11.453 22.156 1 45.31 171 LEU B N 1
ATOM 3081 C CA . LEU B 1 171 ? 0.729 12.047 20.953 1 45.31 171 LEU B CA 1
ATOM 3082 C C . LEU B 1 171 ? -0.793 11.961 20.953 1 45.31 171 LEU B C 1
ATOM 3084 O O . LEU B 1 171 ? -1.475 12.891 20.531 1 45.31 171 LEU B O 1
ATOM 3088 N N . LEU B 1 172 ? -1.291 10.812 21.281 1 46.81 172 LEU B N 1
ATOM 3089 C CA . LEU B 1 172 ? -2.721 10.75 21.562 1 46.81 172 LEU B CA 1
ATOM 3090 C C . LEU B 1 172 ? -3.092 11.711 22.688 1 46.81 172 LEU B C 1
ATOM 3092 O O . LEU B 1 172 ? -4.203 12.25 22.719 1 46.81 172 LEU B O 1
ATOM 3096 N N . SER B 1 173 ? -2.143 11.828 23.578 1 43.69 173 SER B N 1
ATOM 3097 C CA . SER B 1 173 ? -2.357 12.812 24.641 1 43.69 173 SER B CA 1
ATOM 3098 C C . SER B 1 173 ? -2.385 14.227 24.078 1 43.69 173 SER B C 1
ATOM 3100 O O . SER B 1 173 ? -2.904 15.141 24.719 1 43.69 173 SER B O 1
ATOM 3102 N N . ALA B 1 174 ? -1.58 14.43 23.062 1 44.38 174 ALA B N 1
ATOM 3103 C CA . ALA B 1 174 ? -1.635 15.789 22.547 1 44.38 174 ALA B CA 1
ATOM 3104 C C . ALA B 1 174 ? -2.99 16.078 21.906 1 44.38 174 ALA B C 1
ATOM 3106 O O . ALA B 1 174 ? -3.301 17.234 21.594 1 44.38 174 ALA B O 1
ATOM 3107 N N . ALA B 1 175 ? -3.592 15.062 21.328 1 44.47 175 ALA B N 1
ATOM 3108 C CA . ALA B 1 175 ? -4.984 15.328 20.984 1 44.47 175 ALA B CA 1
ATOM 3109 C C . ALA B 1 175 ? -5.75 15.867 22.188 1 44.47 175 ALA B C 1
ATOM 3111 O O . ALA B 1 175 ? -5.785 15.227 23.25 1 44.47 175 ALA B O 1
ATOM 3112 N N . HIS B 1 176 ? -5.609 16.953 22.5 1 47.62 176 HIS B N 1
ATOM 3113 C CA . HIS B 1 176 ? -6.574 17.484 23.453 1 47.62 176 HIS B CA 1
ATOM 3114 C C . HIS B 1 176 ? -7.906 16.734 23.359 1 47.62 176 HIS B C 1
ATOM 3116 O O . HIS B 1 176 ? -8.703 17 22.453 1 47.62 176 HIS B O 1
ATOM 3122 N N . PRO B 1 177 ? -7.832 15.43 23.672 1 50.47 177 PRO B N 1
ATOM 3123 C CA . PRO B 1 177 ? -9.023 14.578 23.719 1 50.47 177 PRO B CA 1
ATOM 3124 C C . PRO B 1 177 ? -10.289 15.367 24.078 1 50.47 177 PRO B C 1
ATOM 3126 O O . PRO B 1 177 ? -11.227 14.805 24.656 1 50.47 177 PRO B O 1
ATOM 3129 N N . GLN B 1 178 ? -10.094 16.547 24.172 1 57.28 178 GLN B N 1
ATOM 3130 C CA . GLN B 1 178 ? -11.297 17.125 24.75 1 57.28 178 GLN B CA 1
ATOM 3131 C C . GLN B 1 178 ? -12.516 16.859 23.875 1 57.28 178 GLN B C 1
ATOM 3133 O O . GLN B 1 178 ? -13.648 17.094 24.281 1 57.28 178 GLN B O 1
ATOM 3138 N N . SER B 1 179 ? -12.164 16.297 22.625 1 78.31 179 SER B N 1
ATOM 3139 C CA . SER B 1 179 ? -13.391 16.094 21.859 1 78.31 179 SER B CA 1
ATOM 3140 C C . SER B 1 179 ? -13.922 14.672 22.047 1 78.31 179 SER B C 1
ATOM 3142 O O . SER B 1 179 ? -13.172 13.703 21.938 1 78.31 179 SER B O 1
ATOM 3144 N N . ASP B 1 180 ? -15.008 14.531 22.531 1 85 180 ASP B N 1
ATOM 3145 C CA . ASP B 1 180 ? -15.727 13.281 22.75 1 85 180 ASP B CA 1
ATOM 3146 C C . ASP B 1 180 ? -15.797 12.445 21.484 1 85 180 ASP B C 1
ATOM 3148 O O . ASP B 1 180 ? -15.625 11.227 21.516 1 85 180 ASP B O 1
ATOM 3152 N N . LEU B 1 181 ? -15.859 13.156 20.391 1 90 181 LEU B N 1
ATOM 3153 C CA . LEU B 1 181 ? -16.047 12.453 19.125 1 90 181 LEU B CA 1
ATOM 3154 C C . LEU B 1 181 ? -14.758 11.75 18.703 1 90 181 LEU B C 1
ATOM 3156 O O . LEU B 1 181 ? -14.773 10.57 18.344 1 90 181 LEU B O 1
ATOM 3160 N N . LEU B 1 182 ? -13.641 12.422 18.719 1 88.31 182 LEU B N 1
ATOM 3161 C CA . LEU B 1 182 ? -12.359 11.828 18.359 1 88.31 182 LEU B CA 1
ATOM 3162 C C . LEU B 1 182 ? -11.992 10.703 19.312 1 88.31 182 LEU B C 1
ATOM 3164 O O . LEU B 1 182 ? -11.469 9.664 18.891 1 88.31 182 LEU B O 1
ATOM 3168 N N . ASN B 1 183 ? -12.258 10.914 20.562 1 88.38 183 ASN B N 1
ATOM 3169 C CA . ASN B 1 183 ? -11.984 9.883 21.547 1 88.38 183 ASN B CA 1
ATOM 3170 C C . ASN B 1 183 ? -12.773 8.609 21.266 1 88.38 183 ASN B C 1
ATOM 3172 O O . ASN B 1 183 ? -12.227 7.504 21.344 1 88.38 183 ASN B O 1
ATOM 3176 N N . GLN B 1 184 ? -14.008 8.82 21.016 1 90.25 184 GLN B N 1
ATOM 3177 C CA . GLN B 1 184 ? -14.852 7.676 20.672 1 90.25 184 GLN B CA 1
ATOM 3178 C C . GLN B 1 184 ? -14.328 6.969 19.422 1 90.25 184 GLN B C 1
ATOM 3180 O O . GLN B 1 184 ? -14.281 5.738 19.375 1 90.25 184 GLN B O 1
ATOM 3185 N N . PHE B 1 185 ? -13.93 7.73 18.484 1 91.44 185 PHE B N 1
ATOM 3186 C CA . PHE B 1 185 ? -13.438 7.227 17.203 1 91.44 185 PHE B CA 1
ATOM 3187 C C . PHE B 1 185 ? -12.148 6.434 17.391 1 91.44 185 PHE B C 1
ATOM 3189 O O . PHE B 1 185 ? -11.977 5.367 16.797 1 91.44 185 PHE B O 1
ATOM 3196 N N . MET B 1 186 ? -11.328 6.855 18.281 1 89.75 186 MET B N 1
ATOM 3197 C CA . MET B 1 186 ? -9.984 6.285 18.422 1 89.75 186 MET B CA 1
ATOM 3198 C C . MET B 1 186 ? -9.961 5.223 19.531 1 89.75 186 MET B C 1
ATOM 3200 O O . MET B 1 186 ? -8.992 4.473 19.641 1 89.75 186 MET B O 1
ATOM 3204 N N . GLN B 1 187 ? -10.992 5.129 20.281 1 90 187 GLN B N 1
ATOM 3205 C CA . GLN B 1 187 ? -11.039 4.281 21.469 1 90 187 GLN B CA 1
ATOM 3206 C C . GLN B 1 187 ? -10.695 2.834 21.125 1 90 187 GLN B C 1
ATOM 3208 O O . GLN B 1 187 ? -9.891 2.201 21.812 1 90 187 GLN B O 1
ATOM 3213 N N . PRO B 1 188 ? -11.227 2.295 20.078 1 90.19 188 PRO B N 1
ATOM 3214 C CA . PRO B 1 188 ? -10.922 0.89 19.797 1 90.19 188 PRO B CA 1
ATOM 3215 C C . PRO B 1 188 ? -9.453 0.656 19.469 1 90.19 188 PRO B C 1
ATOM 3217 O O . PRO B 1 188 ? -8.922 -0.432 19.719 1 90.19 188 PRO B O 1
ATOM 3220 N N . ILE B 1 189 ? -8.82 1.619 18.906 1 86.5 189 ILE B N 1
ATOM 3221 C CA . ILE B 1 189 ? -7.391 1.509 18.625 1 86.5 189 ILE B CA 1
ATOM 3222 C C . ILE B 1 189 ? -6.598 1.577 19.922 1 86.5 189 ILE B C 1
ATOM 3224 O O . ILE B 1 189 ? -5.73 0.74 20.172 1 86.5 189 ILE B O 1
ATOM 3228 N N . ARG B 1 190 ? -6.957 2.549 20.734 1 84.31 190 ARG B N 1
ATOM 3229 C CA . ARG B 1 190 ? -6.273 2.766 22.016 1 84.31 190 ARG B CA 1
ATOM 3230 C C . ARG B 1 190 ? -6.414 1.55 22.922 1 84.31 190 ARG B C 1
ATOM 3232 O O . ARG B 1 190 ? -5.473 1.186 23.625 1 84.31 190 ARG B O 1
ATOM 3239 N N . GLU B 1 191 ? -7.539 0.953 22.828 1 89.25 191 GLU B N 1
ATOM 3240 C CA . GLU B 1 191 ? -7.82 -0.172 23.703 1 89.25 191 GLU B CA 1
ATOM 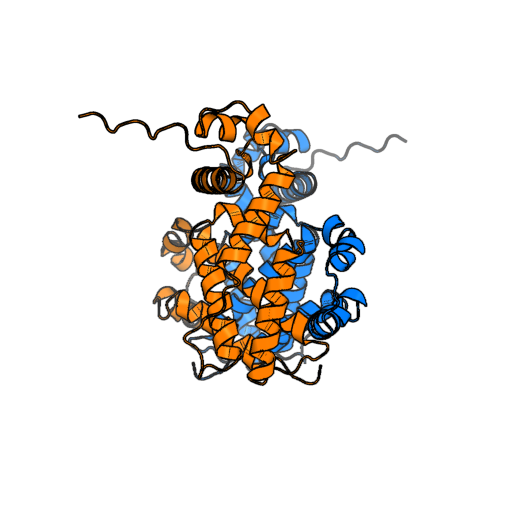3241 C C . GLU B 1 191 ? -7.422 -1.496 23.062 1 89.25 191 GLU B C 1
ATOM 3243 O O . GLU B 1 191 ? -7.656 -2.564 23.625 1 89.25 191 GLU B O 1
ATOM 3248 N N . GLN B 1 192 ? -6.816 -1.407 21.891 1 87.69 192 GLN B N 1
ATOM 3249 C CA . GLN B 1 192 ? -6.406 -2.609 21.172 1 87.69 192 GLN B CA 1
ATOM 3250 C C . GLN B 1 192 ? -7.523 -3.646 21.156 1 87.69 192 GLN B C 1
ATOM 3252 O O . GLN B 1 192 ? -7.301 -4.816 21.469 1 87.69 192 GLN B O 1
ATOM 3257 N N . GLN B 1 193 ? -8.703 -3.186 20.828 1 89.88 193 GLN B N 1
ATOM 3258 C CA . GLN B 1 193 ? -9.906 -4.008 20.875 1 89.88 193 GLN B CA 1
ATOM 3259 C C . GLN B 1 193 ? -9.836 -5.145 19.859 1 89.88 193 GLN B C 1
ATOM 3261 O O . GLN B 1 193 ? -10.438 -6.199 20.047 1 89.88 193 GLN B O 1
ATOM 3266 N N . PHE B 1 194 ? -9.109 -4.934 18.75 1 92.69 194 PHE B N 1
ATOM 3267 C CA . PHE B 1 194 ? -8.969 -5.914 17.672 1 92.69 194 PHE B CA 1
ATOM 3268 C C . PHE B 1 194 ? -7.504 -6.129 17.328 1 92.69 194 PHE B C 1
ATOM 3270 O O . PHE B 1 194 ? -6.723 -5.176 17.297 1 92.69 194 PHE B O 1
ATOM 3277 N N . THR B 1 195 ? -7.16 -7.383 17.078 1 93.81 195 THR B N 1
ATOM 3278 C CA . THR B 1 195 ? -5.809 -7.699 16.625 1 93.81 195 THR B CA 1
ATOM 3279 C C . THR B 1 195 ? -5.582 -7.199 15.195 1 93.81 195 THR B C 1
ATOM 3281 O O . THR B 1 195 ? -6.539 -6.883 14.484 1 93.81 195 THR B O 1
ATOM 3284 N N . SER B 1 196 ? -4.363 -7.113 14.859 1 93.81 196 SER B N 1
ATOM 3285 C CA . SER B 1 196 ? -4.039 -6.723 13.492 1 93.81 196 SER B CA 1
ATOM 3286 C C . SER B 1 196 ? -4.688 -7.664 12.484 1 93.81 196 SER B C 1
ATOM 3288 O O . SER B 1 196 ? -5.156 -7.223 11.43 1 93.81 196 SER B O 1
ATOM 3290 N N . ASP B 1 197 ? -4.688 -8.977 12.812 1 95.94 197 ASP B N 1
ATOM 3291 C CA . ASP B 1 197 ? -5.312 -9.969 11.945 1 95.94 197 ASP B CA 1
ATOM 3292 C C . ASP B 1 197 ? -6.809 -9.695 11.781 1 95.94 197 ASP B C 1
ATOM 3294 O O . ASP B 1 197 ? -7.336 -9.742 10.672 1 95.94 197 ASP B O 1
ATOM 3298 N N . GLU B 1 198 ? -7.457 -9.391 12.852 1 95.94 198 GLU B N 1
ATOM 3299 C CA . GLU B 1 198 ? -8.891 -9.094 12.812 1 95.94 198 GLU B CA 1
ATOM 3300 C C . GLU B 1 198 ? -9.18 -7.852 11.977 1 95.94 198 GLU B C 1
ATOM 3302 O O . GLU B 1 198 ? -10.109 -7.84 11.172 1 95.94 198 GLU B O 1
ATOM 3307 N N . GLN B 1 199 ? -8.391 -6.859 12.211 1 95.25 199 GLN B N 1
ATOM 3308 C CA . GLN B 1 199 ? -8.539 -5.621 11.453 1 95.25 199 GLN B CA 1
ATOM 3309 C C . GLN B 1 199 ? -8.344 -5.859 9.961 1 95.25 199 GLN B C 1
ATOM 3311 O O . GLN B 1 199 ? -9.125 -5.375 9.141 1 95.25 199 GLN B O 1
ATOM 3316 N N . PHE B 1 200 ? -7.352 -6.613 9.68 1 97.5 200 PHE B N 1
ATOM 3317 C CA . PHE B 1 200 ? -7.051 -6.961 8.297 1 97.5 200 PHE B CA 1
ATOM 3318 C C . PHE B 1 200 ? -8.234 -7.676 7.648 1 97.5 200 PHE B C 1
ATOM 3320 O O . PHE B 1 200 ? -8.656 -7.312 6.551 1 97.5 200 PHE B O 1
ATOM 3327 N N . LEU B 1 201 ? -8.742 -8.594 8.297 1 98 201 LEU B N 1
ATOM 3328 C CA . LEU B 1 201 ? -9.812 -9.43 7.758 1 98 201 LEU B CA 1
ATOM 3329 C C . LEU B 1 201 ? -11.094 -8.625 7.598 1 98 201 LEU B C 1
ATOM 3331 O O . LEU B 1 201 ? -11.906 -8.906 6.711 1 98 201 LEU B O 1
ATOM 3335 N N . MET B 1 202 ? -11.312 -7.555 8.398 1 97 202 MET B N 1
ATOM 3336 C CA . MET B 1 202 ? -12.469 -6.676 8.211 1 97 202 MET B CA 1
ATOM 3337 C C . MET B 1 202 ? -12.469 -6.078 6.809 1 97 202 MET B C 1
ATOM 3339 O O . MET B 1 202 ? -13.508 -6.051 6.145 1 97 202 MET B O 1
ATOM 3343 N N . GLY B 1 203 ? -11.297 -5.625 6.395 1 98 203 GLY B N 1
ATOM 3344 C CA . GLY B 1 203 ? -11.18 -5.047 5.066 1 98 203 GLY B CA 1
ATOM 3345 C C . GLY B 1 203 ? -11.375 -6.062 3.955 1 98 203 GLY B C 1
ATOM 3346 O O . GLY B 1 203 ? -12.062 -5.793 2.973 1 98 203 GLY B O 1
ATOM 3347 N N . ILE B 1 204 ? -10.789 -7.25 4.121 1 98.44 204 ILE B N 1
ATOM 3348 C CA . ILE B 1 204 ? -10.922 -8.312 3.131 1 98.44 204 ILE B CA 1
ATOM 3349 C C . ILE B 1 204 ? -12.391 -8.703 2.979 1 98.44 204 ILE B C 1
ATOM 3351 O O . ILE B 1 204 ? -12.906 -8.781 1.861 1 98.44 204 ILE B O 1
ATOM 3355 N N . GLN B 1 205 ? -13.062 -8.898 4.047 1 97.56 205 GLN B N 1
ATOM 3356 C CA . GLN B 1 205 ? -14.461 -9.312 4.031 1 97.56 205 GLN B CA 1
ATOM 3357 C C . GLN B 1 205 ? -15.344 -8.234 3.42 1 97.56 205 GLN B C 1
ATOM 3359 O O . GLN B 1 205 ? -16.281 -8.539 2.688 1 97.56 205 GLN B O 1
ATOM 3364 N N . ALA B 1 206 ? -15.031 -7.016 3.732 1 97.75 206 ALA B N 1
ATOM 3365 C CA . ALA B 1 206 ? -15.805 -5.914 3.172 1 97.75 206 ALA B CA 1
ATOM 3366 C C . ALA B 1 206 ? -15.664 -5.863 1.652 1 97.75 206 ALA B C 1
ATOM 3368 O O . ALA B 1 206 ? -16.656 -5.699 0.938 1 97.75 206 ALA B O 1
ATOM 3369 N N . LEU B 1 207 ? -14.453 -6.008 1.168 1 98.06 207 LEU B N 1
ATOM 3370 C CA . LEU B 1 207 ? -14.219 -5.996 -0.271 1 98.06 207 LEU B CA 1
ATOM 3371 C C . LEU B 1 207 ? -14.977 -7.129 -0.956 1 98.06 207 LEU B C 1
ATOM 3373 O O . LEU B 1 207 ? -15.609 -6.914 -1.992 1 98.06 207 LEU B O 1
ATOM 3377 N N . LEU B 1 208 ? -14.938 -8.305 -0.344 1 96.94 208 LEU B N 1
ATOM 3378 C CA . LEU B 1 208 ? -15.594 -9.469 -0.921 1 96.94 208 LEU B CA 1
ATOM 3379 C C . LEU B 1 208 ? -17.109 -9.305 -0.894 1 96.94 208 LEU B C 1
ATOM 3381 O O . LEU B 1 208 ? -17.781 -9.578 -1.888 1 96.94 208 LEU B O 1
ATOM 3385 N N . ALA B 1 209 ? -17.641 -8.805 0.208 1 95.75 209 ALA B N 1
ATOM 3386 C CA . ALA B 1 209 ? -19.078 -8.672 0.379 1 95.75 209 ALA B CA 1
ATOM 3387 C C . ALA B 1 209 ? -19.625 -7.52 -0.459 1 95.75 209 ALA B C 1
ATOM 3389 O O . ALA B 1 209 ? -20.766 -7.586 -0.948 1 95.75 209 ALA B O 1
ATOM 3390 N N . GLY B 1 210 ? -18.812 -6.52 -0.615 1 96.5 210 GLY B N 1
ATOM 3391 C CA . GLY B 1 210 ? -19.312 -5.309 -1.252 1 96.5 210 GLY B CA 1
ATOM 3392 C C . GLY B 1 210 ? -19.094 -5.297 -2.754 1 96.5 210 GLY B C 1
ATOM 3393 O O . GLY B 1 210 ? -19.625 -4.434 -3.453 1 96.5 210 GLY B O 1
ATOM 3394 N N . TRP B 1 211 ? -18.297 -6.258 -3.213 1 94.12 211 TRP B N 1
ATOM 3395 C CA . TRP B 1 211 ? -18.016 -6.242 -4.645 1 94.12 211 TRP B CA 1
ATOM 3396 C C . TRP B 1 211 ? -19.234 -6.648 -5.453 1 94.12 211 TRP B C 1
ATOM 3398 O O . TRP B 1 211 ? -19.781 -7.742 -5.266 1 94.12 211 TRP B O 1
ATOM 3408 N N . LYS B 1 212 ? -19.922 -5.605 -6.105 1 77.44 212 LYS B N 1
ATOM 3409 C CA . LYS B 1 212 ? -21.156 -5.828 -6.852 1 77.44 212 LYS B CA 1
ATOM 3410 C C . LYS B 1 212 ? -20.875 -6.551 -8.164 1 77.44 212 LYS B C 1
ATOM 3412 O O . LYS B 1 212 ? -19.859 -6.305 -8.812 1 77.44 212 LYS B O 1
ATOM 3417 N N . LYS B 1 213 ? -21.594 -7.594 -8.344 1 62.91 213 LYS B N 1
ATOM 3418 C CA . LYS B 1 213 ? -21.547 -8.414 -9.547 1 62.91 213 LYS B CA 1
ATOM 3419 C C . LYS B 1 213 ? -21.797 -7.574 -10.797 1 62.91 213 LYS B C 1
ATOM 3421 O O . LYS B 1 213 ? -21.266 -7.879 -11.867 1 62.91 213 LYS B O 1
ATOM 3426 N N . GLU B 1 214 ? -22.609 -6.523 -10.727 1 57.12 214 GLU B N 1
ATOM 3427 C CA . GLU B 1 214 ? -23.141 -5.875 -11.922 1 57.12 214 GLU B CA 1
ATOM 3428 C C . GLU B 1 214 ? -22.25 -4.73 -12.383 1 57.12 214 GLU B C 1
ATOM 3430 O O . GLU B 1 214 ? -22.562 -4.027 -13.344 1 57.12 214 GLU B O 1
ATOM 3435 N N . ASN B 1 215 ? -21.078 -4.551 -11.797 1 42.5 215 ASN B N 1
ATOM 3436 C CA . ASN B 1 215 ? -20.328 -3.539 -12.539 1 42.5 215 ASN B CA 1
ATOM 3437 C C . ASN B 1 215 ? -19.688 -4.125 -13.789 1 42.5 215 ASN B C 1
ATOM 3439 O O . ASN B 1 215 ? -19.234 -5.273 -13.781 1 42.5 215 ASN B O 1
#

Radius of gyration: 23.57 Å; Cα contacts (8 Å, |Δi|>4): 457; chains: 2; bounding box: 60×70×50 Å

InterPro domains:
  IPR001647 DNA-binding HTH domain, TetR-type [PF00440] (16-60)
  IPR001647 DNA-binding HTH domain, TetR-type [PS50977] (10-70)
  IPR003012 Tetracycline transcriptional regulator, TetR [PR00400] (28-51)
  IPR003012 Tetracycline transcriptional regulator, TetR [PR00400] (82-101)
  IPR003012 Tetracycline transcriptional regulator, TetR [PR00400] (139-158)
  IPR003012 Tetracycline transcriptional regulator, TetR [PR00400] (197-211)
  IPR004111 Tetracycline repressor TetR, C-terminal [PF02909] (79-213)
  IPR009057 Homedomain-like superfamily [SSF46689] (6-71)
  IPR036271 Tetracyclin repressor-like, C-terminal domain superfamily [SSF48498] (81-212)
  IPR050109 HTH-type, TetR-like transcriptional regulator [PTHR30055] (5-134)

Secondary structure (DSSP, 8-state):
------------HHHHHHHHHHHHHHS-GGG--HHHHHHHHTS-HHHHHTT-SSHHHHHHHHHHHHHHHHS---TT-TT--HHHHHHHHHHHHHHHHHH-GGGHHHHHH----SHHHHHHHHHHHHHHHHTT----TTHHHHHHHHHHHHHHHHHHHHS-HHHHH-S-HHHHHHS-TT-HHHHHHHHHHHTT-S-HHHHHHHHHHHHHHH--TT-/------------HHHHHHHHHHHHHHS-GGG--HHHHHHHHTS-HHHHHTT-SSHHHHHHHHHHHHHHHHS---TT-TT--HHHHHHHHHHHHHHHHHH-GGGHHHHHH----SHHHHHHHHHHHHHHHHTT----TTHHHHHHHHHHHHHHHHHHHHS-HHHHH-S-HHHHHHS-TT-HHHHHHHHHHHTT-S-HHHHHHHHHHHHHHH--TT-

Organism: Lacticaseibacillus paracasei (strain ATCC 334 / BCRC 17002 / CCUG 31169 / CIP 107868 / KCTC 3260 / NRRL B-441) (NCBI:txid321967)